Protein AF-A0AA47MEE5-F1 (afdb_monomer)

Sequence (571 aa):
MAGIMRGALARLGLDAPQTDPGQTSAFFRRNPAPATFTVPPSQEYVKELHACWRDSRALSHSTTDARTLAAMQDAAQVGLGRMPPVEPAIASLILAPDEALRPDARCPRPQCRVTDDLLTKAYDSAARMGRIGNSLSHLLLGLSTSLQQAQVEPALQSLSDASLQAFALMARELGRTMSTLVQTRRQVWLAQSPLTETCRKVLRAVPVEPGELFGAAALEALERAARARQTRQELSGLHRSMSAPSRPRGPVATPQRRAQPDYPGGLRKAADPVRCPVAIVLEFLQSLLDSGRSHSTLRVYVAAISSRHEGVDGATVGCHRLVSLFLRGALRLRPPRTLRAPAWDLPLVLEAMSLPPFEPLTQVGLKWLSMKVAFLLAITSAKRVGELQALSVAETCLRWNPDGSGVVLWPNVAFLPKVLSRTHLNQPIRLARFDSPSEEGRSELLCPVRALRAYIAATAGIRQSEQLFVCHGGPNRGCALSKQRLSHWVVDAITHAYGASGRPPPSGVRCHSTRSVATSWAALRGVPLEAICAAASWATPGTFTRFYRINVADHCPMAAVLRPSSADSKE

Secondary structure (DSSP, 8-state):
-HHHHHHHHHHTT-PPP--------TT---PPPPPPP--PPPHHHHHHHHHHHH-TTTT-S--HHHHHHT--TTTTTTT-SSPPPPPHHHHTTTS-HHHHTSTT---SSHHHHHHHHHHHHHHHHHHHHHHHHHHHHHHHHHHHHHHHHTT--HHHHHHHHHHHHHHHHHHHHHHHHHHHHHHHHHHHHHTTSS--HHHHHHHHHS---TT-SS-HHHHHHHHHHHHHHHHHHHHHHHTTT-PPPPPPPP-PPPPP-PPPPPP-S-------TTT--HHHHHHH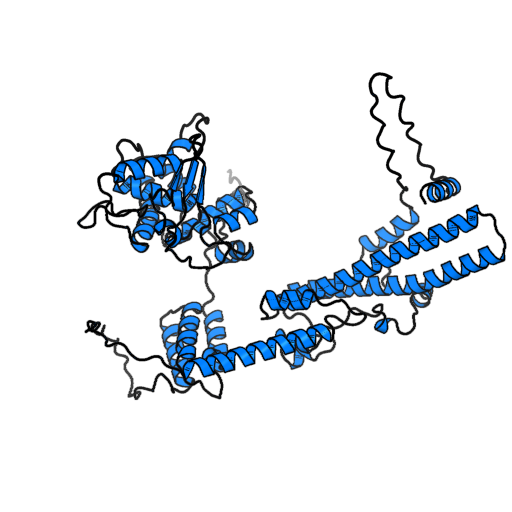HHHHHHTT--HHHHHHHHHHHHHHS--BTTB-TTT-HHHHHHHHHHHHHSPPPPP-S-SS-HHHHHHHHTSTTT--TTT--HHHHHHHHHHHHHHHH---HHHHHTBB-STTTEEE-TTSSEEEE-B-TT---SS--TTTTTPPEEEEPPPS-STT-HHHHT-HHHHHHHHHHHHHTT-SSSBSSB--SSTTTTSBPPHHHHHHHHHHHHHHHHHHTT-PPPTT--TTHHHHHHHHHHHHTT--HHHHHHHHT-SSHHHIIIII----S---THHHHTSPP------

InterPro domains:
  IPR010998 Integrase/recombinase, N-terminal [G3DSA:1.10.150.130] (267-334)
  IPR011010 DNA breaking-rejoining enzyme, catalytic core [SSF56349] (369-556)
  IPR013762 Integrase-like, catalytic domain superfamily [G3DSA:1.10.443.10] (362-550)

Organism: Merluccius polli (NCBI:txid89951)

Solvent-accessible surface area (backbone atoms only — not comparable to full-atom values): 33212 Å² total; per-residue (Å²): 105,73,69,58,50,49,57,52,30,47,76,68,72,59,67,74,83,80,78,71,82,69,86,65,57,95,87,51,91,66,79,75,76,78,80,80,90,79,79,82,84,54,64,70,61,50,51,60,55,49,51,41,68,79,34,80,64,54,79,67,73,70,50,71,65,56,48,58,39,38,57,60,84,67,30,40,71,71,44,36,34,65,58,45,55,76,51,42,80,64,33,44,58,65,39,55,69,76,52,16,68,40,86,77,58,68,60,88,50,70,71,57,29,56,52,49,54,51,46,38,52,54,34,33,51,51,14,45,51,48,26,31,44,52,46,51,49,54,52,53,52,51,50,44,52,51,44,64,73,65,70,55,61,70,69,59,53,51,50,46,53,50,50,53,52,52,50,55,52,51,54,50,54,48,52,50,50,49,50,50,42,42,54,50,49,47,49,62,54,51,74,64,34,83,65,53,71,69,57,45,52,52,54,66,66,44,73,82,53,58,52,39,48,55,48,70,71,34,53,52,51,50,50,53,53,51,49,54,51,50,54,51,53,52,55,56,55,56,62,68,74,66,77,80,88,84,76,88,81,76,94,74,83,80,79,79,80,72,81,75,83,88,74,94,75,78,92,73,77,87,66,54,84,44,71,52,57,68,65,62,54,50,52,52,52,46,52,42,45,74,70,68,51,51,46,71,55,52,52,49,51,38,51,56,48,34,74,64,33,80,41,52,96,93,29,41,51,59,70,28,68,67,53,49,50,48,52,52,48,45,32,71,78,48,60,85,83,74,74,53,54,65,63,66,62,61,72,59,35,57,54,35,44,58,31,68,68,46,31,57,79,92,76,38,52,62,64,40,45,51,18,50,37,49,36,40,51,34,42,74,42,26,50,55,59,65,55,62,46,34,22,27,65,43,75,93,19,36,45,72,42,94,86,63,56,26,38,40,38,24,45,39,89,88,60,78,60,96,69,81,42,86,81,55,56,77,52,66,48,76,44,64,44,53,72,81,87,56,103,74,59,58,56,47,57,65,19,48,46,59,47,44,52,51,46,53,60,75,38,59,92,50,53,74,42,57,37,54,52,46,33,77,54,73,96,53,46,13,32,65,44,50,51,65,57,56,34,44,36,32,35,50,41,50,40,50,20,28,51,72,69,77,39,79,60,60,68,85,69,49,48,77,49,37,33,26,53,35,50,26,49,40,47,76,71,66,49,55,60,67,60,50,21,61,54,47,71,43,97,45,62,66,56,42,66,74,76,32,52,34,52,75,70,72,86,69,62,61,71,64,72,67,50,78,79,79,73,83,83,71,132

Structure (mmCIF, N/CA/C/O backbone):
data_AF-A0AA47MEE5-F1
#
_entry.id   AF-A0AA47MEE5-F1
#
loop_
_atom_site.group_PDB
_atom_site.id
_atom_site.type_symbol
_atom_site.label_atom_id
_atom_site.label_alt_id
_atom_site.label_comp_id
_atom_site.label_asym_id
_atom_site.label_entity_id
_atom_site.label_seq_id
_atom_site.pdbx_PDB_ins_code
_atom_site.Cartn_x
_atom_site.Cartn_y
_atom_site.Cartn_z
_atom_site.occupancy
_atom_site.B_iso_or_equiv
_atom_site.auth_seq_id
_atom_site.auth_comp_id
_atom_site.auth_asym_id
_atom_site.auth_atom_id
_atom_site.pdbx_PDB_model_num
ATOM 1 N N . MET A 1 1 ? 48.942 -6.399 -8.310 1.00 75.62 1 MET A N 1
ATOM 2 C CA . MET A 1 1 ? 48.131 -5.244 -8.765 1.00 75.62 1 MET A CA 1
ATOM 3 C C . MET A 1 1 ? 48.535 -3.911 -8.145 1.00 75.62 1 MET A C 1
ATOM 5 O O . MET A 1 1 ? 49.035 -3.086 -8.892 1.00 75.62 1 MET A O 1
ATOM 9 N N . ALA A 1 2 ? 48.399 -3.672 -6.833 1.00 78.44 2 ALA A N 1
ATOM 10 C CA . ALA A 1 2 ? 48.725 -2.355 -6.249 1.00 78.44 2 ALA A CA 1
ATOM 11 C C . ALA A 1 2 ? 50.179 -1.891 -6.505 1.00 78.44 2 ALA A C 1
ATOM 13 O O . ALA A 1 2 ? 50.402 -0.734 -6.838 1.00 78.44 2 ALA A O 1
ATOM 14 N N . GLY A 1 3 ? 51.165 -2.795 -6.418 1.00 80.31 3 GLY A N 1
ATOM 15 C CA . GLY A 1 3 ? 52.563 -2.485 -6.765 1.00 80.31 3 GLY A CA 1
ATOM 16 C C . GLY A 1 3 ? 52.774 -2.144 -8.247 1.00 80.31 3 GLY A C 1
ATOM 17 O O . GLY A 1 3 ? 53.501 -1.209 -8.556 1.00 80.31 3 GLY A O 1
ATOM 18 N N . ILE A 1 4 ? 52.071 -2.837 -9.151 1.00 83.25 4 ILE A N 1
ATOM 19 C CA . ILE A 1 4 ? 52.118 -2.582 -10.602 1.00 83.25 4 ILE A CA 1
ATOM 20 C C . ILE A 1 4 ? 51.519 -1.205 -10.915 1.00 83.25 4 ILE A C 1
ATOM 22 O O . ILE A 1 4 ? 52.112 -0.427 -11.653 1.00 83.25 4 ILE A O 1
ATOM 26 N N . MET A 1 5 ? 50.385 -0.869 -10.292 1.00 84.31 5 MET A N 1
ATOM 27 C CA . MET A 1 5 ? 49.748 0.442 -10.445 1.00 84.31 5 MET A CA 1
ATOM 28 C C . MET A 1 5 ? 50.608 1.578 -9.885 1.00 84.31 5 MET A C 1
ATOM 30 O O . MET A 1 5 ? 50.695 2.620 -10.520 1.00 84.31 5 MET A O 1
ATOM 34 N N . ARG A 1 6 ? 51.280 1.381 -8.741 1.00 84.25 6 ARG A N 1
ATOM 35 C CA . ARG A 1 6 ? 52.253 2.359 -8.225 1.00 84.25 6 ARG A CA 1
ATOM 36 C C . ARG A 1 6 ? 53.401 2.582 -9.208 1.00 84.25 6 ARG A C 1
ATOM 38 O O . ARG A 1 6 ? 53.683 3.720 -9.543 1.00 84.25 6 ARG A O 1
ATOM 45 N N . GLY A 1 7 ? 53.991 1.509 -9.739 1.00 83.56 7 GLY A N 1
ATOM 46 C CA . GLY A 1 7 ? 55.037 1.618 -10.760 1.00 83.56 7 GLY A CA 1
ATOM 47 C C . GLY A 1 7 ? 54.563 2.309 -12.046 1.00 83.56 7 GLY A C 1
ATOM 48 O O . GLY A 1 7 ? 55.318 3.070 -12.644 1.00 83.56 7 GLY A O 1
ATOM 49 N N . ALA A 1 8 ? 53.311 2.090 -12.459 1.00 85.12 8 ALA A N 1
ATOM 50 C CA . ALA A 1 8 ? 52.716 2.776 -13.606 1.00 85.12 8 ALA A CA 1
ATOM 51 C C . ALA A 1 8 ? 52.509 4.279 -13.347 1.00 85.12 8 ALA A C 1
ATOM 53 O O . ALA A 1 8 ? 52.832 5.092 -14.207 1.00 85.12 8 ALA A O 1
ATOM 54 N N . LEU A 1 9 ? 52.004 4.651 -12.166 1.00 85.75 9 LEU A N 1
ATOM 55 C CA . LEU A 1 9 ? 51.800 6.050 -11.774 1.00 85.75 9 LEU A CA 1
ATOM 56 C C . LEU A 1 9 ? 53.126 6.806 -11.639 1.00 85.75 9 LEU A C 1
ATOM 58 O O . LEU A 1 9 ? 53.221 7.927 -12.133 1.00 85.75 9 LEU A O 1
ATOM 62 N N . ALA A 1 10 ? 54.158 6.168 -11.081 1.00 84.00 10 ALA A N 1
ATOM 63 C CA . ALA A 1 10 ? 55.506 6.727 -10.995 1.00 84.00 10 ALA A CA 1
ATOM 64 C C . ALA A 1 10 ? 56.073 7.077 -12.380 1.00 84.00 10 ALA A C 1
ATOM 66 O O . ALA A 1 10 ? 56.590 8.171 -12.591 1.00 84.00 10 ALA A O 1
ATOM 67 N N . ARG A 1 11 ? 55.895 6.188 -13.372 1.00 84.25 11 ARG A N 1
ATOM 68 C CA . ARG A 1 11 ? 56.308 6.435 -14.771 1.00 84.25 11 ARG A CA 1
ATOM 69 C C . ARG A 1 11 ? 55.578 7.613 -15.422 1.00 84.25 11 ARG A C 1
ATOM 71 O O . ARG A 1 11 ? 56.100 8.193 -16.366 1.00 84.25 11 ARG A O 1
ATOM 78 N N . LEU A 1 12 ? 54.385 7.952 -14.934 1.00 84.38 12 LEU A N 1
ATOM 79 C CA . LEU A 1 12 ? 53.593 9.098 -15.389 1.00 84.38 12 LEU A CA 1
ATOM 80 C C . LEU A 1 12 ? 53.842 10.366 -14.551 1.00 84.38 12 LEU A C 1
ATOM 82 O O . LEU A 1 12 ? 53.212 11.387 -14.813 1.00 84.38 12 LEU A O 1
ATOM 86 N N . GLY A 1 13 ? 54.721 10.314 -13.542 1.00 83.06 13 GLY A N 1
ATOM 87 C CA . GLY A 1 13 ? 54.960 11.425 -12.615 1.00 83.06 13 GLY A CA 1
ATOM 88 C C . GLY A 1 13 ? 53.781 11.717 -11.676 1.00 83.06 13 GLY A C 1
ATOM 89 O O . GLY A 1 13 ? 53.628 12.846 -11.222 1.00 83.06 13 GLY A O 1
ATOM 90 N N . LEU A 1 14 ? 52.925 10.723 -11.406 1.00 80.56 14 LEU A N 1
ATOM 91 C CA . LEU A 1 14 ? 51.682 10.849 -10.626 1.00 80.56 14 LEU A CA 1
ATOM 92 C C . LEU A 1 14 ? 51.762 10.179 -9.242 1.00 80.56 14 LEU A C 1
ATOM 94 O O . LEU A 1 14 ? 50.749 9.700 -8.724 1.00 80.56 14 LEU A O 1
ATOM 98 N N . ASP A 1 15 ? 52.953 10.101 -8.648 1.00 68.38 15 ASP A N 1
ATOM 99 C CA . ASP A 1 15 ? 53.142 9.458 -7.347 1.00 68.38 15 ASP A CA 1
ATOM 100 C C . ASP A 1 15 ? 52.356 10.168 -6.234 1.00 68.38 15 ASP A C 1
ATOM 102 O O . ASP A 1 15 ? 52.481 11.372 -6.007 1.00 68.38 15 ASP A O 1
ATOM 106 N N . ALA A 1 16 ? 51.529 9.401 -5.518 1.00 58.31 16 ALA A N 1
ATOM 107 C CA . ALA A 1 16 ? 50.848 9.880 -4.322 1.00 58.31 16 ALA A CA 1
ATOM 108 C C . ALA A 1 16 ? 51.855 9.973 -3.159 1.00 58.31 16 ALA A C 1
ATOM 110 O O . ALA A 1 16 ? 52.631 9.029 -2.972 1.00 58.31 16 ALA A O 1
ATOM 111 N N . PRO A 1 17 ? 51.841 11.043 -2.338 1.00 56.09 17 PRO A N 1
ATOM 112 C CA . PRO A 1 17 ? 52.693 11.114 -1.158 1.00 56.09 17 PRO A CA 1
ATOM 113 C C . PRO A 1 17 ? 52.369 9.936 -0.235 1.00 56.09 17 PRO A C 1
ATOM 115 O O . PRO A 1 17 ? 51.213 9.735 0.151 1.00 56.09 17 PRO A O 1
ATOM 118 N N . GLN A 1 18 ? 53.384 9.137 0.110 1.00 54.44 18 GLN A N 1
ATOM 119 C CA . GLN A 1 18 ? 53.229 8.149 1.169 1.00 54.44 18 GLN A CA 1
ATOM 120 C C . GLN A 1 18 ? 52.965 8.917 2.460 1.00 54.44 18 GLN A C 1
ATOM 122 O O . GLN A 1 18 ? 53.807 9.678 2.930 1.00 54.44 18 GLN A O 1
ATOM 127 N N . THR A 1 19 ? 51.768 8.762 3.016 1.00 49.22 19 THR A N 1
ATOM 128 C CA . THR A 1 19 ? 51.542 9.127 4.409 1.00 49.22 19 THR A CA 1
ATOM 129 C C . THR A 1 19 ? 52.274 8.078 5.227 1.00 49.22 19 THR A C 1
ATOM 131 O O . THR A 1 19 ? 51.781 6.961 5.387 1.00 49.22 19 THR A O 1
ATOM 134 N N . ASP A 1 20 ? 53.483 8.415 5.680 1.00 49.91 20 ASP A N 1
ATOM 135 C CA . ASP A 1 20 ? 54.174 7.621 6.688 1.00 49.91 20 ASP A CA 1
ATOM 136 C C . ASP A 1 20 ? 53.205 7.418 7.860 1.00 49.91 20 ASP A C 1
ATOM 138 O O . ASP A 1 20 ? 52.634 8.399 8.359 1.00 49.91 20 ASP A O 1
ATOM 142 N N . PRO A 1 21 ? 52.957 6.174 8.307 1.00 52.28 21 PRO A N 1
ATOM 143 C CA . PRO A 1 21 ? 52.237 5.969 9.546 1.00 52.28 21 PRO A CA 1
ATOM 144 C C . PRO A 1 21 ? 53.125 6.534 10.655 1.00 52.28 21 PRO A C 1
ATOM 146 O O . PRO A 1 21 ? 54.092 5.897 11.067 1.00 52.28 21 PRO A O 1
ATOM 149 N N . GLY A 1 22 ? 52.835 7.765 11.089 1.00 50.53 22 GLY A N 1
ATOM 150 C CA . GLY A 1 22 ? 53.574 8.432 12.155 1.00 50.53 22 GLY A CA 1
ATOM 151 C C . GLY A 1 22 ? 53.758 7.486 13.340 1.00 50.53 22 GLY A C 1
ATOM 152 O O . GLY A 1 22 ? 52.814 6.788 13.717 1.00 50.53 22 GLY A O 1
ATOM 153 N N . GLN A 1 23 ? 54.982 7.429 13.877 1.00 50.12 23 GLN A N 1
ATOM 154 C CA . GLN A 1 23 ? 55.361 6.539 14.977 1.00 50.12 23 GLN A CA 1
ATOM 155 C C . GLN A 1 23 ? 54.289 6.547 16.074 1.00 50.12 23 GLN A C 1
ATOM 157 O O . GLN A 1 23 ? 54.112 7.527 16.798 1.00 50.12 23 GLN A O 1
ATOM 162 N N . THR A 1 24 ? 53.563 5.441 16.209 1.00 56.34 24 THR A N 1
ATOM 163 C CA . THR A 1 24 ? 52.659 5.241 17.337 1.00 56.34 24 THR A CA 1
ATOM 164 C C . THR A 1 24 ? 53.502 5.034 18.590 1.00 56.34 24 THR A C 1
ATOM 166 O O . THR A 1 24 ? 54.343 4.137 18.628 1.00 56.34 24 THR A O 1
ATOM 169 N N . SER A 1 25 ? 53.268 5.867 19.608 1.00 54.22 25 SER A N 1
ATOM 170 C CA . SER A 1 25 ? 53.809 5.720 20.966 1.00 54.22 25 SER A CA 1
ATOM 171 C C . SER A 1 25 ? 53.823 4.254 21.423 1.00 54.22 25 SER A C 1
ATOM 173 O O . SER A 1 25 ? 52.849 3.530 21.210 1.00 54.22 25 SER A O 1
ATOM 175 N N . ALA A 1 26 ? 54.890 3.831 22.113 1.00 59.69 26 ALA A N 1
ATOM 176 C CA . ALA A 1 26 ? 55.059 2.469 22.635 1.00 59.69 26 ALA A CA 1
ATOM 177 C C . ALA A 1 26 ? 53.901 1.991 23.546 1.00 59.69 26 ALA A C 1
ATOM 179 O O . ALA A 1 26 ? 53.738 0.790 23.765 1.00 59.69 26 ALA A O 1
ATOM 180 N N . PHE A 1 27 ? 53.071 2.918 24.042 1.00 52.75 27 PHE A N 1
ATOM 181 C CA . PHE A 1 27 ? 51.885 2.642 24.855 1.00 52.75 27 PHE A CA 1
ATOM 182 C C . PHE A 1 27 ? 50.627 2.279 24.044 1.00 52.75 27 PHE A C 1
ATOM 184 O O . PHE A 1 27 ? 49.711 1.667 24.589 1.00 52.75 27 PHE A O 1
ATOM 191 N N . PHE A 1 28 ? 50.567 2.594 22.745 1.00 56.25 28 PHE A N 1
ATOM 192 C CA . PHE A 1 28 ? 49.398 2.349 21.894 1.00 56.25 28 PHE A CA 1
ATOM 193 C C . PHE A 1 28 ? 49.729 1.356 20.771 1.00 56.25 28 PHE A C 1
ATOM 195 O O . PHE A 1 28 ? 50.007 1.738 19.639 1.00 56.25 28 PHE A O 1
ATOM 202 N N . ARG A 1 29 ? 49.634 0.050 21.060 1.00 52.66 29 ARG A N 1
ATOM 203 C CA . ARG A 1 29 ? 49.775 -1.045 20.072 1.00 52.66 29 ARG A CA 1
ATOM 204 C C . ARG A 1 29 ? 48.545 -1.202 19.162 1.00 52.66 29 ARG A C 1
ATOM 206 O O . ARG A 1 29 ? 48.039 -2.309 18.981 1.00 52.66 29 ARG A O 1
ATOM 213 N N . ARG A 1 30 ? 48.001 -0.115 18.613 1.00 54.25 30 ARG A N 1
ATOM 214 C CA . ARG A 1 30 ? 47.010 -0.222 17.531 1.00 54.25 30 ARG A CA 1
ATOM 215 C C . ARG A 1 30 ? 47.759 -0.085 16.217 1.00 54.25 30 ARG A C 1
ATOM 217 O O . ARG A 1 30 ? 48.210 1.008 15.898 1.00 54.25 30 ARG A O 1
ATOM 224 N N . ASN A 1 31 ? 47.875 -1.186 15.470 1.00 54.34 31 ASN A N 1
ATOM 225 C CA . ASN A 1 31 ? 48.338 -1.125 14.086 1.00 54.34 31 ASN A CA 1
ATOM 226 C C . ASN A 1 31 ? 47.472 -0.093 13.346 1.00 54.34 31 ASN A C 1
ATOM 228 O O . ASN A 1 31 ? 46.246 -0.265 13.335 1.00 54.34 31 ASN A O 1
ATOM 232 N N . PRO A 1 32 ? 48.050 0.973 12.764 1.00 56.28 32 PRO A N 1
ATOM 233 C CA . PRO A 1 32 ? 47.288 1.843 11.885 1.00 56.28 32 PRO A CA 1
ATOM 234 C C . PRO A 1 32 ? 46.678 0.972 10.784 1.00 56.28 32 PRO A C 1
ATOM 236 O O . PRO A 1 32 ? 47.343 0.088 10.237 1.00 56.28 32 PRO A O 1
ATOM 239 N N . ALA A 1 33 ? 45.385 1.165 10.509 1.00 55.44 33 ALA A N 1
ATOM 240 C CA . ALA A 1 33 ? 44.743 0.494 9.386 1.00 55.44 33 ALA A CA 1
ATOM 241 C C . ALA A 1 33 ? 45.574 0.795 8.124 1.00 55.44 33 ALA A C 1
ATOM 243 O O . ALA A 1 33 ? 45.967 1.952 7.947 1.00 55.44 33 ALA A O 1
ATOM 244 N N . PRO A 1 34 ? 45.892 -0.206 7.282 1.00 56.72 34 PRO A N 1
ATOM 245 C CA . PRO A 1 34 ? 46.723 0.024 6.109 1.00 56.72 34 PRO A CA 1
ATOM 246 C C . PRO A 1 34 ? 46.096 1.140 5.272 1.00 56.72 34 PRO A C 1
ATOM 248 O O . PRO A 1 34 ? 44.905 1.073 4.959 1.00 56.72 34 PRO A O 1
ATOM 251 N N . ALA A 1 35 ? 46.886 2.171 4.957 1.00 61.28 35 ALA A N 1
ATOM 252 C CA . ALA A 1 35 ? 46.434 3.298 4.152 1.00 61.28 35 ALA A CA 1
ATOM 253 C C . ALA A 1 35 ? 45.756 2.771 2.879 1.00 61.28 35 ALA A C 1
ATOM 255 O O . ALA A 1 35 ? 46.311 1.937 2.155 1.00 61.28 35 ALA A O 1
ATOM 256 N N . THR A 1 36 ? 44.523 3.210 2.637 1.00 68.19 36 THR A N 1
ATOM 257 C CA . THR A 1 36 ? 43.735 2.790 1.481 1.00 68.19 36 THR A CA 1
ATOM 258 C C . THR A 1 36 ? 44.461 3.196 0.202 1.00 68.19 36 THR A C 1
ATOM 260 O O . THR A 1 36 ? 44.736 4.370 -0.024 1.00 68.19 36 THR A O 1
ATOM 263 N N . PHE A 1 37 ? 44.792 2.217 -0.644 1.00 78.56 37 PHE A N 1
ATOM 264 C CA . PHE A 1 37 ? 45.403 2.476 -1.946 1.00 78.56 37 PHE A CA 1
ATOM 265 C C . PHE A 1 37 ? 44.419 3.245 -2.837 1.00 78.56 37 PHE A C 1
ATOM 267 O O . PHE A 1 37 ? 43.331 2.746 -3.130 1.00 78.56 37 PHE A O 1
ATOM 274 N N . THR A 1 38 ? 44.804 4.443 -3.273 1.00 78.12 38 THR A N 1
ATOM 275 C CA . THR A 1 38 ? 44.013 5.306 -4.158 1.00 78.12 38 THR A CA 1
ATOM 276 C C . THR A 1 38 ? 44.778 5.591 -5.448 1.00 78.12 38 THR A C 1
ATOM 278 O O . THR A 1 38 ? 46.007 5.641 -5.467 1.00 78.12 38 THR A O 1
ATOM 281 N N . VAL A 1 39 ? 44.039 5.751 -6.546 1.00 82.69 39 VAL A N 1
ATOM 282 C CA . VAL A 1 39 ? 44.578 6.121 -7.861 1.00 82.69 39 VAL A CA 1
ATOM 283 C C . VAL A 1 39 ? 44.050 7.522 -8.188 1.00 82.69 39 VAL A C 1
ATOM 285 O O . VAL A 1 39 ? 42.833 7.715 -8.107 1.00 82.69 39 VAL A O 1
ATOM 288 N N . PRO A 1 40 ? 44.910 8.506 -8.513 1.00 85.44 40 PRO A N 1
ATOM 289 C CA . PRO A 1 40 ? 44.457 9.848 -8.865 1.00 85.44 40 PRO A CA 1
ATOM 290 C C . PRO A 1 40 ? 43.644 9.831 -10.173 1.00 85.44 40 PRO A C 1
ATOM 292 O O . PRO A 1 40 ? 43.850 8.956 -11.019 1.00 85.44 40 PRO A O 1
ATOM 295 N N . PRO A 1 41 ? 42.713 10.781 -10.369 1.00 86.44 41 PRO A N 1
ATOM 296 C CA . PRO A 1 41 ? 41.925 10.840 -11.592 1.00 86.44 41 PRO A CA 1
ATOM 297 C C . PRO A 1 41 ? 42.822 11.126 -12.802 1.00 86.44 41 PRO A C 1
ATOM 299 O O . PRO A 1 41 ? 43.590 12.088 -12.807 1.00 86.44 41 PRO A O 1
ATOM 302 N N . SER A 1 42 ? 42.681 10.325 -13.859 1.00 90.12 42 SER A N 1
ATOM 303 C CA . SER A 1 42 ? 43.264 10.654 -15.162 1.00 90.12 42 SER A CA 1
ATOM 304 C C . SER A 1 42 ? 42.496 11.827 -15.774 1.00 90.12 42 SER A C 1
ATOM 306 O O . SER A 1 42 ? 41.297 11.716 -16.032 1.00 90.12 42 SER A O 1
ATOM 308 N N . GLN A 1 43 ? 43.178 12.954 -15.986 1.00 89.94 43 GLN A N 1
ATOM 309 C CA . GLN A 1 43 ? 42.551 14.193 -16.457 1.00 89.94 43 GLN A CA 1
ATOM 310 C C . GLN A 1 43 ? 41.929 14.032 -17.847 1.00 89.94 43 GLN A C 1
ATOM 312 O O . GLN A 1 43 ? 40.782 14.427 -18.045 1.00 89.94 43 GLN A O 1
ATOM 317 N N . GLU A 1 44 ? 42.631 13.381 -18.779 1.00 87.81 44 GLU A N 1
ATOM 318 C CA . GLU A 1 44 ? 42.105 13.128 -20.127 1.00 87.81 44 GLU A CA 1
ATOM 319 C C . GLU A 1 44 ? 40.889 12.193 -20.097 1.00 87.81 44 GLU A C 1
ATOM 321 O O . GLU A 1 44 ? 39.884 12.461 -20.752 1.00 87.81 44 GLU A O 1
ATOM 326 N N . TYR A 1 45 ? 40.914 11.150 -19.257 1.00 88.94 45 TYR A N 1
ATOM 327 C CA . TYR A 1 45 ? 39.755 10.272 -19.073 1.00 88.94 45 TYR A CA 1
ATOM 328 C C . TYR A 1 45 ? 38.543 11.030 -18.510 1.00 88.94 45 TYR A C 1
ATOM 330 O O . TYR A 1 45 ? 37.431 10.912 -19.025 1.00 88.94 45 TYR A O 1
ATOM 338 N N . VAL A 1 46 ? 38.748 11.829 -17.457 1.00 90.88 46 VAL A N 1
ATOM 339 C CA . VAL A 1 46 ? 37.673 12.600 -16.813 1.00 90.88 46 VAL A CA 1
ATOM 340 C C . VAL A 1 46 ? 37.112 13.665 -17.754 1.00 90.88 46 VAL A C 1
ATOM 342 O O . VAL A 1 46 ? 35.904 13.895 -17.763 1.00 90.88 46 VAL A O 1
ATOM 345 N N . LYS A 1 47 ? 37.960 14.294 -18.571 1.00 88.56 47 LYS A N 1
ATOM 346 C CA . LYS A 1 47 ? 37.555 15.277 -19.580 1.00 88.56 47 LYS A CA 1
ATOM 347 C C . LYS A 1 47 ? 36.600 14.669 -20.610 1.00 88.56 47 LYS A C 1
ATOM 349 O O . LYS A 1 47 ? 35.523 15.229 -20.816 1.00 88.56 47 LYS A O 1
ATOM 354 N N . GLU A 1 48 ? 36.947 13.518 -21.187 1.00 85.75 48 GLU A N 1
ATOM 355 C CA . GLU A 1 48 ? 36.080 12.798 -22.134 1.00 85.75 48 GLU A CA 1
ATOM 356 C C . GLU A 1 48 ? 34.770 12.331 -21.474 1.00 85.75 48 GLU A C 1
ATOM 358 O O . GLU A 1 48 ? 33.678 12.517 -22.020 1.00 85.75 48 GLU A O 1
ATOM 363 N N . LEU A 1 49 ? 34.848 11.810 -20.243 1.00 87.06 49 LEU A N 1
ATOM 364 C CA . LEU A 1 49 ? 33.671 11.393 -19.476 1.00 87.06 49 LEU A CA 1
ATOM 365 C C . LEU A 1 49 ? 32.707 12.567 -19.219 1.00 87.06 49 LEU A C 1
ATOM 367 O O . LEU A 1 49 ? 31.499 12.457 -19.440 1.00 87.06 49 LEU A O 1
ATOM 371 N N . HIS A 1 50 ? 33.231 13.711 -18.771 1.00 88.69 50 HIS A N 1
ATOM 372 C CA . HIS A 1 50 ? 32.433 14.894 -18.450 1.00 88.69 50 HIS A CA 1
ATOM 373 C C . HIS A 1 50 ? 31.859 15.592 -19.685 1.00 88.69 50 HIS A C 1
ATOM 375 O O . HIS A 1 50 ? 30.787 16.196 -19.582 1.00 88.69 50 HIS A O 1
ATOM 381 N N . ALA A 1 51 ? 32.518 15.501 -20.845 1.00 84.62 51 ALA A N 1
ATOM 382 C CA . ALA A 1 51 ? 31.970 16.011 -22.101 1.00 84.62 51 ALA A CA 1
ATOM 383 C C . ALA A 1 51 ? 30.595 15.382 -22.398 1.00 84.62 51 ALA A C 1
ATOM 385 O O . ALA A 1 51 ? 29.645 16.095 -22.722 1.00 84.62 51 ALA A O 1
ATOM 386 N N . CYS A 1 52 ? 30.458 14.075 -22.156 1.00 79.69 52 CYS A N 1
ATOM 387 C CA . CYS A 1 52 ? 29.215 13.328 -22.361 1.00 79.69 52 CYS A CA 1
ATOM 388 C C . CYS A 1 52 ? 28.151 13.568 -21.269 1.00 79.69 52 CYS A C 1
ATOM 390 O O . CYS A 1 52 ? 26.962 13.352 -21.505 1.00 79.69 52 CYS A O 1
ATOM 392 N N . TRP A 1 53 ? 28.542 14.000 -20.063 1.00 83.19 53 TRP A N 1
ATOM 393 C CA . TRP A 1 53 ? 27.593 14.348 -18.991 1.00 83.19 53 TRP A CA 1
ATOM 394 C C . TRP A 1 53 ? 26.944 15.714 -19.183 1.00 83.19 53 TRP A C 1
ATOM 396 O O . TRP A 1 53 ? 25.772 15.881 -18.849 1.00 83.19 53 TRP A O 1
ATOM 406 N N . ARG A 1 54 ? 27.693 16.690 -19.710 1.00 80.69 54 ARG A N 1
ATOM 407 C CA . ARG A 1 54 ? 27.170 18.042 -19.970 1.00 80.69 54 ARG A CA 1
ATOM 408 C C . ARG A 1 54 ? 26.128 18.038 -21.084 1.00 80.69 54 ARG A C 1
ATOM 410 O O . ARG A 1 54 ? 25.129 18.742 -20.975 1.00 80.69 54 ARG A O 1
ATOM 417 N N . ASP A 1 55 ? 26.340 17.219 -22.111 1.00 78.31 55 ASP A N 1
ATOM 418 C CA . ASP A 1 55 ? 25.355 16.958 -23.153 1.00 78.31 55 ASP A CA 1
ATOM 419 C C . ASP A 1 55 ? 25.407 15.488 -23.592 1.00 78.31 55 ASP A C 1
ATOM 421 O O . ASP A 1 55 ? 26.323 15.048 -24.277 1.00 78.31 55 ASP A O 1
ATOM 425 N N . SER A 1 56 ? 24.360 14.735 -23.250 1.00 72.38 56 SER A N 1
ATOM 426 C CA . SER A 1 56 ? 24.198 13.322 -23.636 1.00 72.38 56 SER A CA 1
ATOM 427 C C . SER A 1 56 ? 24.114 13.070 -25.150 1.00 72.38 56 SER A C 1
ATOM 429 O O . SER A 1 56 ? 24.128 11.917 -25.583 1.00 72.38 56 SER A O 1
ATOM 431 N N . ARG A 1 57 ? 23.955 14.126 -25.958 1.00 71.50 57 ARG A N 1
ATOM 432 C CA . ARG A 1 57 ? 23.961 14.069 -27.424 1.00 71.50 57 ARG A CA 1
ATOM 433 C C . ARG A 1 57 ? 25.273 14.564 -28.022 1.00 71.50 57 ARG A C 1
ATOM 435 O O . ARG A 1 57 ? 25.483 14.344 -29.220 1.00 71.50 57 ARG A O 1
ATOM 442 N N . ALA A 1 58 ? 26.147 15.189 -27.234 1.00 67.12 58 ALA A N 1
ATOM 443 C CA . ALA A 1 58 ? 27.482 15.535 -27.691 1.00 67.12 58 ALA A CA 1
ATOM 444 C C . ALA A 1 58 ? 28.198 14.256 -28.136 1.00 67.12 58 ALA A C 1
ATOM 446 O O . ALA A 1 58 ? 28.039 13.199 -27.527 1.00 67.12 58 ALA A O 1
ATOM 447 N N . LEU A 1 59 ? 28.931 14.340 -29.251 1.00 65.62 59 LEU A N 1
ATOM 448 C CA . LEU A 1 59 ? 29.677 13.212 -29.827 1.00 65.62 59 LEU A CA 1
ATOM 449 C C . LEU A 1 59 ? 28.802 12.002 -30.231 1.00 65.62 59 LEU A C 1
ATOM 451 O O . LEU A 1 59 ? 29.312 10.912 -30.481 1.00 65.62 59 LEU A O 1
ATOM 455 N N . SER A 1 60 ? 27.480 12.178 -30.357 1.00 64.44 60 SER A N 1
ATOM 456 C CA . SER A 1 60 ? 26.565 11.115 -30.812 1.00 64.44 60 SER A CA 1
ATOM 457 C C . SER A 1 60 ? 26.784 10.706 -32.276 1.00 64.44 60 SER A C 1
ATOM 459 O O . SER A 1 60 ? 26.450 9.581 -32.665 1.00 64.44 60 SER A O 1
ATOM 461 N N . HIS A 1 61 ? 27.387 11.585 -33.082 1.00 67.69 61 HIS A N 1
ATOM 462 C CA . HIS A 1 61 ? 27.874 11.258 -34.417 1.00 67.69 61 HIS A CA 1
ATOM 463 C C . HIS A 1 61 ? 29.223 10.545 -34.320 1.00 67.69 61 HIS A C 1
ATOM 465 O O . HIS A 1 61 ? 30.246 11.143 -34.000 1.00 67.69 61 HIS A O 1
ATOM 471 N N . SER A 1 62 ? 29.213 9.247 -34.616 1.00 71.94 62 SER A N 1
ATOM 472 C CA . SER A 1 62 ? 30.414 8.417 -34.586 1.00 71.94 62 SER A CA 1
ATOM 473 C C . SER A 1 62 ? 31.386 8.827 -35.692 1.00 71.94 62 SER A C 1
ATOM 475 O O . SER A 1 62 ? 31.029 8.790 -36.874 1.00 71.94 62 SER A O 1
ATOM 477 N N . THR A 1 63 ? 32.632 9.121 -35.319 1.00 84.50 63 THR A N 1
ATOM 478 C CA . THR A 1 63 ? 33.742 9.249 -36.273 1.00 84.50 63 THR A CA 1
ATOM 479 C C . THR A 1 63 ? 33.916 7.951 -37.068 1.00 84.50 63 THR A C 1
ATOM 481 O O . THR A 1 63 ? 33.388 6.893 -36.695 1.00 84.50 63 THR A O 1
ATOM 484 N N . THR A 1 64 ? 34.628 8.019 -38.195 1.00 86.19 64 THR A N 1
ATOM 485 C CA . THR A 1 64 ? 34.954 6.828 -38.996 1.00 86.19 64 THR A CA 1
ATOM 486 C C . THR A 1 64 ? 35.689 5.790 -38.150 1.00 86.19 64 THR A C 1
ATOM 488 O O . THR A 1 64 ? 35.258 4.641 -38.117 1.00 86.19 64 THR A O 1
ATOM 491 N N . ASP A 1 65 ? 36.669 6.209 -37.350 1.00 85.75 65 ASP A N 1
ATOM 492 C CA . ASP A 1 65 ? 37.430 5.309 -36.475 1.00 85.75 65 ASP A CA 1
ATOM 493 C C . ASP A 1 65 ? 36.559 4.671 -35.393 1.00 85.75 65 ASP A C 1
ATOM 495 O O . ASP A 1 65 ? 36.629 3.466 -35.167 1.00 85.75 65 ASP A O 1
ATOM 499 N N . ALA A 1 66 ? 35.659 5.440 -34.774 1.00 84.19 66 ALA A N 1
ATOM 500 C CA . ALA A 1 66 ? 34.727 4.899 -33.789 1.00 84.19 66 ALA A CA 1
ATOM 501 C C . ALA A 1 66 ? 33.745 3.885 -34.408 1.00 84.19 66 ALA A C 1
ATOM 503 O O . ALA A 1 66 ? 33.348 2.927 -33.742 1.00 84.19 66 ALA A O 1
ATOM 504 N N . ARG A 1 67 ? 33.372 4.048 -35.688 1.00 88.94 67 ARG A N 1
ATOM 505 C CA . ARG A 1 67 ? 32.566 3.049 -36.412 1.00 88.94 67 ARG A CA 1
ATOM 506 C C . ARG A 1 67 ? 33.368 1.786 -36.692 1.00 88.94 67 ARG A C 1
ATOM 508 O O . ARG A 1 67 ? 32.833 0.704 -36.476 1.00 88.94 67 ARG A O 1
ATOM 515 N N . THR A 1 68 ? 34.621 1.927 -37.118 1.00 92.12 68 THR A N 1
ATOM 516 C CA . THR A 1 68 ? 35.536 0.804 -37.353 1.00 92.12 68 THR A CA 1
ATOM 517 C C . THR A 1 68 ? 35.775 0.014 -36.070 1.00 92.12 68 THR A C 1
ATOM 519 O O . THR A 1 68 ? 35.589 -1.196 -36.052 1.00 92.12 68 THR A O 1
ATOM 522 N N . LEU A 1 69 ? 36.085 0.692 -34.962 1.00 91.88 69 LEU A N 1
ATOM 523 C CA . LEU A 1 69 ? 36.300 0.048 -33.663 1.00 91.88 69 LEU A CA 1
ATOM 524 C C . LEU A 1 69 ? 35.031 -0.611 -33.111 1.00 91.88 69 LEU A C 1
ATOM 526 O O . LEU A 1 69 ? 35.120 -1.609 -32.407 1.00 91.88 69 LEU A O 1
ATOM 530 N N . ALA A 1 70 ? 33.847 -0.082 -33.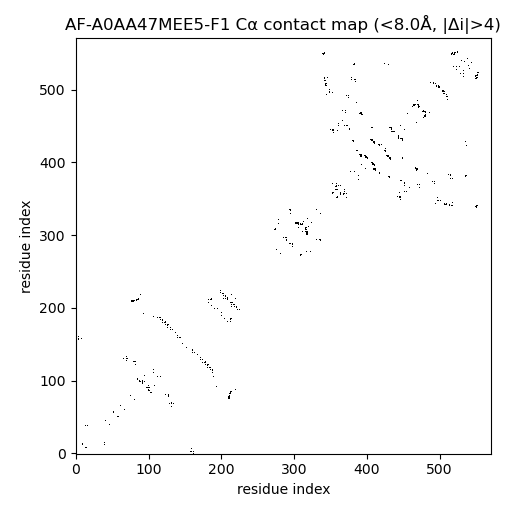419 1.00 93.06 70 ALA A N 1
ATOM 531 C CA . ALA A 1 70 ? 32.575 -0.676 -33.011 1.00 93.06 70 ALA A CA 1
ATOM 532 C C . ALA A 1 70 ? 32.031 -1.723 -34.002 1.00 93.06 70 ALA A C 1
ATOM 534 O O . ALA A 1 70 ? 30.914 -2.212 -33.791 1.00 93.06 70 ALA A O 1
ATOM 535 N N . ALA A 1 71 ? 32.751 -2.027 -35.086 1.00 93.31 71 ALA A N 1
ATOM 536 C CA . ALA A 1 71 ? 32.351 -3.039 -36.051 1.00 93.31 71 ALA A CA 1
ATOM 537 C C . ALA A 1 71 ? 32.536 -4.431 -35.437 1.00 93.31 71 ALA A C 1
ATOM 539 O O . ALA A 1 71 ? 33.609 -4.780 -34.956 1.00 93.31 71 ALA A O 1
ATOM 540 N N . MET A 1 72 ? 31.468 -5.225 -35.432 1.00 95.44 72 MET A N 1
ATOM 541 C CA . MET A 1 72 ? 31.474 -6.567 -34.861 1.00 95.44 72 MET A CA 1
ATOM 542 C C . MET A 1 72 ? 30.483 -7.440 -35.625 1.00 95.44 72 MET A C 1
ATOM 544 O O . MET A 1 72 ? 29.323 -7.054 -35.801 1.00 95.44 72 MET A O 1
ATOM 548 N N . GLN A 1 73 ? 30.947 -8.603 -36.076 1.00 94.44 73 GLN A N 1
ATOM 549 C CA . GLN A 1 73 ? 30.095 -9.618 -36.691 1.00 94.44 73 GLN A CA 1
ATOM 550 C C . GLN A 1 73 ? 29.148 -10.201 -35.638 1.00 94.44 73 GLN A C 1
ATOM 552 O O . GLN A 1 73 ? 29.518 -10.335 -34.473 1.00 94.44 73 GLN A O 1
ATOM 557 N N . ASP A 1 74 ? 27.903 -10.469 -36.036 1.00 93.25 74 ASP A N 1
ATOM 558 C CA . ASP A 1 74 ? 26.881 -11.112 -35.199 1.00 93.25 74 ASP A CA 1
ATOM 559 C C . ASP A 1 74 ? 26.623 -10.453 -33.833 1.00 93.25 74 ASP A C 1
ATOM 561 O O . ASP A 1 74 ? 26.120 -11.081 -32.902 1.00 93.25 74 ASP A O 1
ATOM 565 N N . ALA A 1 75 ? 26.881 -9.145 -33.715 1.00 94.62 75 ALA A N 1
ATOM 566 C CA . ALA A 1 75 ? 26.769 -8.420 -32.449 1.00 94.62 75 ALA A CA 1
ATOM 567 C C . ALA A 1 75 ? 25.400 -8.587 -31.762 1.00 94.62 75 ALA A C 1
ATOM 569 O O . ALA A 1 75 ? 25.322 -8.625 -30.537 1.00 94.62 75 ALA A O 1
ATOM 570 N N . ALA A 1 76 ? 24.313 -8.705 -32.530 1.00 90.62 76 ALA A N 1
ATOM 571 C CA . ALA A 1 76 ? 22.977 -8.935 -31.983 1.00 90.62 76 ALA A CA 1
ATOM 572 C C . ALA A 1 76 ? 22.836 -10.304 -31.290 1.00 90.62 76 ALA A C 1
ATOM 574 O O . ALA A 1 76 ? 22.202 -10.366 -30.239 1.00 90.62 76 ALA A O 1
ATOM 575 N N . GLN A 1 77 ? 23.458 -11.361 -31.827 1.00 90.19 77 GLN A N 1
ATOM 576 C CA . GLN A 1 77 ? 23.366 -12.727 -31.289 1.00 90.19 77 GLN A CA 1
ATOM 577 C C . GLN A 1 77 ? 24.035 -12.851 -29.917 1.00 90.19 77 GLN A C 1
ATOM 579 O O . GLN A 1 77 ? 23.606 -13.632 -29.078 1.00 90.19 77 GLN A O 1
ATOM 584 N N . VAL A 1 78 ? 25.055 -12.030 -29.661 1.00 92.44 78 VAL A N 1
ATOM 585 C CA . VAL A 1 78 ? 25.761 -11.971 -28.373 1.00 92.44 78 VAL A CA 1
ATOM 586 C C . VAL A 1 78 ? 25.267 -10.835 -27.470 1.00 92.44 78 VAL A C 1
ATOM 588 O O . VAL A 1 78 ? 25.919 -10.483 -26.490 1.00 92.44 78 VAL A O 1
ATOM 591 N N . GLY A 1 79 ? 24.107 -10.239 -27.774 1.00 93.38 79 GLY A N 1
ATOM 592 C CA . GLY A 1 79 ? 23.492 -9.206 -26.930 1.00 93.38 79 GLY A CA 1
ATOM 593 C C . GLY A 1 79 ? 24.212 -7.855 -26.965 1.00 93.38 79 GLY A C 1
ATOM 594 O O . GLY A 1 79 ? 23.958 -6.990 -26.135 1.00 93.38 79 GLY A O 1
ATOM 595 N N . LEU A 1 80 ? 25.091 -7.642 -27.942 1.00 96.38 80 LEU A N 1
ATOM 596 C CA . LEU A 1 80 ? 25.774 -6.377 -28.215 1.00 96.38 80 LEU A CA 1
ATOM 597 C C . LEU A 1 80 ? 25.155 -5.650 -29.413 1.00 96.38 80 LEU A C 1
ATOM 599 O O . LEU A 1 80 ? 25.820 -4.837 -30.047 1.00 96.38 80 LEU A O 1
ATOM 603 N N . GLY A 1 81 ? 23.900 -5.944 -29.758 1.00 93.50 81 GLY A N 1
ATOM 604 C CA . GLY A 1 81 ? 23.142 -5.281 -30.820 1.00 93.50 81 GLY A CA 1
ATOM 605 C C . GLY A 1 81 ? 22.505 -3.967 -30.359 1.00 93.50 81 GLY A C 1
ATOM 606 O O . GLY A 1 81 ? 23.193 -3.032 -29.947 1.00 93.50 81 GLY A O 1
ATOM 607 N N . ARG A 1 82 ? 21.177 -3.893 -30.473 1.00 94.19 82 ARG A N 1
ATOM 608 C CA . ARG A 1 82 ? 20.334 -2.877 -29.824 1.00 94.19 82 ARG A CA 1
ATOM 609 C C . ARG A 1 82 ? 19.549 -3.520 -28.688 1.00 94.19 82 ARG A C 1
ATOM 611 O O . ARG A 1 82 ? 19.489 -4.746 -28.615 1.00 94.19 82 ARG A O 1
ATOM 618 N N . MET A 1 83 ? 18.931 -2.706 -27.838 1.00 95.12 83 MET A N 1
ATOM 619 C CA . MET A 1 83 ? 18.016 -3.193 -26.809 1.00 95.12 83 MET A CA 1
ATOM 620 C C . MET A 1 83 ? 16.963 -4.120 -27.442 1.00 95.12 83 MET A C 1
ATOM 622 O O . MET A 1 83 ? 16.247 -3.674 -28.348 1.00 95.12 83 MET A O 1
ATOM 626 N N . PRO A 1 84 ? 16.826 -5.367 -26.955 1.00 92.88 84 PRO A N 1
ATOM 627 C CA . PRO A 1 84 ? 15.840 -6.307 -27.465 1.00 92.88 84 PRO A CA 1
ATOM 628 C C . PRO A 1 84 ? 14.419 -5.731 -27.437 1.00 92.88 84 PRO A C 1
ATOM 630 O O . PRO A 1 84 ? 14.047 -5.078 -26.448 1.00 92.88 84 PRO A O 1
ATOM 633 N N . PRO A 1 85 ? 13.615 -5.938 -28.497 1.00 92.19 85 PRO A N 1
ATOM 634 C CA . PRO A 1 85 ? 12.206 -5.574 -28.474 1.00 92.19 85 PRO A CA 1
ATOM 635 C C . PRO A 1 85 ? 11.467 -6.412 -27.426 1.00 92.19 85 PRO A C 1
ATOM 637 O O . PRO A 1 85 ? 11.902 -7.499 -27.051 1.00 92.19 85 PRO A O 1
ATOM 640 N N . VAL A 1 86 ? 10.332 -5.905 -26.951 1.00 92.25 86 VAL A N 1
ATOM 641 C CA . VAL A 1 86 ? 9.446 -6.713 -26.110 1.00 92.25 86 VAL A CA 1
ATOM 642 C C . VAL A 1 86 ? 8.801 -7.812 -26.950 1.00 92.25 86 VAL A C 1
ATOM 644 O O . VAL A 1 86 ? 8.344 -7.562 -28.064 1.00 92.25 86 VAL A O 1
ATOM 647 N N . GLU A 1 87 ? 8.742 -9.029 -26.420 1.00 90.56 87 GLU A N 1
ATOM 648 C CA . GLU A 1 87 ? 8.120 -10.150 -27.113 1.00 90.56 87 GLU A CA 1
ATOM 649 C C . GLU A 1 87 ? 6.614 -9.885 -27.302 1.00 90.56 87 GLU A C 1
ATOM 651 O O . GLU A 1 87 ? 5.941 -9.479 -26.342 1.00 90.56 87 GLU A O 1
ATOM 656 N N . PRO A 1 88 ? 6.036 -10.165 -28.489 1.00 89.31 88 PRO A N 1
ATOM 657 C CA . PRO A 1 88 ? 4.632 -9.874 -28.781 1.00 89.31 88 PRO A CA 1
ATOM 658 C C . PRO A 1 88 ? 3.645 -10.468 -27.772 1.00 89.31 88 PRO A C 1
ATOM 660 O O . PRO A 1 88 ? 2.665 -9.820 -27.418 1.00 89.31 88 PRO A O 1
ATOM 663 N N . ALA A 1 89 ? 3.929 -11.662 -27.243 1.00 85.69 89 ALA A N 1
ATOM 664 C CA . ALA A 1 89 ? 3.101 -12.315 -26.227 1.00 85.69 89 ALA A CA 1
ATOM 665 C C . ALA A 1 89 ? 3.083 -11.570 -24.878 1.00 85.69 89 ALA A C 1
ATOM 667 O O . ALA A 1 89 ? 2.100 -11.636 -24.142 1.00 85.69 89 ALA A O 1
ATOM 668 N N . ILE A 1 90 ? 4.159 -10.853 -24.537 1.00 87.06 90 ILE A N 1
ATOM 669 C CA . ILE A 1 90 ? 4.205 -9.970 -23.365 1.00 87.06 90 ILE A CA 1
ATOM 670 C C . ILE A 1 90 ? 3.517 -8.647 -23.692 1.00 87.06 90 ILE A C 1
ATOM 672 O O . ILE A 1 90 ? 2.722 -8.147 -22.892 1.00 87.06 90 ILE A O 1
ATOM 676 N N . ALA A 1 91 ? 3.795 -8.091 -24.873 1.00 89.88 91 ALA A N 1
ATOM 677 C CA . ALA A 1 91 ? 3.198 -6.846 -25.333 1.00 89.88 91 ALA A CA 1
ATOM 678 C C . ALA A 1 91 ? 1.664 -6.945 -25.409 1.00 89.88 91 ALA A C 1
ATOM 680 O O . ALA A 1 91 ? 0.979 -6.035 -24.946 1.00 89.88 91 ALA A O 1
ATOM 681 N N . SER A 1 92 ? 1.113 -8.073 -25.869 1.00 88.06 92 SER A N 1
ATOM 682 C CA . SER A 1 92 ? -0.332 -8.322 -25.998 1.00 88.06 92 SER A CA 1
ATOM 683 C C . SER A 1 92 ? -1.071 -8.413 -24.662 1.00 88.06 92 SER A C 1
ATOM 685 O O . SER A 1 92 ? -2.298 -8.350 -24.621 1.00 88.06 92 SER A O 1
ATOM 687 N N . LEU A 1 93 ? -0.353 -8.549 -23.541 1.00 85.44 93 LEU A N 1
ATOM 688 C CA . LEU A 1 93 ? -0.951 -8.439 -22.207 1.00 85.44 93 LEU A CA 1
ATOM 689 C C . LEU A 1 93 ? -1.307 -6.988 -21.853 1.00 85.44 93 LEU A C 1
ATOM 691 O O . LEU A 1 93 ? -2.053 -6.759 -20.899 1.00 85.44 93 LEU A O 1
ATOM 695 N N . ILE A 1 94 ? -0.724 -6.016 -22.557 1.00 90.06 94 ILE A N 1
ATOM 696 C CA . ILE A 1 94 ? -0.743 -4.589 -22.214 1.00 90.06 94 ILE A CA 1
ATOM 697 C C . ILE A 1 94 ? -1.350 -3.754 -23.347 1.00 90.06 94 ILE A C 1
ATOM 699 O O . ILE A 1 94 ? -2.122 -2.831 -23.076 1.00 90.06 94 ILE A O 1
ATOM 703 N N . LEU A 1 95 ? -0.984 -4.068 -24.588 1.00 87.81 95 LEU A N 1
ATOM 704 C CA . LEU A 1 95 ? -1.350 -3.370 -25.816 1.00 87.81 95 LEU A CA 1
ATOM 705 C C . LEU A 1 95 ? -2.445 -4.119 -26.580 1.00 87.81 95 LEU A C 1
ATOM 707 O O . LEU A 1 95 ? -2.689 -5.305 -26.343 1.00 87.81 95 LEU A O 1
ATOM 711 N N . ALA A 1 96 ? -3.104 -3.421 -27.506 1.00 83.50 96 ALA A N 1
ATOM 712 C CA . ALA A 1 96 ? -3.999 -4.069 -28.459 1.00 83.50 96 ALA A CA 1
ATOM 713 C C . ALA A 1 96 ? -3.203 -5.021 -29.384 1.00 83.50 96 ALA A C 1
ATOM 715 O O . ALA A 1 96 ? -2.006 -4.803 -29.576 1.00 83.50 96 ALA A O 1
ATOM 716 N N . PRO A 1 97 ? -3.813 -6.089 -29.935 1.00 78.69 97 PRO A N 1
ATOM 717 C CA . PRO A 1 97 ? -3.088 -7.098 -30.716 1.00 78.69 97 PRO A CA 1
ATOM 718 C C . PRO A 1 97 ? -2.303 -6.530 -31.907 1.00 78.69 97 PRO A C 1
ATOM 720 O O . PRO A 1 97 ? -1.178 -6.947 -32.158 1.00 78.69 97 PRO A O 1
ATOM 723 N N . ASP A 1 98 ? -2.870 -5.549 -32.602 1.00 83.06 98 ASP A N 1
ATOM 724 C CA . ASP A 1 98 ? -2.248 -4.822 -33.709 1.00 83.06 98 ASP A CA 1
ATOM 725 C C . ASP A 1 98 ? -1.043 -3.985 -33.254 1.00 83.06 98 ASP A C 1
ATOM 727 O O . ASP A 1 98 ? -0.002 -3.990 -33.907 1.00 83.06 98 ASP A O 1
ATOM 731 N N . GLU A 1 99 ? -1.141 -3.322 -32.100 1.00 85.88 99 GLU A N 1
ATOM 732 C CA . GLU A 1 99 ? -0.032 -2.565 -31.507 1.00 85.88 99 GLU A CA 1
ATOM 733 C C . GLU A 1 99 ? 1.072 -3.472 -30.940 1.00 85.88 99 GLU A C 1
ATOM 735 O O . GLU A 1 99 ? 2.250 -3.124 -31.003 1.00 85.88 99 GLU A O 1
ATOM 740 N N . ALA A 1 100 ? 0.707 -4.634 -30.394 1.00 86.00 100 ALA A N 1
ATOM 741 C CA . ALA A 1 100 ? 1.627 -5.600 -29.794 1.00 86.00 100 ALA A CA 1
ATOM 742 C C . ALA A 1 100 ? 2.514 -6.318 -30.822 1.00 86.00 100 ALA A C 1
ATOM 744 O O . ALA A 1 100 ? 3.613 -6.749 -30.482 1.00 86.00 100 ALA A O 1
ATOM 745 N N . LEU A 1 101 ? 2.043 -6.444 -32.066 1.00 85.38 101 LEU A N 1
ATOM 746 C CA . LEU A 1 101 ? 2.790 -7.048 -33.173 1.00 85.38 101 LEU A CA 1
ATOM 747 C C . LEU A 1 101 ? 3.762 -6.069 -33.847 1.00 85.38 101 LEU A C 1
ATOM 749 O O . LEU A 1 101 ? 4.542 -6.474 -34.709 1.00 85.38 101 LEU A O 1
ATOM 753 N N . ARG A 1 102 ? 3.734 -4.782 -33.479 1.00 85.75 102 ARG A N 1
ATOM 754 C CA . ARG A 1 102 ? 4.645 -3.793 -34.057 1.00 85.75 102 ARG A CA 1
ATOM 755 C C . ARG A 1 102 ? 6.085 -4.050 -33.595 1.00 85.75 102 ARG A C 1
ATOM 757 O O . ARG A 1 102 ? 6.309 -4.199 -32.394 1.00 85.75 102 ARG A O 1
ATOM 764 N N . PRO A 1 103 ? 7.081 -3.976 -34.499 1.00 77.25 103 PRO A N 1
ATOM 765 C CA . PRO A 1 103 ? 8.497 -4.084 -34.129 1.00 77.25 103 PRO A CA 1
ATOM 766 C C . PRO A 1 103 ? 8.939 -3.020 -33.113 1.00 77.25 103 PRO A C 1
ATOM 768 O O . PRO A 1 103 ? 9.880 -3.227 -32.353 1.00 77.25 103 PRO A O 1
ATOM 771 N N . ASP A 1 104 ? 8.255 -1.873 -33.103 1.00 82.56 104 ASP A N 1
ATOM 772 C CA . ASP A 1 104 ? 8.522 -0.727 -32.241 1.00 82.56 104 ASP A CA 1
ATOM 773 C C . ASP A 1 104 ? 7.473 -0.549 -31.134 1.00 82.56 104 ASP A C 1
ATOM 775 O O . ASP A 1 104 ? 7.206 0.580 -30.721 1.00 82.56 104 ASP A O 1
ATOM 779 N N . ALA A 1 105 ? 6.870 -1.646 -30.655 1.00 88.19 105 ALA A N 1
ATOM 780 C CA . ALA A 1 105 ? 5.868 -1.617 -29.593 1.00 88.19 105 ALA A CA 1
ATOM 781 C C . ALA A 1 105 ? 6.320 -0.736 -28.414 1.00 88.19 105 ALA A C 1
ATOM 783 O O . ALA A 1 105 ? 7.373 -0.946 -27.806 1.00 88.19 105 ALA A O 1
ATOM 784 N N . ARG A 1 106 ? 5.507 0.276 -28.083 1.00 89.75 106 ARG A N 1
ATOM 785 C CA . ARG A 1 106 ? 5.818 1.258 -27.035 1.00 89.75 106 ARG A CA 1
ATOM 786 C C . ARG A 1 106 ? 4.901 1.097 -25.846 1.00 89.75 106 ARG A C 1
ATOM 788 O O . ARG A 1 106 ? 3.719 0.801 -25.988 1.00 89.75 106 ARG A O 1
ATOM 795 N N . CYS A 1 107 ? 5.416 1.430 -24.667 1.00 89.62 107 CYS A N 1
ATOM 796 C CA . CYS A 1 107 ? 4.586 1.524 -23.474 1.00 89.62 107 CYS A CA 1
ATOM 797 C C . CYS A 1 107 ? 3.377 2.459 -23.718 1.00 89.62 107 CYS A C 1
ATOM 799 O O . CYS A 1 107 ? 3.555 3.582 -24.218 1.00 89.62 107 CYS A O 1
ATOM 801 N N . PRO A 1 108 ? 2.149 2.057 -23.336 1.00 86.50 108 PRO A N 1
ATOM 802 C CA . PRO A 1 108 ? 0.955 2.872 -23.559 1.00 86.50 108 PRO A CA 1
ATOM 803 C C . PRO A 1 108 ? 0.891 4.065 -22.600 1.00 86.50 108 PRO A C 1
ATOM 805 O O . P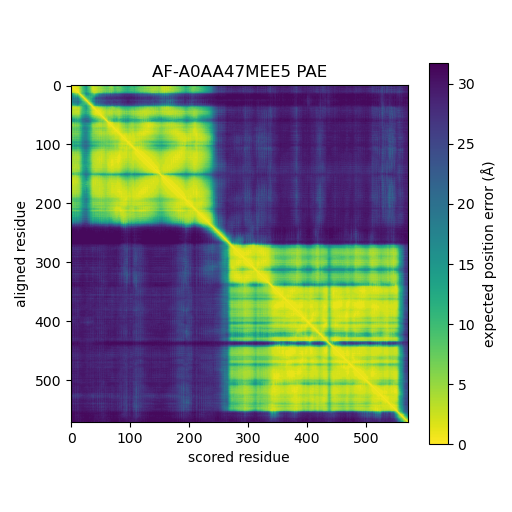RO A 1 108 ? 0.296 5.092 -22.921 1.00 86.50 108 PRO A O 1
ATOM 808 N N . ARG A 1 109 ? 1.514 3.963 -21.415 1.00 88.31 109 ARG A N 1
ATOM 809 C CA . ARG A 1 109 ? 1.576 5.066 -20.448 1.00 88.31 109 ARG A CA 1
ATOM 810 C C . ARG A 1 109 ? 2.706 6.036 -20.800 1.00 88.31 109 ARG A C 1
ATOM 812 O O . ARG A 1 109 ? 3.853 5.590 -20.851 1.00 88.31 109 ARG A O 1
ATOM 819 N N . PRO A 1 110 ? 2.433 7.349 -20.935 1.00 89.44 110 PRO A N 1
ATOM 820 C CA . PRO A 1 110 ? 3.446 8.331 -21.323 1.00 89.44 110 PRO A CA 1
ATOM 821 C C . PRO A 1 110 ? 4.686 8.337 -20.422 1.00 89.44 110 PRO A C 1
ATOM 823 O O . PRO A 1 110 ? 5.802 8.320 -20.925 1.00 89.44 110 PRO A O 1
ATOM 826 N N . GLN A 1 111 ? 4.518 8.282 -19.096 1.00 91.12 111 GLN A N 1
ATOM 827 C CA . GLN A 1 111 ? 5.659 8.300 -18.172 1.00 91.12 111 GLN A CA 1
ATOM 828 C C . GLN A 1 111 ? 6.513 7.029 -18.286 1.00 91.12 111 GLN A C 1
ATOM 830 O O . GLN A 1 111 ? 7.736 7.109 -18.284 1.00 91.12 111 GLN A O 1
ATOM 835 N N . CYS A 1 112 ? 5.878 5.862 -18.438 1.00 91.62 112 CYS A N 1
ATOM 836 C CA . CYS A 1 112 ? 6.594 4.602 -18.639 1.00 91.62 112 CYS A CA 1
ATOM 837 C C . CYS A 1 112 ? 7.317 4.574 -19.988 1.00 91.62 112 CYS A C 1
ATOM 839 O O . CYS A 1 112 ? 8.406 4.025 -20.068 1.00 91.62 112 CYS A O 1
ATOM 841 N N . ARG A 1 113 ? 6.739 5.195 -21.024 1.00 94.00 113 ARG A N 1
ATOM 842 C CA . ARG A 1 113 ? 7.363 5.336 -22.343 1.00 94.00 113 ARG A CA 1
ATOM 843 C C . ARG A 1 113 ? 8.646 6.158 -22.280 1.00 94.00 113 ARG A C 1
ATOM 845 O O . ARG A 1 113 ? 9.652 5.715 -22.808 1.00 94.00 113 ARG A O 1
ATOM 852 N N . VAL A 1 114 ? 8.636 7.286 -21.569 1.00 95.50 114 VAL A N 1
ATOM 853 C CA . VAL A 1 114 ? 9.851 8.094 -21.361 1.00 95.50 114 VAL A CA 1
ATOM 854 C C . VAL A 1 114 ? 10.947 7.267 -20.685 1.00 95.50 114 VAL A C 1
ATOM 856 O O . VAL A 1 114 ? 12.091 7.284 -21.128 1.00 95.50 114 VAL A O 1
ATOM 859 N N . THR A 1 115 ? 10.606 6.507 -19.640 1.00 95.81 115 THR A N 1
ATOM 860 C CA . THR A 1 115 ? 11.569 5.614 -18.978 1.00 95.81 115 THR A CA 1
ATOM 861 C C . THR A 1 115 ? 12.077 4.518 -19.920 1.00 95.81 115 THR A C 1
ATOM 863 O O . THR A 1 115 ? 13.280 4.289 -19.977 1.00 95.81 115 THR A O 1
ATOM 866 N N . ASP A 1 116 ? 11.193 3.868 -20.678 1.00 95.12 116 ASP A N 1
ATOM 867 C CA . ASP A 1 116 ? 11.540 2.814 -21.643 1.00 95.12 116 ASP A CA 1
ATOM 868 C C . ASP A 1 116 ? 12.487 3.321 -22.744 1.00 95.12 116 ASP A C 1
ATOM 870 O O . ASP A 1 116 ? 13.480 2.666 -23.071 1.00 95.12 116 ASP A O 1
ATOM 874 N N . ASP A 1 117 ? 12.234 4.527 -23.258 1.00 94.38 117 ASP A N 1
ATOM 875 C CA . ASP A 1 117 ? 13.073 5.178 -24.265 1.00 94.38 117 ASP A CA 1
ATOM 876 C C . ASP A 1 117 ? 14.474 5.501 -23.709 1.00 94.38 117 ASP A C 1
ATOM 878 O O . ASP A 1 117 ? 15.476 5.329 -24.406 1.00 94.38 117 ASP A O 1
ATOM 882 N N . LEU A 1 118 ? 14.573 5.947 -22.450 1.00 95.00 118 LEU A N 1
ATOM 883 C CA . LEU A 1 118 ? 15.861 6.204 -21.790 1.00 95.00 118 LEU A CA 1
ATOM 884 C C . LEU A 1 118 ? 16.645 4.911 -21.531 1.00 95.00 118 LEU A C 1
ATOM 886 O O . LEU A 1 118 ? 17.850 4.876 -21.774 1.00 95.00 118 LEU A O 1
ATOM 890 N N . LEU A 1 119 ? 15.972 3.842 -21.093 1.00 96.12 119 LEU A N 1
ATOM 891 C CA . LEU A 1 119 ? 16.595 2.528 -20.892 1.00 96.12 119 LEU A CA 1
ATOM 892 C C . LEU A 1 119 ? 17.125 1.949 -22.205 1.00 96.12 119 LEU A C 1
ATOM 894 O O . LEU A 1 119 ? 18.230 1.413 -22.240 1.00 96.12 119 LEU A O 1
ATOM 898 N N . THR A 1 120 ? 16.358 2.103 -23.286 1.00 94.81 120 THR A N 1
ATOM 899 C CA . THR A 1 120 ? 16.760 1.694 -24.636 1.00 94.81 120 THR A CA 1
ATOM 900 C C . THR A 1 120 ? 18.029 2.424 -25.070 1.00 94.81 120 THR A C 1
ATOM 902 O O . THR A 1 120 ? 19.006 1.785 -25.448 1.00 94.81 120 THR A O 1
ATOM 905 N N . LYS A 1 121 ? 18.073 3.755 -24.919 1.00 93.25 121 LYS A N 1
ATOM 906 C CA . LYS A 1 121 ? 19.265 4.559 -25.242 1.00 93.25 121 LYS A CA 1
ATOM 907 C C . LYS A 1 121 ? 20.484 4.172 -24.404 1.00 93.25 121 LYS A C 1
ATOM 909 O O . LYS A 1 121 ? 21.583 4.068 -24.943 1.00 93.25 121 LYS A O 1
ATOM 914 N N . ALA A 1 122 ? 20.295 3.950 -23.103 1.00 94.88 122 ALA A N 1
ATOM 915 C CA . ALA A 1 122 ? 21.373 3.543 -22.207 1.00 94.88 122 ALA A CA 1
ATOM 916 C C . ALA A 1 122 ? 21.961 2.183 -22.615 1.00 94.88 122 ALA A C 1
ATOM 918 O O . ALA A 1 122 ? 23.180 2.032 -22.676 1.00 94.88 122 ALA A O 1
ATOM 919 N N . TYR A 1 123 ? 21.105 1.215 -22.955 1.00 96.69 123 TYR A N 1
ATOM 920 C CA . TYR A 1 123 ? 21.554 -0.098 -23.410 1.00 96.69 123 TYR A CA 1
ATOM 921 C C . TYR A 1 123 ? 22.240 -0.024 -24.768 1.00 96.69 123 TYR A C 1
ATOM 923 O O . TYR A 1 123 ? 23.300 -0.610 -24.928 1.00 96.69 123 TYR A O 1
ATOM 931 N N . ASP A 1 124 ? 21.701 0.733 -25.725 1.00 94.19 124 ASP A N 1
ATOM 932 C CA . ASP A 1 124 ? 22.317 0.898 -27.047 1.00 94.19 124 ASP A CA 1
ATOM 933 C C . ASP A 1 124 ? 23.715 1.536 -26.952 1.00 94.19 124 ASP A C 1
ATOM 935 O O . ASP A 1 124 ? 24.631 1.165 -27.694 1.00 94.19 124 ASP A O 1
ATOM 939 N N . SER A 1 125 ? 23.903 2.469 -26.012 1.00 92.44 125 SER A N 1
ATOM 940 C CA . SER A 1 125 ? 25.213 3.048 -25.699 1.00 92.44 125 SER A CA 1
ATOM 941 C C . SER A 1 125 ? 26.156 2.015 -25.078 1.00 92.44 125 SER A C 1
ATOM 943 O O . SER A 1 125 ? 27.303 1.891 -25.507 1.00 92.44 125 SER A O 1
ATOM 945 N N . ALA A 1 126 ? 25.675 1.233 -24.108 1.00 95.31 126 ALA A N 1
ATOM 946 C CA . ALA A 1 126 ? 26.447 0.167 -23.472 1.00 95.31 126 ALA A CA 1
ATOM 947 C C . ALA A 1 126 ? 26.833 -0.946 -24.466 1.00 95.31 126 ALA A C 1
ATOM 949 O O . ALA A 1 126 ? 27.977 -1.388 -24.484 1.00 95.31 126 ALA A O 1
ATOM 950 N N . ALA A 1 127 ? 25.923 -1.335 -25.360 1.00 95.69 127 ALA A N 1
ATOM 951 C CA . ALA A 1 127 ? 26.169 -2.306 -26.420 1.00 95.69 127 ALA A CA 1
ATOM 952 C C . ALA A 1 127 ? 27.242 -1.810 -27.398 1.00 95.69 127 ALA A C 1
ATOM 954 O O . ALA A 1 127 ? 28.141 -2.561 -27.773 1.00 95.69 127 ALA A O 1
ATOM 955 N N . ARG A 1 128 ? 27.210 -0.521 -27.767 1.00 93.12 128 ARG A N 1
ATOM 956 C CA . ARG A 1 128 ? 28.277 0.101 -28.567 1.00 93.12 128 ARG A CA 1
ATOM 957 C C . ARG A 1 128 ? 29.618 0.083 -27.834 1.00 93.12 128 ARG A C 1
ATOM 959 O O . ARG A 1 128 ? 30.616 -0.272 -28.453 1.00 93.12 128 ARG A O 1
ATOM 966 N N . MET A 1 129 ? 29.634 0.413 -26.542 1.00 94.38 129 MET A N 1
ATOM 967 C CA . MET A 1 129 ? 30.835 0.310 -25.708 1.00 94.38 129 MET A CA 1
ATOM 968 C C . MET A 1 129 ? 31.360 -1.129 -25.661 1.00 94.38 129 MET A C 1
ATOM 970 O O . MET A 1 129 ? 32.564 -1.333 -25.748 1.00 94.38 129 MET A O 1
ATOM 974 N N . GLY A 1 130 ? 30.474 -2.126 -25.615 1.00 96.19 130 GLY A N 1
ATOM 975 C CA . GLY A 1 130 ? 30.843 -3.540 -25.681 1.00 96.19 130 GLY A CA 1
ATOM 976 C C . GLY A 1 130 ? 31.497 -3.928 -27.004 1.00 96.19 130 GLY A C 1
ATOM 977 O O . GLY A 1 130 ? 32.516 -4.608 -26.991 1.00 96.19 130 GLY A O 1
ATOM 978 N N . ARG A 1 131 ? 30.989 -3.435 -28.142 1.00 96.31 131 ARG A N 1
ATOM 979 C CA . ARG A 1 131 ? 31.620 -3.669 -29.456 1.00 96.31 131 ARG A CA 1
ATOM 980 C C . ARG A 1 131 ? 32.992 -3.001 -29.579 1.00 96.31 131 ARG A C 1
ATOM 982 O O . ARG A 1 131 ? 33.924 -3.624 -30.071 1.00 96.31 131 ARG A O 1
ATOM 989 N N . ILE A 1 132 ? 33.140 -1.771 -29.081 1.00 94.81 132 ILE A N 1
ATOM 990 C CA . ILE A 1 132 ? 34.455 -1.107 -28.998 1.00 94.81 132 ILE A CA 1
ATOM 991 C C . ILE A 1 132 ? 35.390 -1.906 -28.081 1.00 94.81 132 ILE A C 1
ATOM 993 O O . ILE A 1 132 ? 36.550 -2.129 -28.416 1.00 94.81 132 ILE A O 1
ATOM 997 N N . GLY A 1 133 ? 34.866 -2.391 -26.954 1.00 95.94 133 GLY A N 1
ATOM 998 C CA . GLY A 1 133 ? 35.566 -3.286 -26.043 1.00 95.94 133 GLY A CA 1
ATOM 999 C C . GLY A 1 133 ? 36.037 -4.571 -26.726 1.00 95.94 133 GLY A C 1
ATOM 1000 O O . GLY A 1 133 ? 37.173 -4.972 -26.516 1.00 95.94 133 GLY A O 1
ATOM 1001 N N . ASN A 1 134 ? 35.224 -5.185 -27.590 1.00 95.88 134 ASN A N 1
ATOM 1002 C CA . ASN A 1 134 ? 35.625 -6.354 -28.375 1.00 95.88 134 ASN A CA 1
ATOM 1003 C C . ASN A 1 134 ? 36.877 -6.061 -29.214 1.00 95.88 134 ASN A C 1
ATOM 1005 O O . ASN A 1 134 ? 37.869 -6.777 -29.105 1.00 95.88 134 ASN A O 1
ATOM 1009 N N . SER A 1 135 ? 36.880 -4.969 -29.978 1.00 96.25 135 SER A N 1
ATOM 1010 C CA . SER A 1 135 ? 38.060 -4.563 -30.750 1.00 96.25 135 SER A CA 1
ATOM 1011 C C . SER A 1 135 ? 39.262 -4.260 -29.852 1.00 96.25 135 SER A C 1
ATOM 1013 O O . SER A 1 135 ? 40.365 -4.730 -30.124 1.00 96.25 135 SER A O 1
ATOM 1015 N N . LEU A 1 136 ? 39.055 -3.553 -28.734 1.00 95.69 136 LEU A N 1
ATOM 1016 C CA . LEU A 1 136 ? 40.113 -3.276 -27.757 1.00 95.69 136 LEU A CA 1
ATOM 1017 C C . LEU A 1 136 ? 40.695 -4.565 -27.154 1.00 95.69 136 LEU A C 1
ATOM 1019 O O . LEU A 1 136 ? 41.900 -4.648 -26.945 1.00 95.69 136 LEU A O 1
ATOM 1023 N N . SER A 1 137 ? 39.868 -5.585 -26.923 1.00 95.81 137 SER A N 1
ATOM 1024 C CA . SER A 1 137 ? 40.311 -6.889 -26.425 1.00 95.81 137 SER A CA 1
ATOM 1025 C C . SER A 1 137 ? 41.268 -7.572 -27.400 1.00 95.81 137 SER A C 1
ATOM 1027 O O . SER A 1 137 ? 42.320 -8.051 -26.984 1.00 95.81 137 SER A O 1
ATOM 1029 N N . HIS A 1 138 ? 40.966 -7.533 -28.702 1.00 95.00 138 HIS A N 1
ATOM 1030 C CA . HIS A 1 138 ? 41.841 -8.086 -29.733 1.00 95.00 138 HIS A CA 1
ATOM 1031 C C . HIS A 1 138 ? 43.157 -7.311 -29.820 1.00 95.00 138 HIS A C 1
ATOM 1033 O O . HIS A 1 138 ? 44.216 -7.926 -29.924 1.00 95.00 138 HIS A O 1
ATOM 1039 N N . LEU A 1 139 ? 43.105 -5.979 -29.710 1.00 94.38 139 LEU A N 1
ATOM 1040 C CA . LEU A 1 139 ? 44.301 -5.135 -29.687 1.00 94.38 139 LEU A CA 1
ATOM 1041 C C . LEU A 1 139 ? 45.184 -5.426 -28.465 1.00 94.38 139 LEU A C 1
ATOM 1043 O O . LEU A 1 139 ? 46.392 -5.590 -28.614 1.00 94.38 139 LEU A O 1
ATOM 1047 N N . LEU A 1 140 ? 44.599 -5.542 -27.267 1.00 94.00 140 LEU A N 1
ATOM 1048 C CA . LEU A 1 140 ? 45.337 -5.850 -26.038 1.00 94.00 140 LEU A CA 1
ATOM 1049 C C . LEU A 1 140 ? 45.940 -7.263 -26.064 1.00 94.00 140 LEU A C 1
ATOM 1051 O O . LEU A 1 140 ? 47.086 -7.439 -25.654 1.00 94.00 140 LEU A O 1
ATOM 1055 N N . LEU A 1 141 ? 45.205 -8.260 -26.567 1.00 93.44 141 LEU A N 1
ATOM 1056 C CA . LEU A 1 141 ? 45.698 -9.635 -26.710 1.00 93.44 141 LEU A CA 1
ATOM 1057 C C . LEU A 1 141 ? 46.802 -9.737 -27.769 1.00 93.44 141 LEU A C 1
ATOM 1059 O O . LEU A 1 141 ? 47.815 -10.398 -27.537 1.00 93.44 141 LEU A O 1
ATOM 1063 N N . GLY A 1 142 ? 46.645 -9.048 -28.903 1.00 93.94 142 GLY A N 1
ATOM 1064 C CA . GLY A 1 142 ? 47.671 -8.963 -29.943 1.00 93.94 142 GLY A CA 1
ATOM 1065 C C . GLY A 1 142 ? 48.946 -8.283 -29.438 1.00 93.94 142 GLY A C 1
ATOM 1066 O O . GLY A 1 142 ? 50.046 -8.791 -29.662 1.00 93.94 142 GLY A O 1
ATOM 1067 N N . LEU A 1 143 ? 48.804 -7.187 -28.683 1.00 92.69 143 LEU A N 1
ATOM 1068 C CA . LEU A 1 143 ? 49.924 -6.505 -28.032 1.00 92.69 143 LEU A CA 1
ATOM 1069 C C . LEU A 1 143 ? 50.624 -7.417 -27.019 1.00 92.69 143 LEU A C 1
ATOM 1071 O O . LEU A 1 143 ? 51.843 -7.541 -27.061 1.00 92.69 143 LEU A O 1
ATOM 1075 N N . SER A 1 144 ? 49.869 -8.082 -26.141 1.00 91.56 144 SER A N 1
ATOM 1076 C CA . SER A 1 144 ? 50.424 -9.009 -25.145 1.00 91.56 144 SER A CA 1
ATOM 1077 C C . SER A 1 144 ? 51.200 -10.152 -25.806 1.00 91.56 144 SER A C 1
ATOM 1079 O O . SER A 1 144 ? 52.334 -10.427 -25.422 1.00 91.56 144 SER A O 1
ATOM 1081 N N . THR A 1 145 ? 50.647 -10.740 -26.871 1.00 92.00 145 THR A N 1
ATOM 1082 C CA . THR A 1 145 ? 51.313 -11.800 -27.647 1.00 92.00 145 THR A CA 1
ATOM 1083 C C . THR A 1 145 ? 52.610 -11.295 -28.286 1.00 92.00 145 THR A C 1
ATOM 1085 O O . THR A 1 145 ? 53.634 -11.972 -28.231 1.00 92.00 145 THR A O 1
ATOM 1088 N N . SER A 1 146 ? 52.595 -10.081 -28.847 1.00 91.56 146 SER A N 1
ATOM 1089 C CA . SER A 1 146 ? 53.77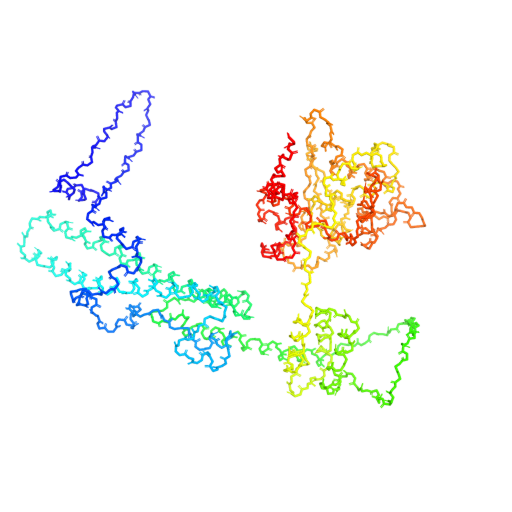9 -9.469 -29.466 1.00 91.56 146 SER A CA 1
ATOM 1090 C C . SER A 1 146 ? 54.883 -9.187 -28.440 1.00 91.56 146 SER A C 1
ATOM 1092 O O . SER A 1 146 ? 56.055 -9.435 -28.710 1.00 91.56 146 SER A O 1
ATOM 1094 N N . LEU A 1 147 ? 54.521 -8.718 -27.238 1.00 89.19 147 LEU A N 1
ATOM 1095 C CA . LEU A 1 147 ? 55.466 -8.505 -26.135 1.00 89.19 147 LEU A CA 1
ATOM 1096 C C . LEU A 1 147 ? 56.070 -9.831 -25.640 1.00 89.19 147 LEU A C 1
ATOM 1098 O O . LEU A 1 147 ? 57.275 -9.908 -25.411 1.00 89.19 147 LEU A O 1
ATOM 1102 N N . GLN A 1 148 ? 55.270 -10.896 -25.548 1.00 86.00 148 GLN A N 1
ATOM 1103 C CA . GLN A 1 148 ? 55.769 -12.224 -25.175 1.00 86.00 148 GLN A CA 1
ATOM 1104 C C . GLN A 1 148 ? 56.777 -12.767 -26.197 1.00 86.00 148 GLN A C 1
ATOM 1106 O O . GLN A 1 148 ? 57.814 -13.307 -25.815 1.00 86.00 148 GLN A O 1
ATOM 1111 N N . GLN A 1 149 ? 56.502 -12.588 -27.492 1.00 89.12 149 GLN A N 1
ATOM 1112 C CA . GLN A 1 149 ? 57.405 -13.006 -28.570 1.00 89.12 149 GLN A CA 1
ATOM 1113 C C . GLN A 1 149 ? 58.710 -12.199 -28.594 1.00 89.12 149 GLN A C 1
ATOM 1115 O O . GLN A 1 149 ? 59.762 -12.749 -28.909 1.00 89.12 149 GLN A O 1
ATOM 1120 N N . ALA A 1 150 ? 58.658 -10.916 -28.229 1.00 88.06 150 ALA A N 1
ATOM 1121 C CA . ALA A 1 150 ? 59.809 -10.016 -28.225 1.00 88.06 150 ALA A CA 1
ATOM 1122 C C . ALA A 1 150 ? 60.712 -10.126 -26.974 1.00 88.06 150 ALA A C 1
ATOM 1124 O O . ALA A 1 150 ? 61.689 -9.388 -26.886 1.00 88.06 150 ALA A O 1
ATOM 1125 N N . GLN A 1 151 ? 60.404 -11.013 -26.014 1.00 82.25 151 GLN A N 1
ATOM 1126 C CA . GLN A 1 151 ? 61.170 -11.213 -24.766 1.00 82.25 151 GLN A CA 1
ATOM 1127 C C . GLN A 1 151 ? 61.464 -9.907 -23.992 1.00 82.25 151 GLN A C 1
ATOM 1129 O O . GLN A 1 151 ? 62.553 -9.713 -23.451 1.00 82.25 151 GLN A O 1
ATOM 1134 N N . VAL A 1 152 ? 60.494 -8.988 -23.952 1.00 81.75 152 VAL A N 1
ATOM 1135 C CA . VAL A 1 152 ? 60.662 -7.666 -23.321 1.00 81.75 152 VAL A CA 1
ATOM 1136 C C . VAL A 1 152 ? 60.752 -7.777 -21.792 1.00 81.75 152 VAL A C 1
ATOM 1138 O O . VAL A 1 152 ? 60.363 -8.782 -21.199 1.00 81.75 152 VAL A O 1
ATOM 1141 N N . GLU A 1 153 ? 61.243 -6.723 -21.131 1.00 85.00 153 GLU A N 1
ATOM 1142 C CA . GLU A 1 153 ? 61.424 -6.677 -19.677 1.00 85.00 153 GLU A CA 1
ATOM 1143 C C . GLU A 1 153 ? 60.188 -7.168 -18.883 1.00 85.00 153 GLU A C 1
ATOM 1145 O O . GLU A 1 153 ? 59.060 -6.737 -19.163 1.00 85.00 153 GLU A O 1
ATOM 1150 N N . PRO A 1 154 ? 60.375 -7.958 -17.804 1.00 83.50 154 PRO A N 1
ATOM 1151 C CA . PRO A 1 154 ? 59.276 -8.494 -16.988 1.00 83.50 154 PRO A CA 1
ATOM 1152 C C . PRO A 1 154 ? 58.295 -7.438 -16.448 1.00 83.50 154 PRO A C 1
ATOM 1154 O O . PRO A 1 154 ? 57.113 -7.722 -16.227 1.00 83.50 154 PRO A O 1
ATOM 1157 N N . ALA A 1 155 ? 58.761 -6.201 -16.247 1.00 83.00 155 ALA A N 1
ATOM 1158 C CA . ALA A 1 155 ? 57.930 -5.085 -15.802 1.00 83.00 155 ALA A CA 1
ATOM 1159 C C . ALA A 1 155 ? 56.914 -4.636 -16.869 1.00 83.00 155 ALA A C 1
ATOM 1161 O O . ALA A 1 155 ? 55.785 -4.282 -16.526 1.00 83.00 155 ALA A O 1
ATOM 1162 N N . LEU A 1 156 ? 57.287 -4.665 -18.153 1.00 83.88 156 LEU A N 1
ATOM 1163 C CA . LEU A 1 156 ? 56.389 -4.339 -19.266 1.00 83.88 156 LEU A CA 1
ATOM 1164 C C . LEU A 1 156 ? 55.360 -5.451 -19.489 1.00 83.88 156 LEU A C 1
ATOM 1166 O O . LEU A 1 156 ? 54.179 -5.153 -19.673 1.00 83.88 156 LEU A O 1
ATOM 1170 N N . GLN A 1 157 ? 55.774 -6.715 -19.356 1.00 85.06 157 GLN A N 1
ATOM 1171 C CA . GLN A 1 157 ? 54.849 -7.851 -19.380 1.00 85.06 157 GLN A CA 1
ATOM 1172 C C . GLN A 1 157 ? 53.813 -7.747 -18.249 1.00 85.06 157 GLN A C 1
ATOM 1174 O O . GLN A 1 157 ? 52.612 -7.838 -18.491 1.00 85.06 157 GLN A O 1
ATOM 1179 N N . SER A 1 158 ? 54.259 -7.421 -17.030 1.00 86.25 158 SER A N 1
ATOM 1180 C CA . SER A 1 158 ? 53.374 -7.232 -15.870 1.00 86.25 158 SER A CA 1
ATOM 1181 C C . SER A 1 158 ? 52.358 -6.095 -16.058 1.00 86.25 158 SER A C 1
ATOM 1183 O O . SER A 1 158 ? 51.241 -6.174 -15.543 1.00 86.25 158 SER A O 1
ATOM 1185 N N . LEU A 1 159 ? 52.717 -5.027 -16.784 1.00 87.56 159 LEU A N 1
ATOM 1186 C CA . LEU A 1 159 ? 51.794 -3.938 -17.132 1.00 87.56 159 LEU A CA 1
ATOM 1187 C C . LEU A 1 159 ? 50.763 -4.372 -18.179 1.00 87.56 159 LEU A C 1
ATOM 1189 O O . LEU A 1 159 ? 49.589 -4.011 -18.061 1.00 87.56 159 LEU A O 1
ATOM 1193 N N . SER A 1 160 ? 51.182 -5.156 -19.176 1.00 89.44 160 SER A N 1
ATOM 1194 C CA . SER A 1 160 ? 50.283 -5.736 -20.180 1.00 89.44 160 SER A CA 1
ATOM 1195 C C . SER A 1 160 ? 49.246 -6.652 -19.522 1.00 89.44 160 SER A C 1
ATOM 1197 O O . SER A 1 160 ? 48.042 -6.459 -19.704 1.00 89.44 160 SER A O 1
ATOM 1199 N N . ASP A 1 161 ? 49.696 -7.558 -18.651 1.00 88.00 161 ASP A N 1
ATOM 1200 C CA . ASP A 1 161 ? 48.829 -8.493 -17.931 1.00 88.00 161 ASP A CA 1
ATOM 1201 C C . ASP A 1 161 ? 47.863 -7.758 -16.986 1.00 88.00 161 ASP A C 1
ATOM 1203 O O . ASP A 1 161 ? 46.666 -8.057 -16.940 1.00 88.00 161 ASP A O 1
ATOM 1207 N N . ALA A 1 162 ? 48.345 -6.730 -16.278 1.00 89.50 162 ALA A N 1
ATOM 1208 C CA . ALA A 1 162 ? 47.502 -5.874 -15.444 1.00 89.50 162 ALA A CA 1
ATOM 1209 C C . ALA A 1 162 ? 46.443 -5.111 -16.261 1.00 89.50 162 ALA A C 1
ATOM 1211 O O . ALA A 1 162 ? 45.311 -4.952 -15.796 1.00 89.50 162 ALA A O 1
ATOM 1212 N N . SER A 1 163 ? 46.782 -4.674 -17.477 1.00 90.75 163 SER A N 1
ATOM 1213 C CA . SER A 1 163 ? 45.854 -3.996 -18.391 1.00 90.75 163 SER A CA 1
ATOM 1214 C C . SER A 1 163 ? 44.774 -4.950 -18.907 1.00 90.75 163 SER A C 1
ATOM 1216 O O . SER A 1 163 ? 43.594 -4.599 -18.895 1.00 90.75 163 SER A O 1
ATOM 1218 N N . LEU A 1 164 ? 45.148 -6.182 -19.272 1.00 90.50 164 LEU A N 1
ATOM 1219 C CA . LEU A 1 164 ? 44.204 -7.247 -19.626 1.00 90.50 164 LEU A CA 1
ATOM 1220 C C . LEU A 1 164 ? 43.271 -7.583 -18.456 1.00 90.50 164 LEU A C 1
ATOM 1222 O O . LEU A 1 164 ? 42.058 -7.697 -18.642 1.00 90.50 164 LEU A O 1
ATOM 1226 N N . GLN A 1 165 ? 43.807 -7.680 -17.237 1.00 92.31 165 GLN A N 1
ATOM 1227 C CA . GLN A 1 165 ? 43.009 -7.950 -16.043 1.00 92.31 165 GLN A CA 1
ATOM 1228 C C . GLN A 1 165 ? 42.031 -6.807 -15.734 1.00 92.31 165 GLN A C 1
ATOM 1230 O O . GLN A 1 165 ? 40.861 -7.062 -15.438 1.00 92.31 165 GLN A O 1
ATOM 1235 N N . ALA A 1 166 ? 42.474 -5.549 -15.828 1.00 90.56 166 ALA A N 1
ATOM 1236 C CA . ALA A 1 166 ? 41.608 -4.384 -15.657 1.00 90.56 166 ALA A CA 1
ATOM 1237 C C . ALA A 1 166 ? 40.499 -4.350 -16.719 1.00 90.56 166 ALA A C 1
ATOM 1239 O O . ALA A 1 166 ? 39.329 -4.149 -16.386 1.00 90.56 166 ALA A O 1
ATOM 1240 N N . PHE A 1 167 ? 40.841 -4.624 -17.981 1.00 94.81 167 PHE A N 1
ATOM 1241 C CA . PHE A 1 167 ? 39.877 -4.697 -19.074 1.00 94.81 167 PHE A CA 1
ATOM 1242 C C . PHE A 1 167 ? 38.845 -5.817 -18.873 1.00 94.81 167 PHE A C 1
ATOM 1244 O O . PHE A 1 167 ? 37.645 -5.581 -19.021 1.00 94.81 167 PHE A O 1
ATOM 1251 N N . ALA A 1 168 ? 39.272 -7.005 -18.434 1.00 91.94 168 ALA A N 1
ATOM 1252 C CA . ALA A 1 168 ? 38.365 -8.106 -18.109 1.00 91.94 168 ALA A CA 1
ATOM 1253 C C . ALA A 1 168 ? 37.380 -7.740 -16.981 1.00 91.94 168 ALA A C 1
ATOM 1255 O O . ALA A 1 168 ? 36.203 -8.101 -17.036 1.00 91.94 168 ALA A O 1
ATOM 1256 N N . LEU A 1 169 ? 37.828 -6.994 -15.965 1.00 92.56 169 LEU A N 1
ATOM 1257 C CA . LEU A 1 169 ? 36.951 -6.490 -14.904 1.00 92.56 169 LEU A CA 1
ATOM 1258 C C . LEU A 1 169 ? 35.954 -5.448 -15.432 1.00 92.56 169 LEU A C 1
ATOM 1260 O O . LEU A 1 169 ? 34.767 -5.547 -15.123 1.00 92.56 169 LEU A O 1
ATOM 1264 N N . MET A 1 170 ? 36.391 -4.510 -16.280 1.00 95.38 170 MET A N 1
ATOM 1265 C CA . MET A 1 170 ? 35.490 -3.547 -16.928 1.00 95.38 170 MET A CA 1
ATOM 1266 C C . MET A 1 170 ? 34.423 -4.242 -17.784 1.00 95.38 170 MET A C 1
ATOM 1268 O O . MET A 1 170 ? 33.246 -3.894 -17.696 1.00 95.38 170 MET A O 1
ATOM 1272 N N . ALA A 1 171 ? 34.800 -5.268 -18.553 1.00 94.38 171 ALA A N 1
ATOM 1273 C CA . ALA A 1 171 ? 33.863 -6.056 -19.353 1.00 94.38 171 ALA A CA 1
ATOM 1274 C C . ALA A 1 171 ? 32.796 -6.749 -18.483 1.00 94.38 171 ALA A C 1
ATOM 1276 O O . ALA A 1 171 ? 31.618 -6.786 -18.849 1.00 94.38 171 ALA A O 1
ATOM 1277 N N . ARG A 1 172 ? 33.170 -7.236 -17.290 1.00 94.62 172 ARG A N 1
ATOM 1278 C CA . ARG A 1 172 ? 32.219 -7.819 -16.324 1.00 94.62 172 ARG A CA 1
ATOM 1279 C C . ARG A 1 172 ? 31.228 -6.787 -15.789 1.00 94.62 172 ARG A C 1
ATOM 1281 O O . ARG A 1 172 ? 30.036 -7.089 -15.712 1.00 94.62 172 ARG A O 1
ATOM 1288 N N . GLU A 1 173 ? 31.686 -5.589 -15.432 1.00 95.88 173 GLU A N 1
ATOM 1289 C CA . GLU A 1 173 ? 30.791 -4.519 -14.965 1.00 95.88 173 GLU A CA 1
ATOM 1290 C C . GLU A 1 173 ? 29.869 -4.011 -16.082 1.00 95.88 173 GLU A C 1
ATOM 1292 O O . GLU A 1 173 ? 28.685 -3.747 -15.844 1.00 95.88 173 GLU A O 1
ATOM 1297 N N . LEU A 1 174 ? 30.363 -3.956 -17.323 1.00 95.75 174 LEU A N 1
ATOM 1298 C CA . LEU A 1 174 ? 29.536 -3.669 -18.491 1.00 95.75 174 LEU A CA 1
ATOM 1299 C C . LEU A 1 174 ? 28.423 -4.713 -18.658 1.00 95.75 174 LEU A C 1
ATOM 1301 O O . LEU A 1 174 ? 27.252 -4.346 -18.756 1.00 95.75 174 LEU A O 1
ATOM 1305 N N . GLY A 1 175 ? 28.760 -6.005 -18.606 1.00 94.62 175 GLY A N 1
ATOM 1306 C CA . GLY A 1 175 ? 27.778 -7.090 -18.683 1.00 94.62 175 GLY A CA 1
ATOM 1307 C C . GLY A 1 175 ? 26.707 -7.003 -17.589 1.00 94.62 175 GLY A C 1
ATOM 1308 O O . GLY A 1 175 ? 25.512 -7.120 -17.872 1.00 94.62 175 GLY A O 1
ATOM 1309 N N . ARG A 1 176 ? 27.103 -6.707 -16.341 1.00 95.19 176 ARG A N 1
ATOM 1310 C CA . ARG A 1 176 ? 26.153 -6.468 -15.236 1.00 95.19 176 ARG A CA 1
ATOM 1311 C C . ARG A 1 176 ? 25.246 -5.273 -15.503 1.00 95.19 176 ARG A C 1
ATOM 1313 O O . ARG A 1 176 ? 24.043 -5.358 -15.251 1.00 95.19 176 ARG A O 1
ATOM 1320 N N . THR A 1 177 ? 25.798 -4.184 -16.030 1.00 96.38 177 THR A N 1
ATOM 1321 C CA . THR A 1 177 ? 25.036 -2.977 -16.371 1.00 96.38 177 THR A CA 1
ATOM 1322 C C . THR A 1 177 ? 23.998 -3.284 -17.446 1.00 96.38 177 THR A C 1
ATOM 1324 O O . THR A 1 177 ? 22.817 -2.992 -17.262 1.00 96.38 177 THR A O 1
ATOM 1327 N N . MET A 1 178 ? 24.396 -3.955 -18.530 1.00 96.06 178 MET A N 1
ATOM 1328 C CA . MET A 1 178 ? 23.490 -4.343 -19.616 1.00 96.06 178 MET A CA 1
ATOM 1329 C C . MET A 1 178 ? 22.390 -5.297 -19.138 1.00 96.06 178 MET A C 1
ATOM 1331 O O . MET A 1 178 ? 21.215 -5.068 -19.429 1.00 96.06 178 MET A O 1
ATOM 1335 N N . SER A 1 179 ? 22.736 -6.307 -18.333 1.00 95.19 179 SER A N 1
ATOM 1336 C CA . SER A 1 179 ? 21.752 -7.208 -17.716 1.00 95.19 179 SER A CA 1
ATOM 1337 C C . SER A 1 179 ? 20.770 -6.450 -16.817 1.00 95.19 179 SER A C 1
ATOM 1339 O O . SER A 1 179 ? 19.559 -6.668 -16.879 1.00 95.19 179 SER A O 1
ATOM 1341 N N . THR A 1 180 ? 21.264 -5.497 -16.024 1.00 96.50 180 THR A N 1
ATOM 1342 C CA . THR A 1 180 ? 20.425 -4.662 -15.152 1.00 96.50 180 THR A CA 1
ATOM 1343 C C . THR A 1 180 ? 19.468 -3.792 -15.966 1.00 96.50 180 THR A C 1
ATOM 1345 O O . THR A 1 180 ? 18.298 -3.664 -15.601 1.00 96.50 180 THR A O 1
ATOM 1348 N N . LEU A 1 181 ? 19.915 -3.231 -17.094 1.00 97.19 181 LEU A N 1
ATOM 1349 C CA . LEU A 1 181 ? 19.063 -2.449 -17.995 1.00 97.19 181 LEU A CA 1
ATOM 1350 C C . LEU A 1 181 ? 17.936 -3.303 -18.594 1.00 97.19 181 LEU A C 1
ATOM 1352 O O . LEU A 1 181 ? 16.784 -2.864 -18.588 1.00 97.19 181 LEU A O 1
ATOM 1356 N N . VAL A 1 182 ? 18.231 -4.538 -19.015 1.00 96.12 182 VAL A N 1
ATOM 1357 C CA . VAL A 1 182 ? 17.216 -5.504 -19.473 1.00 96.12 182 VAL A CA 1
ATOM 1358 C C . VAL A 1 182 ? 16.215 -5.809 -18.358 1.00 96.12 182 VAL A C 1
ATOM 1360 O O . VAL A 1 182 ? 15.008 -5.667 -18.552 1.00 96.12 182 VAL A O 1
ATOM 1363 N N . GLN A 1 183 ? 16.688 -6.138 -17.153 1.00 95.81 183 GLN A N 1
ATOM 1364 C CA . GLN A 1 183 ? 15.820 -6.401 -15.998 1.00 95.81 183 GLN A CA 1
ATOM 1365 C C . GLN A 1 183 ? 14.951 -5.189 -15.622 1.00 95.81 183 GLN A C 1
ATOM 1367 O O . GLN A 1 183 ? 13.770 -5.335 -15.293 1.00 95.81 183 GLN A O 1
ATOM 1372 N N . THR A 1 184 ? 15.501 -3.978 -15.717 1.00 96.94 184 THR A N 1
ATOM 1373 C CA . THR A 1 184 ? 14.759 -2.739 -15.453 1.00 96.94 184 THR A CA 1
ATOM 1374 C C . THR A 1 184 ? 13.675 -2.530 -16.507 1.00 96.94 184 THR A C 1
ATOM 1376 O O . THR A 1 184 ? 12.530 -2.229 -16.160 1.00 96.94 184 THR A O 1
ATOM 1379 N N . ARG A 1 185 ? 13.986 -2.776 -17.786 1.00 95.44 185 ARG A N 1
ATO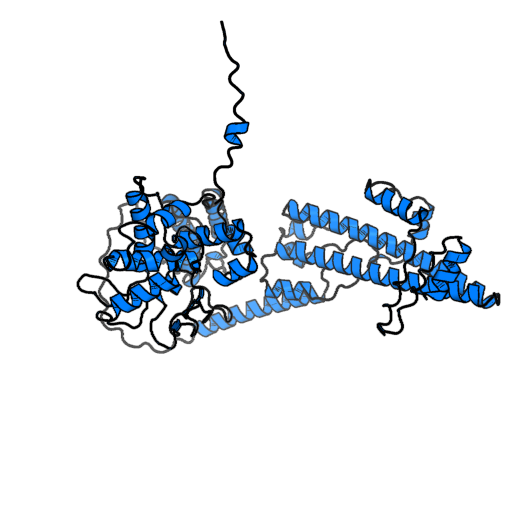M 1380 C CA . ARG A 1 185 ? 13.009 -2.714 -18.876 1.00 95.44 185 ARG A CA 1
ATOM 1381 C C . ARG A 1 185 ? 11.897 -3.754 -18.702 1.00 95.44 185 ARG A C 1
ATOM 1383 O O . ARG A 1 185 ? 10.721 -3.394 -18.794 1.00 95.44 185 ARG A O 1
ATOM 1390 N N . ARG A 1 186 ? 12.225 -4.998 -18.320 1.00 95.38 186 ARG A N 1
ATOM 1391 C CA . ARG A 1 186 ? 11.229 -6.030 -17.955 1.00 95.38 186 ARG A CA 1
ATOM 1392 C C . ARG A 1 186 ? 10.257 -5.520 -16.896 1.00 95.38 186 ARG A C 1
ATOM 1394 O O . ARG A 1 186 ? 9.047 -5.686 -17.031 1.00 95.38 186 ARG A O 1
ATOM 1401 N N . GLN A 1 187 ? 10.766 -4.884 -15.840 1.00 95.25 187 GLN A N 1
ATOM 1402 C CA . GLN A 1 187 ? 9.934 -4.349 -14.763 1.00 95.25 187 GLN A CA 1
ATOM 1403 C C . GLN A 1 187 ? 9.000 -3.232 -15.249 1.00 95.25 187 GLN A C 1
ATOM 1405 O O . GLN A 1 187 ? 7.836 -3.216 -14.845 1.00 95.25 187 GLN A O 1
ATOM 1410 N N . VAL A 1 188 ? 9.465 -2.330 -16.121 1.00 95.69 188 VAL A N 1
ATOM 1411 C CA . VAL A 1 188 ? 8.628 -1.266 -16.709 1.00 95.69 188 VAL A CA 1
ATOM 1412 C C . VAL A 1 188 ? 7.441 -1.858 -17.473 1.00 95.69 188 VAL A C 1
ATOM 1414 O O . VAL A 1 188 ? 6.302 -1.414 -17.285 1.00 95.69 188 VAL A O 1
ATOM 1417 N N . TRP A 1 189 ? 7.676 -2.889 -18.284 1.00 94.25 189 TRP A N 1
ATOM 1418 C CA . TRP A 1 189 ? 6.621 -3.575 -19.032 1.00 94.25 189 TRP A CA 1
ATOM 1419 C C . TRP A 1 189 ? 5.698 -4.381 -18.111 1.00 94.25 189 TRP A C 1
ATOM 1421 O O . TRP A 1 189 ? 4.485 -4.164 -18.089 1.00 94.25 189 TRP A O 1
ATOM 1431 N N . LEU A 1 190 ? 6.247 -5.240 -17.249 1.00 92.94 190 LEU A N 1
ATOM 1432 C CA . LEU A 1 190 ? 5.450 -6.069 -16.342 1.00 92.94 190 LEU A CA 1
ATOM 1433 C C . LEU A 1 190 ? 4.591 -5.251 -15.376 1.00 92.94 190 LEU A C 1
ATOM 1435 O O . LEU A 1 190 ? 3.462 -5.655 -15.096 1.00 92.94 190 LEU A O 1
ATOM 1439 N N . ALA A 1 191 ? 5.066 -4.104 -14.884 1.00 92.00 191 ALA A N 1
ATOM 1440 C CA . ALA A 1 191 ? 4.297 -3.228 -13.996 1.00 92.00 191 ALA A CA 1
ATOM 1441 C C . ALA A 1 191 ? 3.002 -2.695 -14.640 1.00 92.00 191 ALA A C 1
ATOM 1443 O O . ALA A 1 191 ? 2.086 -2.269 -13.931 1.00 92.00 191 ALA A O 1
ATOM 1444 N N . GLN A 1 192 ? 2.916 -2.728 -15.971 1.00 91.88 192 GLN A N 1
ATOM 1445 C CA . GLN A 1 192 ? 1.739 -2.329 -16.739 1.00 91.88 192 GLN A CA 1
ATOM 1446 C C . GLN A 1 192 ? 0.825 -3.514 -17.089 1.00 91.88 192 GLN A C 1
ATOM 1448 O O . GLN A 1 192 ? -0.327 -3.294 -17.458 1.00 91.88 192 GLN A O 1
ATOM 1453 N N . SER A 1 193 ? 1.298 -4.754 -16.924 1.00 87.69 193 SER A N 1
ATOM 1454 C CA . SER A 1 193 ? 0.537 -5.971 -17.226 1.00 87.69 193 SER A CA 1
ATOM 1455 C C . SER A 1 193 ? -0.546 -6.287 -16.172 1.00 87.69 193 SER A C 1
ATOM 1457 O O . SER A 1 193 ? -0.377 -5.986 -14.983 1.00 87.69 193 SER A O 1
ATOM 1459 N N . PRO A 1 194 ? -1.638 -6.977 -16.557 1.00 82.50 194 PRO A N 1
ATOM 1460 C CA . PRO A 1 194 ? -2.686 -7.446 -15.646 1.00 82.50 194 PRO A CA 1
ATOM 1461 C C . PRO A 1 194 ? -2.281 -8.687 -14.831 1.00 82.50 194 PRO A C 1
ATOM 1463 O O . PRO A 1 194 ? -3.112 -9.261 -14.122 1.00 82.50 194 PRO A O 1
ATOM 1466 N N . LEU A 1 195 ? -1.027 -9.136 -14.935 1.00 81.56 195 LEU A N 1
ATOM 1467 C CA . LEU A 1 195 ? -0.532 -10.330 -14.258 1.00 81.56 195 LEU A CA 1
ATOM 1468 C C . LEU A 1 195 ? -0.590 -10.186 -12.729 1.00 81.56 195 LEU A C 1
ATOM 1470 O O . LEU A 1 195 ? -0.637 -9.089 -12.168 1.00 81.56 195 LEU A O 1
ATOM 1474 N N . THR A 1 196 ? -0.583 -11.311 -12.017 1.00 82.12 196 THR A N 1
ATOM 1475 C CA . THR A 1 196 ? -0.431 -11.299 -10.556 1.00 82.12 196 THR A CA 1
ATOM 1476 C C . THR A 1 196 ? 1.008 -10.954 -10.179 1.00 82.12 196 THR A C 1
ATOM 1478 O O . THR A 1 196 ? 1.928 -11.160 -10.969 1.00 82.12 196 THR A O 1
ATOM 1481 N N . GLU A 1 197 ? 1.235 -10.470 -8.955 1.00 86.69 197 GLU A N 1
ATOM 1482 C CA . GLU A 1 197 ? 2.604 -10.173 -8.509 1.00 86.69 197 GLU A CA 1
ATOM 1483 C C . GLU A 1 197 ? 3.488 -11.423 -8.485 1.00 86.69 197 GLU A C 1
ATOM 1485 O O . GLU A 1 197 ? 4.656 -11.356 -8.850 1.00 86.69 197 GLU A O 1
ATOM 1490 N N . THR A 1 198 ? 2.919 -12.581 -8.142 1.00 81.06 198 THR A N 1
ATOM 1491 C CA . THR A 1 198 ? 3.619 -13.868 -8.210 1.00 81.06 198 THR A CA 1
ATOM 1492 C C . THR A 1 198 ? 4.096 -14.170 -9.630 1.00 81.06 198 THR A C 1
ATOM 1494 O O . THR A 1 198 ? 5.257 -14.510 -9.818 1.00 81.06 198 THR A O 1
ATOM 1497 N N . CYS A 1 199 ? 3.233 -13.990 -10.635 1.00 81.00 199 CYS A N 1
ATOM 1498 C CA . CYS A 1 199 ? 3.590 -14.219 -12.034 1.00 81.00 199 CYS A CA 1
ATOM 1499 C C . CYS A 1 199 ? 4.637 -13.206 -12.522 1.00 81.00 199 CYS A C 1
ATOM 1501 O O . CYS A 1 199 ? 5.635 -13.600 -13.118 1.00 81.00 199 CYS A O 1
ATOM 1503 N N . ARG A 1 200 ? 4.494 -11.919 -12.169 1.00 88.56 200 ARG A N 1
ATOM 1504 C CA . ARG A 1 200 ? 5.524 -10.908 -12.461 1.00 88.56 200 ARG A CA 1
ATOM 1505 C C . ARG A 1 200 ? 6.870 -11.255 -11.831 1.00 88.56 200 ARG A C 1
ATOM 1507 O O . ARG A 1 200 ? 7.896 -11.079 -12.475 1.00 88.56 200 ARG A O 1
ATOM 1514 N N . LYS A 1 201 ? 6.886 -11.762 -10.594 1.00 88.00 201 LYS A N 1
ATOM 1515 C CA . LYS A 1 201 ? 8.122 -12.181 -9.920 1.00 88.00 201 LYS A CA 1
ATOM 1516 C C . LYS A 1 201 ? 8.805 -13.332 -10.656 1.00 88.00 201 LYS A C 1
ATOM 1518 O O . LYS A 1 201 ? 10.018 -13.279 -10.804 1.00 88.00 201 LYS A O 1
ATOM 1523 N N . VAL A 1 202 ? 8.040 -14.313 -11.139 1.00 87.81 202 VAL A N 1
ATOM 1524 C CA . VAL A 1 202 ? 8.573 -15.416 -11.957 1.00 87.81 202 VAL A CA 1
ATOM 1525 C C . VAL A 1 202 ? 9.194 -14.877 -13.244 1.00 87.81 202 VAL A C 1
ATOM 1527 O O . VAL A 1 202 ? 10.349 -15.169 -13.513 1.00 87.81 202 VAL A O 1
ATOM 1530 N N . LEU A 1 203 ? 8.483 -14.020 -13.983 1.00 89.00 203 LEU A N 1
ATOM 1531 C CA . LEU A 1 203 ? 8.976 -13.467 -15.252 1.00 89.00 203 LEU A CA 1
ATOM 1532 C C . LEU A 1 203 ? 10.201 -12.559 -15.090 1.00 89.00 203 LEU A C 1
ATOM 1534 O O . LEU A 1 203 ? 11.063 -12.529 -15.960 1.00 89.00 203 LEU A O 1
ATOM 1538 N N . ARG A 1 204 ? 10.321 -11.841 -13.967 1.00 92.50 204 ARG A N 1
ATOM 1539 C CA . ARG A 1 204 ? 11.541 -11.076 -13.654 1.00 92.50 204 ARG A CA 1
ATOM 1540 C C . ARG A 1 204 ? 12.733 -11.958 -13.305 1.00 92.50 204 ARG A C 1
ATOM 1542 O O . ARG A 1 204 ? 13.856 -11.522 -13.512 1.00 92.50 204 ARG A O 1
ATOM 1549 N N . ALA A 1 205 ? 12.487 -13.138 -12.741 1.00 89.44 205 ALA A N 1
ATOM 1550 C CA . ALA A 1 205 ? 13.526 -14.047 -12.268 1.00 89.44 205 ALA A CA 1
ATOM 1551 C C . ALA A 1 205 ? 14.080 -14.971 -13.363 1.00 89.44 205 ALA A C 1
ATOM 1553 O O . ALA A 1 205 ? 15.040 -15.691 -13.102 1.00 89.44 205 ALA A O 1
ATOM 1554 N N . VAL A 1 206 ? 13.490 -14.968 -14.564 1.00 90.31 206 VAL A N 1
ATOM 1555 C CA . VAL A 1 206 ? 14.042 -15.690 -15.719 1.00 90.31 206 VAL A CA 1
ATOM 1556 C C . VAL A 1 206 ? 15.445 -15.143 -16.019 1.00 90.31 206 VAL A C 1
ATOM 1558 O O . VAL A 1 206 ? 15.642 -13.929 -15.905 1.00 90.31 206 VAL A O 1
ATOM 1561 N N . PRO A 1 207 ? 16.426 -15.979 -16.391 1.00 90.81 207 PRO A N 1
ATOM 1562 C CA . PRO A 1 207 ? 17.725 -15.501 -16.852 1.00 90.81 207 PRO A CA 1
ATOM 1563 C C . PRO A 1 207 ? 17.609 -14.460 -17.978 1.00 90.81 207 PRO A C 1
ATOM 1565 O O . PRO A 1 207 ? 16.599 -14.367 -18.682 1.00 90.81 207 PRO A O 1
ATOM 1568 N N . VAL A 1 208 ? 18.611 -13.591 -18.088 1.00 92.00 208 VAL A N 1
ATOM 1569 C CA . VAL A 1 208 ? 18.717 -12.663 -19.218 1.00 92.00 208 VAL A CA 1
ATOM 1570 C C . VAL A 1 208 ? 19.540 -13.355 -20.286 1.00 92.00 208 VAL A C 1
ATOM 1572 O O . VAL A 1 208 ? 20.736 -13.549 -20.082 1.00 92.00 208 VAL A O 1
ATOM 1575 N N . GLU A 1 209 ? 18.895 -13.693 -21.396 1.00 91.44 209 GLU A N 1
ATOM 1576 C CA . GLU A 1 209 ? 19.560 -14.258 -22.564 1.00 91.44 209 GLU A CA 1
ATOM 1577 C C . GLU A 1 209 ? 19.983 -13.141 -23.531 1.00 91.44 209 GLU A C 1
ATOM 1579 O O . GLU A 1 209 ? 19.285 -12.123 -23.656 1.00 91.44 209 GLU A O 1
ATOM 1584 N N . PRO A 1 210 ? 21.134 -13.279 -24.207 1.00 88.88 210 PRO A N 1
ATOM 1585 C CA . PRO A 1 210 ? 21.567 -12.317 -25.209 1.00 88.88 210 PRO A CA 1
ATOM 1586 C C . PRO A 1 210 ? 20.528 -12.133 -26.323 1.00 88.88 210 PRO A C 1
ATOM 1588 O O . PRO A 1 210 ? 20.037 -13.095 -26.901 1.00 88.88 210 PRO A O 1
ATOM 1591 N N . GLY A 1 211 ? 20.196 -10.880 -26.640 1.00 86.94 211 GLY A N 1
ATOM 1592 C CA . GLY A 1 211 ? 19.272 -10.558 -27.733 1.00 86.94 211 GLY A CA 1
ATOM 1593 C C . GLY A 1 211 ? 17.781 -10.697 -27.399 1.00 86.94 211 GLY A C 1
ATOM 1594 O O . GLY A 1 211 ? 16.955 -10.284 -28.210 1.00 86.94 211 GLY A O 1
ATOM 1595 N N . GLU A 1 212 ? 17.424 -11.172 -26.203 1.00 90.81 212 GLU A N 1
ATOM 1596 C CA . GLU A 1 212 ? 16.032 -11.355 -25.778 1.00 90.81 212 GLU A CA 1
ATOM 1597 C C . GLU A 1 212 ? 15.662 -10.415 -24.626 1.00 90.81 212 GLU A C 1
ATOM 1599 O O . GLU A 1 212 ? 16.473 -10.138 -23.734 1.00 90.81 212 GLU A O 1
ATOM 1604 N N . LEU A 1 213 ? 14.418 -9.915 -24.611 1.00 92.75 213 LEU A N 1
ATOM 1605 C CA . LEU A 1 213 ? 13.962 -9.115 -23.478 1.00 92.75 213 LEU A CA 1
ATOM 1606 C C . LEU A 1 213 ? 13.534 -10.034 -22.344 1.00 92.75 213 LEU A C 1
ATOM 1608 O O . LEU A 1 213 ? 14.015 -9.840 -21.241 1.00 92.75 213 LEU A O 1
ATOM 1612 N N . PHE A 1 214 ? 12.677 -11.022 -22.582 1.00 92.50 214 PHE A N 1
ATOM 1613 C CA . PHE A 1 214 ? 12.199 -12.015 -21.613 1.00 92.50 214 PHE A CA 1
ATOM 1614 C C . PHE A 1 214 ? 12.603 -13.447 -21.977 1.00 92.50 214 PHE A C 1
ATOM 1616 O O . PHE A 1 214 ? 12.889 -14.226 -21.066 1.00 92.50 214 PHE A O 1
ATOM 1623 N N . GLY A 1 215 ? 12.628 -13.766 -23.270 1.00 90.25 215 GLY A N 1
ATOM 1624 C CA . GLY A 1 215 ? 13.079 -15.050 -23.797 1.00 90.25 215 GLY A CA 1
ATOM 1625 C C . GLY A 1 215 ? 12.095 -16.214 -23.697 1.00 90.25 215 GLY A C 1
ATOM 1626 O O . GLY A 1 215 ? 11.027 -16.123 -23.080 1.00 90.25 215 GLY A O 1
ATOM 1627 N N . ALA A 1 216 ? 12.463 -17.342 -24.310 1.00 86.81 216 ALA A N 1
ATOM 1628 C CA . ALA A 1 216 ? 11.596 -18.520 -24.447 1.00 86.81 216 ALA A CA 1
ATOM 1629 C C . ALA A 1 216 ? 11.106 -19.078 -23.095 1.00 86.81 216 ALA A C 1
ATOM 1631 O O . ALA A 1 216 ? 9.917 -19.352 -22.920 1.00 86.81 216 ALA A O 1
ATOM 1632 N N . ALA A 1 217 ? 11.981 -19.146 -22.088 1.00 85.38 217 ALA A N 1
ATOM 1633 C CA . ALA A 1 217 ? 11.631 -19.641 -20.753 1.00 85.38 217 ALA A CA 1
ATOM 1634 C C . ALA A 1 217 ? 10.527 -18.807 -20.067 1.00 85.38 217 ALA A C 1
ATOM 1636 O O . ALA A 1 217 ? 9.723 -19.330 -19.286 1.00 85.38 217 ALA A O 1
ATOM 1637 N N . ALA A 1 218 ? 10.457 -17.505 -20.361 1.00 85.75 218 ALA A N 1
ATOM 1638 C CA . ALA A 1 218 ? 9.397 -16.637 -19.862 1.00 85.75 218 ALA A CA 1
ATOM 1639 C C . ALA A 1 218 ? 8.055 -16.912 -20.557 1.00 85.75 218 ALA A C 1
ATOM 1641 O O . ALA A 1 218 ? 7.012 -16.914 -19.895 1.00 85.75 218 ALA A O 1
ATOM 1642 N N . LEU A 1 219 ? 8.080 -17.188 -21.864 1.00 84.44 219 LEU A N 1
ATOM 1643 C CA . LEU A 1 219 ? 6.898 -17.571 -22.639 1.00 84.44 219 LEU A CA 1
ATOM 1644 C C . LEU A 1 219 ? 6.330 -18.905 -22.144 1.00 84.44 219 LEU A C 1
ATOM 1646 O O . LEU A 1 219 ? 5.146 -18.989 -21.820 1.00 84.44 219 LEU A O 1
ATOM 1650 N N . GLU A 1 220 ? 7.182 -19.908 -21.937 1.00 85.19 220 GLU A N 1
ATOM 1651 C CA . GLU A 1 220 ? 6.776 -21.190 -21.354 1.00 85.19 220 GLU A CA 1
ATOM 1652 C C . GLU A 1 220 ? 6.191 -21.033 -19.944 1.00 85.19 220 GLU A C 1
ATOM 1654 O O . GLU A 1 220 ? 5.222 -21.702 -19.573 1.00 85.19 220 GLU A O 1
ATOM 1659 N N . ALA A 1 221 ? 6.766 -20.149 -19.119 1.00 80.69 221 ALA A N 1
ATOM 1660 C CA . ALA A 1 221 ? 6.242 -19.861 -17.787 1.00 80.69 221 ALA A CA 1
ATOM 1661 C C . ALA A 1 221 ? 4.844 -19.222 -17.840 1.00 80.69 221 ALA A C 1
ATOM 1663 O O . ALA A 1 221 ? 3.989 -19.539 -17.006 1.00 80.69 221 ALA A O 1
ATOM 1664 N N . LEU A 1 222 ? 4.594 -18.352 -18.823 1.00 80.62 22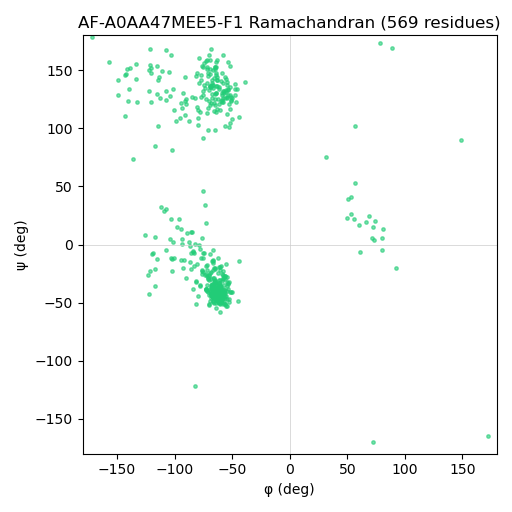2 LEU A N 1
ATOM 1665 C CA . LEU A 1 222 ? 3.279 -17.767 -19.082 1.00 80.62 222 LEU A CA 1
ATOM 1666 C C . LEU A 1 222 ? 2.271 -18.805 -19.557 1.00 80.62 222 LEU A C 1
ATOM 1668 O O . LEU A 1 222 ? 1.160 -18.846 -19.027 1.00 80.62 222 LEU A O 1
ATOM 1672 N N . GLU A 1 223 ? 2.658 -19.677 -20.485 1.00 81.50 223 GLU A N 1
ATOM 1673 C CA . GLU A 1 223 ? 1.804 -20.768 -20.949 1.00 81.50 223 GLU A CA 1
ATOM 1674 C C . GLU A 1 223 ? 1.436 -21.721 -19.815 1.00 81.50 223 GLU A C 1
ATOM 1676 O O . GLU A 1 223 ? 0.260 -22.030 -19.620 1.00 81.50 223 GLU A O 1
ATOM 1681 N N . ARG A 1 224 ? 2.412 -22.143 -19.002 1.00 79.75 224 ARG A N 1
ATOM 1682 C CA . ARG A 1 224 ? 2.157 -22.988 -17.826 1.00 79.75 224 ARG A CA 1
ATOM 1683 C C . ARG A 1 224 ? 1.212 -22.310 -16.839 1.00 79.75 224 ARG A C 1
ATOM 1685 O O . ARG A 1 224 ? 0.311 -22.959 -16.308 1.00 79.75 224 ARG A O 1
ATOM 1692 N N . ALA A 1 225 ? 1.371 -21.005 -16.612 1.00 74.00 225 ALA A N 1
ATOM 1693 C CA . ALA A 1 225 ? 0.473 -20.239 -15.750 1.00 74.00 225 ALA A CA 1
ATOM 1694 C C . ALA A 1 225 ? -0.950 -20.125 -16.329 1.00 74.00 225 ALA A C 1
ATOM 1696 O O . ALA A 1 225 ? -1.924 -20.178 -15.571 1.00 74.00 225 ALA A O 1
ATOM 1697 N N . ALA A 1 226 ? -1.082 -19.988 -17.651 1.00 72.50 226 ALA A N 1
ATOM 1698 C CA . ALA A 1 226 ? -2.367 -19.974 -18.343 1.00 72.50 226 ALA A CA 1
ATOM 1699 C C . ALA A 1 226 ? -3.068 -21.339 -18.250 1.00 72.50 226 ALA A C 1
ATOM 1701 O O . ALA A 1 226 ? -4.215 -21.396 -17.805 1.00 72.50 226 ALA A O 1
ATOM 1702 N N . ARG A 1 227 ? -2.352 -22.434 -18.544 1.00 77.19 227 ARG A N 1
ATOM 1703 C CA . ARG A 1 227 ? -2.853 -23.815 -18.428 1.00 77.19 227 ARG A CA 1
ATOM 1704 C C . ARG A 1 227 ? -3.290 -24.134 -16.998 1.00 77.19 227 ARG A C 1
ATOM 1706 O O . ARG A 1 227 ? -4.418 -24.554 -16.785 1.00 77.19 227 ARG A O 1
ATOM 1713 N N . ALA A 1 228 ? -2.471 -23.817 -15.991 1.00 70.88 228 ALA A N 1
ATOM 1714 C CA . ALA A 1 228 ? -2.831 -24.032 -14.586 1.00 70.88 228 ALA A CA 1
ATOM 1715 C C . ALA A 1 228 ? -4.083 -23.242 -14.157 1.00 70.88 228 ALA A C 1
ATOM 1717 O O . ALA A 1 228 ? -4.879 -23.715 -13.340 1.00 70.88 228 ALA A O 1
ATOM 1718 N N . ARG A 1 229 ? -4.282 -22.031 -14.700 1.00 68.19 229 ARG A N 1
ATOM 1719 C CA . ARG A 1 229 ? -5.505 -21.249 -14.468 1.00 68.19 229 ARG A CA 1
ATOM 1720 C C . ARG A 1 229 ? -6.720 -21.920 -15.111 1.00 68.19 229 ARG A C 1
ATOM 1722 O O . ARG A 1 229 ? -7.760 -21.967 -14.457 1.00 68.19 229 ARG A O 1
ATOM 1729 N N . GLN A 1 230 ? -6.578 -22.439 -16.327 1.00 71.25 230 GLN A N 1
ATOM 1730 C CA . GLN A 1 230 ? -7.630 -23.167 -17.033 1.00 71.25 230 GLN A CA 1
ATOM 1731 C C . GLN A 1 230 ? -8.010 -24.463 -16.296 1.00 71.25 230 GLN A C 1
ATOM 1733 O O . GLN A 1 230 ? -9.169 -24.629 -15.929 1.00 71.25 230 GLN A O 1
ATOM 1738 N N . THR A 1 231 ? -7.037 -25.299 -15.922 1.00 70.56 231 THR A N 1
ATOM 1739 C CA . THR A 1 231 ? -7.275 -26.532 -15.146 1.00 70.56 231 THR A CA 1
ATOM 1740 C C . THR A 1 231 ? -7.963 -26.243 -13.809 1.00 70.56 231 THR A C 1
ATOM 1742 O O . THR A 1 231 ? -8.864 -26.963 -13.383 1.00 70.56 231 THR A O 1
ATOM 1745 N N . ARG A 1 232 ? -7.595 -25.146 -13.130 1.00 67.62 232 ARG A N 1
ATOM 1746 C CA . ARG A 1 232 ? -8.270 -24.722 -11.894 1.00 67.62 232 ARG A CA 1
ATOM 1747 C C . ARG A 1 232 ? -9.725 -24.309 -12.135 1.00 67.62 232 ARG A C 1
ATOM 1749 O O . ARG A 1 232 ? -10.562 -24.553 -11.267 1.00 67.62 232 ARG A O 1
ATOM 1756 N N . GLN A 1 233 ? -10.022 -23.667 -13.264 1.00 66.19 233 GLN A N 1
ATOM 1757 C CA . GLN A 1 233 ? -11.392 -23.315 -13.644 1.00 66.19 233 GLN A CA 1
ATOM 1758 C C . GLN A 1 233 ? -12.217 -24.578 -13.927 1.00 66.19 233 GLN A C 1
ATOM 1760 O O . GLN A 1 233 ? -13.309 -24.706 -13.375 1.00 66.19 233 GLN A O 1
ATOM 1765 N N . GLU A 1 234 ? -11.659 -25.546 -14.652 1.00 66.88 234 GLU A N 1
ATOM 1766 C CA . GLU A 1 234 ? -12.289 -26.842 -14.949 1.00 66.88 234 GLU A CA 1
ATOM 1767 C C . GLU A 1 234 ? -12.570 -27.661 -13.670 1.00 66.88 234 GLU A C 1
ATOM 1769 O O . GLU A 1 234 ? -13.706 -28.071 -13.427 1.00 66.88 234 GLU A O 1
ATOM 1774 N N . LEU A 1 235 ? -11.589 -27.795 -12.768 1.00 59.53 235 LEU A N 1
ATOM 1775 C CA . LEU A 1 235 ? -11.745 -28.495 -11.479 1.00 59.53 235 LEU A CA 1
ATOM 1776 C C . LEU A 1 235 ? -12.752 -27.819 -10.534 1.00 59.53 235 LEU A C 1
ATOM 1778 O O . LEU A 1 235 ? -13.445 -28.492 -9.765 1.00 59.53 235 LEU A O 1
ATOM 1782 N N . SER A 1 236 ? -12.851 -26.486 -10.585 1.00 53.78 236 SER A N 1
ATOM 1783 C CA . SER A 1 236 ? -13.866 -25.739 -9.833 1.00 53.78 236 SER A CA 1
ATOM 1784 C C . SER A 1 236 ? -15.278 -25.910 -10.404 1.00 53.78 236 SER A C 1
ATOM 1786 O O . SER A 1 236 ? -16.250 -25.828 -9.652 1.00 53.78 236 SER A O 1
ATOM 1788 N N . GLY A 1 237 ? -15.391 -26.193 -11.707 1.00 50.66 237 GLY A N 1
ATOM 1789 C CA . GLY A 1 237 ? -16.636 -26.597 -12.358 1.00 50.66 237 GLY A CA 1
ATOM 1790 C C . GLY A 1 237 ? -17.086 -27.994 -11.927 1.00 50.66 237 GLY A C 1
ATOM 1791 O O . GLY A 1 237 ? -18.261 -28.186 -11.628 1.00 50.66 237 GLY A O 1
ATOM 1792 N N . LEU A 1 238 ? -16.147 -28.935 -11.780 1.00 45.78 238 LEU A N 1
ATOM 1793 C CA . LEU A 1 238 ? -16.422 -30.303 -11.316 1.00 45.78 238 LEU A CA 1
ATOM 1794 C C . LEU A 1 238 ? -16.874 -30.360 -9.844 1.00 45.78 238 LEU A C 1
ATOM 1796 O O . LEU A 1 238 ? -17.817 -31.071 -9.515 1.00 45.78 238 LEU A O 1
ATOM 1800 N N . HIS A 1 239 ? -16.297 -29.541 -8.955 1.00 43.12 239 HIS A N 1
ATOM 1801 C CA . HIS A 1 239 ? -16.737 -29.461 -7.549 1.00 43.12 239 HIS A CA 1
ATOM 1802 C C . HIS A 1 239 ? -18.154 -28.884 -7.363 1.00 43.12 239 HIS A C 1
ATOM 1804 O O . HIS A 1 239 ? -18.727 -29.017 -6.284 1.00 43.12 239 HIS A O 1
ATOM 1810 N N . ARG A 1 240 ? -18.744 -28.250 -8.389 1.00 45.81 240 ARG A N 1
ATOM 1811 C CA . ARG A 1 240 ? -20.148 -27.807 -8.357 1.00 45.81 240 ARG A CA 1
ATOM 1812 C C . ARG A 1 240 ? -21.148 -28.932 -8.650 1.00 45.81 240 ARG A C 1
ATOM 1814 O O . ARG A 1 240 ? -22.314 -28.736 -8.323 1.00 45.81 240 ARG A O 1
ATOM 1821 N N . SER A 1 241 ? -20.736 -30.069 -9.227 1.00 37.69 241 SER A N 1
ATOM 1822 C CA . SER A 1 241 ? -21.658 -31.184 -9.520 1.00 37.69 241 SER A CA 1
ATOM 1823 C C . SER A 1 241 ? -21.852 -32.150 -8.344 1.00 37.69 241 SER A C 1
ATOM 1825 O O . SER A 1 241 ? -22.825 -32.898 -8.323 1.00 37.69 241 SER A O 1
ATOM 1827 N N . MET A 1 242 ? -20.987 -32.099 -7.327 1.00 38.47 242 MET A N 1
ATOM 1828 C CA . MET A 1 242 ? -21.109 -32.912 -6.114 1.00 38.47 242 MET A CA 1
ATOM 1829 C C . MET A 1 242 ? -21.671 -32.087 -4.951 1.00 38.47 242 MET A C 1
ATOM 1831 O O . MET A 1 242 ? -20.946 -31.577 -4.099 1.00 38.47 242 MET A O 1
ATOM 1835 N N . SER A 1 243 ? -22.994 -31.933 -4.924 1.00 31.84 243 SER A N 1
ATOM 1836 C CA . SER A 1 243 ? -23.729 -31.372 -3.786 1.00 31.84 243 SER A CA 1
ATOM 1837 C C . SER A 1 243 ? -23.842 -32.377 -2.630 1.00 31.84 243 SER A C 1
ATOM 1839 O O . SER A 1 243 ? -24.299 -33.500 -2.824 1.00 31.84 243 SER A O 1
ATOM 1841 N N . ALA A 1 244 ? -23.474 -31.944 -1.419 1.00 32.34 244 ALA A N 1
ATOM 1842 C CA . ALA A 1 244 ? -23.719 -32.652 -0.156 1.00 32.34 244 ALA A CA 1
ATOM 1843 C C . ALA A 1 244 ? -25.201 -32.552 0.291 1.00 32.34 244 ALA A C 1
ATOM 1845 O O . ALA A 1 244 ? -25.883 -31.592 -0.085 1.00 32.34 244 ALA A O 1
ATOM 1846 N N . PRO A 1 245 ? -25.704 -33.500 1.113 1.00 35.34 245 PRO A N 1
ATOM 1847 C CA . PRO A 1 245 ? -27.124 -33.621 1.417 1.00 35.34 245 PRO A CA 1
ATOM 1848 C C . PRO A 1 245 ? -27.642 -32.504 2.333 1.00 35.34 245 PRO A C 1
ATOM 1850 O O . PRO A 1 245 ? -27.011 -32.090 3.307 1.00 35.34 245 PRO A O 1
ATOM 1853 N N . SER A 1 246 ? -28.835 -32.027 1.993 1.00 31.83 246 SER A N 1
ATOM 1854 C CA . SER A 1 246 ? -29.590 -30.966 2.655 1.00 31.83 246 SER A CA 1
ATOM 1855 C C . SER A 1 246 ? -30.029 -31.340 4.076 1.00 31.83 246 SER A C 1
ATOM 1857 O O . SER A 1 246 ? -30.748 -32.317 4.268 1.00 31.83 246 SER A O 1
ATOM 1859 N N . ARG A 1 247 ? -29.684 -30.503 5.065 1.00 29.89 247 ARG A N 1
ATOM 1860 C CA . ARG A 1 247 ? -30.351 -30.470 6.382 1.00 29.89 247 ARG A CA 1
ATOM 1861 C C . ARG A 1 247 ? -31.662 -29.662 6.310 1.00 29.89 247 ARG A C 1
ATOM 1863 O O . ARG A 1 247 ? -31.699 -28.674 5.571 1.00 29.89 247 ARG A O 1
ATOM 1870 N N . PRO A 1 248 ? -32.703 -30.004 7.096 1.00 34.31 248 PRO A N 1
ATOM 1871 C CA . PRO A 1 248 ? -33.969 -29.275 7.090 1.00 34.31 248 PRO A CA 1
ATOM 1872 C C . PRO A 1 248 ? -33.808 -27.883 7.719 1.00 34.31 248 PRO A C 1
ATOM 1874 O O . PRO A 1 248 ? -33.217 -27.733 8.790 1.00 34.31 248 PRO A O 1
ATOM 1877 N N . ARG A 1 249 ? -34.337 -26.854 7.049 1.00 33.59 249 ARG A N 1
ATOM 1878 C CA . ARG A 1 249 ? -34.438 -25.480 7.564 1.00 33.59 249 ARG A CA 1
ATOM 1879 C C . ARG A 1 249 ? -35.705 -25.336 8.411 1.00 33.59 249 ARG A C 1
ATOM 1881 O O . ARG A 1 249 ? -36.794 -25.596 7.913 1.00 33.59 249 ARG A O 1
ATOM 1888 N N . GLY A 1 250 ? -35.555 -24.855 9.646 1.00 32.38 250 GLY A N 1
ATOM 1889 C CA . GLY A 1 250 ? -36.654 -24.281 10.429 1.00 32.38 250 GLY A CA 1
ATOM 1890 C C . GLY A 1 250 ? -37.155 -22.948 9.840 1.00 32.38 250 GLY A C 1
ATOM 1891 O O . GLY A 1 250 ? -36.508 -22.389 8.945 1.00 32.38 250 GLY A O 1
ATOM 1892 N N . PRO A 1 251 ? -38.302 -22.431 10.316 1.00 33.59 251 PRO A N 1
ATOM 1893 C CA . PRO A 1 251 ? -39.005 -21.323 9.680 1.00 33.59 251 PRO A CA 1
ATOM 1894 C C . PRO A 1 251 ? -38.245 -20.009 9.887 1.00 33.59 251 PRO A C 1
ATOM 1896 O O . PRO A 1 251 ? -38.120 -19.501 10.999 1.00 33.59 251 PRO A O 1
ATOM 1899 N N . VAL A 1 252 ? -37.725 -19.453 8.794 1.00 34.75 252 VAL A N 1
ATOM 1900 C CA . VAL A 1 252 ? -37.148 -18.106 8.765 1.00 34.75 252 VAL A CA 1
ATOM 1901 C C . VAL A 1 252 ? -38.258 -17.130 8.403 1.00 34.75 252 VAL A C 1
ATOM 1903 O O . VAL A 1 252 ? -38.895 -17.268 7.360 1.00 34.75 252 VAL A O 1
ATOM 1906 N N . ALA A 1 253 ? -38.467 -16.149 9.277 1.00 31.75 253 ALA A N 1
ATOM 1907 C CA . ALA A 1 253 ? -39.411 -15.059 9.097 1.00 31.75 253 ALA A CA 1
ATOM 1908 C C . ALA A 1 253 ? -39.208 -14.343 7.751 1.00 31.75 253 ALA A C 1
ATOM 1910 O O . ALA A 1 253 ? -38.104 -13.920 7.394 1.00 31.75 253 ALA A O 1
ATOM 1911 N N . THR A 1 254 ? -40.307 -14.202 7.019 1.00 30.12 254 THR A N 1
ATOM 1912 C CA . THR A 1 254 ? -40.424 -13.472 5.760 1.00 30.12 254 THR A CA 1
ATOM 1913 C C . THR A 1 254 ? -40.024 -12.007 5.969 1.00 30.12 254 THR A C 1
ATOM 1915 O O . THR A 1 254 ? -40.643 -11.328 6.792 1.00 30.12 254 THR A O 1
ATOM 1918 N N . PRO A 1 255 ? -39.038 -11.454 5.239 1.00 32.66 255 PRO A N 1
ATOM 1919 C CA . PRO A 1 255 ? -38.825 -10.016 5.242 1.00 32.66 255 PRO A CA 1
ATOM 1920 C C . PRO A 1 255 ? -40.012 -9.363 4.532 1.00 32.66 255 PRO A C 1
ATOM 1922 O O . PRO A 1 255 ? -40.290 -9.666 3.369 1.00 32.66 255 PRO A O 1
ATOM 1925 N N . GLN A 1 256 ? -40.711 -8.471 5.233 1.00 33.03 256 GLN A N 1
ATOM 1926 C CA . GLN A 1 256 ? -41.747 -7.623 4.653 1.00 33.03 256 GLN A CA 1
ATOM 1927 C C . GLN A 1 256 ? -41.203 -6.921 3.401 1.00 33.03 256 GLN A C 1
ATOM 1929 O O . GLN A 1 256 ? -40.180 -6.231 3.439 1.00 33.03 256 GLN A O 1
ATOM 1934 N N . ARG A 1 257 ? -41.908 -7.123 2.282 1.00 31.69 257 ARG A N 1
ATOM 1935 C CA . ARG A 1 257 ? -41.743 -6.397 1.020 1.00 31.69 257 ARG A CA 1
ATOM 1936 C C . ARG A 1 257 ? -41.762 -4.897 1.316 1.00 31.69 257 ARG A C 1
ATOM 1938 O O . ARG A 1 257 ? -42.809 -4.326 1.599 1.00 31.69 257 ARG A O 1
ATOM 1945 N N . ARG A 1 258 ? -40.605 -4.246 1.219 1.00 32.03 258 ARG A N 1
ATOM 1946 C CA . ARG A 1 258 ? -40.552 -2.792 1.070 1.00 32.03 258 ARG A CA 1
ATOM 1947 C C . ARG A 1 258 ? -41.083 -2.481 -0.330 1.00 32.03 258 ARG A C 1
ATOM 1949 O O . ARG A 1 258 ? -40.549 -3.018 -1.299 1.00 32.03 258 ARG A O 1
ATOM 1956 N N . ALA A 1 259 ? -42.157 -1.697 -0.399 1.00 34.09 259 ALA A N 1
ATOM 1957 C CA . ALA A 1 259 ? -42.825 -1.308 -1.636 1.00 34.09 259 ALA A CA 1
ATOM 1958 C C . ALA A 1 259 ? -41.811 -0.826 -2.689 1.00 34.09 259 ALA A C 1
ATOM 1960 O O . ALA A 1 259 ? -40.940 -0.000 -2.399 1.00 34.09 259 ALA A O 1
ATOM 1961 N N . GLN A 1 260 ? -41.904 -1.398 -3.891 1.00 34.81 260 GLN A N 1
ATOM 1962 C CA . GLN A 1 260 ? -41.205 -0.909 -5.076 1.00 34.81 260 GLN A CA 1
ATOM 1963 C C . GLN A 1 260 ? -41.799 0.455 -5.461 1.00 34.81 260 GLN A C 1
ATOM 1965 O O . GLN A 1 260 ? -43.016 0.603 -5.385 1.00 34.81 260 GLN A O 1
ATOM 1970 N N . PRO A 1 261 ? -40.987 1.444 -5.866 1.00 36.59 261 PRO A N 1
ATOM 1971 C CA . PRO A 1 261 ? -41.527 2.632 -6.507 1.00 36.59 261 PRO A CA 1
ATOM 1972 C C . PRO A 1 261 ? -42.113 2.249 -7.873 1.00 36.59 261 PRO A C 1
ATOM 1974 O O . PRO A 1 261 ? -41.449 1.570 -8.662 1.00 36.59 261 PRO A O 1
ATOM 1977 N N . ASP A 1 262 ? -43.353 2.676 -8.112 1.00 32.81 262 ASP A N 1
ATOM 1978 C CA . ASP A 1 262 ? -44.039 2.573 -9.399 1.00 32.81 262 ASP A CA 1
ATOM 1979 C C . ASP A 1 262 ? -43.255 3.334 -10.473 1.00 32.81 262 ASP A C 1
ATOM 1981 O O . ASP A 1 262 ? -42.989 4.531 -10.347 1.00 32.81 262 ASP A O 1
ATOM 1985 N N . TYR A 1 263 ? -42.899 2.627 -11.543 1.00 38.16 263 TYR A N 1
ATOM 1986 C CA . TYR A 1 263 ? -42.431 3.226 -12.788 1.00 38.16 263 TYR A CA 1
ATOM 1987 C C . TYR A 1 263 ? -43.572 3.159 -13.810 1.00 38.16 263 TYR A C 1
ATOM 1989 O O . TYR A 1 263 ? -44.102 2.070 -14.047 1.00 38.16 263 TYR A O 1
ATOM 1997 N N . PRO A 1 264 ? -43.947 4.277 -14.453 1.00 35.41 264 PRO A N 1
ATOM 1998 C CA . PRO A 1 264 ? -44.948 4.257 -15.504 1.00 35.41 264 PRO A CA 1
ATOM 1999 C C . PRO A 1 264 ? -44.300 3.740 -16.794 1.00 35.41 264 PRO A C 1
ATOM 2001 O O . PRO A 1 264 ? -43.415 4.383 -17.353 1.00 35.41 264 PRO A O 1
ATOM 2004 N N . GLY A 1 265 ? -44.730 2.568 -17.263 1.00 34.06 265 GLY A N 1
ATOM 2005 C CA . GLY A 1 265 ? -44.366 2.067 -18.591 1.00 34.06 265 GLY A CA 1
ATOM 2006 C C . GLY A 1 265 ? -44.276 0.547 -18.705 1.00 34.06 265 GLY A C 1
ATOM 2007 O O . GLY A 1 265 ? -43.206 -0.023 -18.533 1.00 34.06 265 GLY A O 1
ATOM 2008 N N . GLY A 1 266 ? -45.401 -0.083 -19.057 1.00 35.72 266 GLY A N 1
ATOM 2009 C CA . GLY A 1 266 ? -45.480 -1.248 -19.950 1.00 35.72 266 GLY A CA 1
ATOM 2010 C C . GLY A 1 266 ? -44.685 -2.519 -19.609 1.00 35.72 266 GLY A C 1
ATOM 2011 O O . GLY A 1 266 ? -43.513 -2.644 -19.944 1.00 35.72 266 GLY A O 1
ATOM 2012 N N . LEU A 1 267 ? -45.392 -3.519 -19.064 1.00 41.78 267 LEU A N 1
ATOM 2013 C CA . LEU A 1 267 ? -45.235 -4.962 -19.339 1.00 41.78 267 LEU A CA 1
ATOM 2014 C C . LEU A 1 267 ? -43.813 -5.454 -19.697 1.00 41.78 267 LEU A C 1
ATOM 2016 O O . LEU A 1 267 ? -43.541 -5.847 -20.830 1.00 41.78 267 LEU A O 1
ATOM 2020 N N . ARG A 1 268 ? -42.918 -5.562 -18.710 1.00 49.19 268 ARG A N 1
ATOM 2021 C CA . ARG A 1 268 ? -41.742 -6.440 -18.828 1.00 49.19 268 ARG A CA 1
ATOM 2022 C C . ARG A 1 268 ? -42.035 -7.750 -18.106 1.00 49.19 268 ARG A C 1
ATOM 2024 O O . ARG A 1 268 ? -42.071 -7.785 -16.879 1.00 49.19 268 ARG A O 1
ATOM 2031 N N . LYS A 1 269 ? -42.271 -8.827 -18.871 1.00 53.59 269 LYS A N 1
ATOM 2032 C CA . LYS A 1 269 ? -42.280 -10.207 -18.346 1.00 53.59 269 LYS A CA 1
ATOM 2033 C C . LYS A 1 269 ? -41.055 -10.385 -17.445 1.00 53.59 269 LYS A C 1
ATOM 2035 O O . LYS A 1 269 ? -39.963 -9.970 -17.829 1.00 53.59 269 LYS A O 1
ATOM 2040 N N . ALA A 1 270 ? -41.240 -10.971 -16.262 1.00 66.50 270 ALA A N 1
ATOM 2041 C CA . ALA A 1 270 ? -40.152 -11.250 -15.330 1.00 66.50 270 ALA A CA 1
ATOM 2042 C C . ALA A 1 270 ? -39.091 -12.109 -16.035 1.00 66.50 270 ALA A C 1
ATOM 2044 O O . ALA A 1 270 ? -39.297 -13.301 -16.256 1.00 66.50 270 ALA A O 1
ATOM 2045 N N . ALA A 1 271 ? -37.996 -11.480 -16.463 1.00 73.50 271 ALA A N 1
ATOM 2046 C CA . ALA A 1 271 ? -36.895 -12.177 -17.103 1.00 73.50 271 ALA A CA 1
ATOM 2047 C C . ALA A 1 271 ? -36.233 -13.099 -16.075 1.00 73.50 271 ALA A C 1
ATOM 2049 O O . ALA A 1 271 ? -36.023 -12.696 -14.929 1.00 73.50 271 ALA A O 1
ATOM 2050 N N . ASP A 1 272 ? -35.903 -14.321 -16.488 1.00 85.12 272 ASP A N 1
ATOM 2051 C CA . ASP A 1 272 ? -35.171 -15.259 -15.644 1.00 85.12 272 ASP A CA 1
ATOM 2052 C C . ASP A 1 272 ? -33.799 -14.656 -15.278 1.00 85.12 272 ASP A C 1
ATOM 2054 O O . ASP A 1 272 ? -32.971 -14.452 -16.169 1.00 85.12 272 ASP A O 1
ATOM 2058 N N . PRO A 1 273 ? -33.520 -14.365 -13.992 1.00 84.81 273 PRO A N 1
ATOM 2059 C CA . PRO A 1 273 ? -32.277 -13.718 -13.573 1.00 84.81 273 PRO A CA 1
ATOM 2060 C C . PRO A 1 273 ? -31.026 -14.583 -13.790 1.00 84.81 273 PRO A C 1
ATOM 2062 O O . PRO A 1 273 ? -29.909 -14.072 -13.684 1.00 84.81 273 PRO A O 1
ATOM 2065 N N . VAL A 1 274 ? -31.189 -15.883 -14.054 1.00 90.25 274 VAL A N 1
ATOM 2066 C CA . VAL A 1 274 ? -30.089 -16.824 -14.302 1.00 90.25 274 VAL A CA 1
ATOM 2067 C C . VAL A 1 274 ? -29.726 -16.893 -15.789 1.00 90.25 274 VAL A C 1
ATOM 2069 O O . VAL A 1 274 ? -28.564 -17.140 -16.116 1.00 90.25 274 VAL A O 1
ATOM 2072 N N . ARG A 1 275 ? -30.697 -16.642 -16.676 1.00 90.06 275 ARG A N 1
ATOM 2073 C CA . ARG A 1 275 ? -30.594 -16.886 -18.127 1.00 90.06 275 ARG A CA 1
ATOM 2074 C C . ARG A 1 275 ? -30.896 -15.654 -18.984 1.00 90.06 275 ARG A C 1
ATOM 2076 O O . ARG A 1 275 ? -31.034 -15.764 -20.200 1.00 90.06 275 ARG A O 1
ATOM 2083 N N . CYS A 1 276 ? -31.047 -14.481 -18.372 1.00 90.75 276 CYS A N 1
ATOM 2084 C CA . CYS A 1 276 ? -31.409 -13.267 -19.092 1.00 90.75 276 CYS A CA 1
ATOM 2085 C C . CYS A 1 276 ? -30.321 -12.841 -20.099 1.00 90.75 276 CYS A C 1
ATOM 2087 O O . CYS A 1 276 ? -29.127 -13.016 -19.859 1.00 90.75 276 CYS A O 1
ATOM 2089 N N . PRO A 1 277 ? -30.695 -12.234 -21.234 1.00 92.75 277 PRO A N 1
ATOM 2090 C CA . PRO A 1 277 ? -29.708 -11.741 -22.183 1.00 92.75 277 PRO A CA 1
ATOM 2091 C C . PRO A 1 277 ? -28.951 -10.538 -21.607 1.00 92.75 277 PRO A C 1
ATOM 2093 O O . PRO A 1 277 ? -29.448 -9.809 -20.742 1.00 92.75 277 PRO A O 1
ATOM 2096 N N . VAL A 1 278 ? -27.759 -10.268 -22.149 1.00 94.00 278 VAL A N 1
ATOM 2097 C CA . VAL A 1 278 ? -26.897 -9.170 -21.677 1.00 94.00 278 VAL A CA 1
ATOM 2098 C C . VAL A 1 278 ? -27.577 -7.797 -21.720 1.00 94.00 278 VAL A C 1
ATOM 2100 O O . VAL A 1 278 ? -27.272 -6.947 -20.887 1.00 94.00 278 VAL A O 1
ATOM 2103 N N . ALA A 1 279 ? -28.532 -7.585 -22.630 1.00 94.12 279 ALA A N 1
ATOM 2104 C CA . ALA A 1 279 ? -29.317 -6.354 -22.701 1.00 94.12 279 ALA A CA 1
ATOM 2105 C C . ALA A 1 279 ? -30.045 -6.053 -21.378 1.00 94.12 279 ALA A C 1
ATOM 2107 O O . ALA A 1 279 ? -29.920 -4.949 -20.857 1.00 94.12 279 ALA A O 1
ATOM 2108 N N . ILE A 1 280 ? -30.696 -7.053 -20.774 1.00 94.12 280 ILE A N 1
ATOM 2109 C CA . ILE A 1 280 ? -31.411 -6.897 -19.495 1.00 94.12 280 ILE A CA 1
ATOM 2110 C C . ILE A 1 280 ? -30.434 -6.577 -18.360 1.00 94.12 280 ILE A C 1
ATOM 2112 O O . ILE A 1 280 ? -30.710 -5.732 -17.507 1.00 94.12 280 ILE A O 1
ATOM 2116 N N . VAL A 1 281 ? -29.252 -7.203 -18.368 1.00 94.25 281 VAL A N 1
ATOM 2117 C CA . VAL A 1 281 ? -28.195 -6.889 -17.399 1.00 94.25 281 VAL A CA 1
ATOM 2118 C C . VAL A 1 281 ? -27.741 -5.437 -17.547 1.00 94.25 281 VAL A C 1
ATOM 2120 O O . VAL A 1 281 ? -27.598 -4.739 -16.546 1.00 94.25 281 VAL A O 1
ATOM 2123 N N . LEU A 1 282 ? -27.509 -4.965 -18.773 1.00 96.44 282 LEU A N 1
ATOM 2124 C CA . LEU A 1 282 ? -27.074 -3.591 -19.027 1.00 96.44 282 LEU A CA 1
ATOM 2125 C C . LEU A 1 282 ? -28.142 -2.570 -18.640 1.00 96.44 282 LEU A C 1
ATOM 2127 O O . LEU A 1 282 ? -27.797 -1.568 -18.028 1.00 96.44 282 LEU A O 1
ATOM 2131 N N . GLU A 1 283 ? -29.417 -2.838 -18.912 1.00 96.19 283 GLU A N 1
ATOM 2132 C CA . GLU A 1 283 ? -30.530 -1.992 -18.467 1.00 96.19 283 GLU A CA 1
ATOM 2133 C C . GLU A 1 283 ? -30.622 -1.923 -16.939 1.00 96.19 283 GLU A C 1
ATOM 2135 O O . GLU A 1 283 ? -30.814 -0.849 -16.369 1.00 96.19 283 GLU A O 1
ATOM 2140 N N . PHE A 1 284 ? -30.418 -3.048 -16.247 1.00 95.25 284 PHE A N 1
ATOM 2141 C CA . PHE A 1 284 ? -30.330 -3.064 -14.789 1.00 95.25 284 PHE A CA 1
ATOM 2142 C C . PHE A 1 284 ? -29.131 -2.250 -14.274 1.00 95.25 284 PHE A C 1
ATOM 2144 O O . PHE A 1 284 ? -29.252 -1.482 -13.322 1.00 95.25 284 PHE A O 1
ATOM 2151 N N . LEU A 1 285 ? -27.959 -2.379 -14.899 1.00 96.50 285 LEU A N 1
ATOM 2152 C CA . LEU A 1 285 ? -26.790 -1.587 -14.514 1.00 96.50 285 LEU A CA 1
ATOM 2153 C C . LEU A 1 285 ? -26.975 -0.097 -14.828 1.00 96.50 285 LEU A C 1
ATOM 2155 O O . LEU A 1 285 ? -26.499 0.739 -14.057 1.00 96.50 285 LEU A O 1
ATOM 2159 N N . GLN A 1 286 ? -27.666 0.228 -15.922 1.00 97.25 286 GLN A N 1
ATOM 2160 C CA . GLN A 1 286 ? -28.034 1.588 -16.302 1.00 97.25 286 GLN A CA 1
ATOM 2161 C C . GLN A 1 286 ? -28.982 2.189 -15.269 1.00 97.25 286 GLN A C 1
ATOM 2163 O O . GLN A 1 286 ? -28.680 3.257 -14.753 1.00 97.25 286 GLN A O 1
ATOM 2168 N N . SER A 1 287 ? -30.024 1.471 -14.840 1.00 96.50 287 SER A N 1
ATOM 2169 C CA . SER A 1 287 ? -30.936 1.977 -13.806 1.00 96.50 287 SER A CA 1
ATOM 2170 C C . SER A 1 287 ? -30.229 2.230 -12.468 1.00 96.50 287 SER A C 1
ATOM 2172 O O . SER A 1 287 ? -30.475 3.245 -11.816 1.00 96.50 287 SER A O 1
ATOM 2174 N N . LEU A 1 288 ? -29.277 1.373 -12.074 1.00 95.94 288 LEU A N 1
ATOM 2175 C CA . LEU A 1 288 ? -28.427 1.620 -10.905 1.00 95.94 288 LEU A CA 1
ATOM 2176 C C . LEU A 1 288 ? -27.520 2.844 -11.097 1.00 95.94 288 LEU A C 1
ATOM 2178 O O . LEU A 1 288 ? -27.281 3.603 -10.153 1.00 95.94 288 LEU A O 1
ATOM 2182 N N . LEU A 1 289 ? -26.969 3.034 -12.296 1.00 94.62 289 LEU A N 1
ATOM 2183 C CA . LEU A 1 289 ? -26.168 4.212 -12.603 1.00 94.62 289 LEU A CA 1
ATOM 2184 C C . LEU A 1 289 ? -27.039 5.474 -12.541 1.00 94.62 289 LEU A C 1
ATOM 2186 O O . LEU A 1 289 ? -26.663 6.424 -11.856 1.00 94.62 289 LEU A O 1
ATOM 2190 N N . ASP A 1 290 ? -28.220 5.478 -13.143 1.00 94.81 290 ASP A N 1
ATOM 2191 C CA . ASP A 1 290 ? -29.159 6.604 -13.108 1.00 94.81 290 ASP A CA 1
ATOM 2192 C C . ASP A 1 290 ? -29.594 6.922 -11.675 1.00 94.81 290 ASP A C 1
ATOM 2194 O O . ASP A 1 290 ? -29.580 8.082 -11.269 1.00 94.81 290 ASP A O 1
ATOM 2198 N N . SER A 1 291 ? -29.778 5.899 -10.833 1.00 94.88 291 SER A N 1
ATOM 2199 C CA . SER A 1 291 ? -30.067 6.046 -9.400 1.00 94.88 291 SER A CA 1
ATOM 2200 C C . SER A 1 291 ? -28.864 6.501 -8.547 1.00 94.88 291 SER A C 1
ATOM 2202 O O . SER A 1 291 ? -28.825 6.264 -7.335 1.00 94.88 291 SER A O 1
ATOM 2204 N N . GLY A 1 292 ? -27.815 7.066 -9.143 1.00 91.50 292 GLY A N 1
ATOM 2205 C CA . GLY A 1 292 ? -26.685 7.620 -8.395 1.00 91.50 292 GLY A CA 1
ATOM 2206 C C . GLY A 1 292 ? -25.644 6.602 -7.902 1.00 91.50 292 GLY A C 1
ATOM 2207 O O . GLY A 1 292 ? -24.738 6.988 -7.159 1.00 91.50 292 GLY A O 1
ATOM 2208 N N . ARG A 1 293 ? -25.725 5.304 -8.247 1.00 93.00 293 ARG A N 1
ATOM 2209 C CA . ARG A 1 293 ? -24.779 4.309 -7.699 1.00 93.00 293 ARG A CA 1
ATOM 2210 C C . ARG A 1 293 ? -23.369 4.507 -8.247 1.00 93.00 293 ARG A C 1
ATOM 2212 O O . ARG A 1 293 ? -23.150 4.914 -9.386 1.00 93.00 293 ARG A O 1
ATOM 2219 N N . SER A 1 294 ? -22.388 4.213 -7.396 1.00 90.44 294 SER A N 1
ATOM 2220 C CA . SER A 1 294 ? -20.974 4.364 -7.737 1.00 90.44 294 SER A CA 1
ATOM 2221 C C . SER A 1 294 ? -20.488 3.239 -8.652 1.00 90.44 294 SER A C 1
ATOM 2223 O O . SER A 1 294 ? -20.971 2.108 -8.570 1.00 90.44 294 SER A O 1
ATOM 2225 N N . HIS A 1 295 ? -19.451 3.506 -9.447 1.00 92.94 295 HIS A N 1
ATOM 2226 C CA . HIS A 1 295 ? -18.808 2.488 -10.281 1.00 92.94 295 HIS A CA 1
ATOM 2227 C C . HIS A 1 295 ? -18.393 1.227 -9.495 1.00 92.94 295 HIS A C 1
ATOM 2229 O O . HIS A 1 295 ? -18.577 0.107 -9.971 1.00 92.94 295 HIS A O 1
ATOM 2235 N N . SER A 1 296 ? -17.860 1.369 -8.275 1.00 90.56 296 SER A N 1
ATOM 2236 C CA . SER A 1 296 ? -17.489 0.208 -7.454 1.00 90.56 296 SER A CA 1
ATOM 2237 C C . SER A 1 296 ? -18.706 -0.619 -7.037 1.00 90.56 296 SER A C 1
ATOM 2239 O O . SER A 1 296 ? -18.606 -1.840 -6.990 1.00 90.56 296 SER A O 1
ATOM 2241 N N . THR A 1 297 ? -19.855 0.016 -6.793 1.00 94.12 297 THR A N 1
ATOM 2242 C CA . THR A 1 297 ? -21.126 -0.674 -6.529 1.00 94.12 297 THR A CA 1
ATOM 2243 C C . THR A 1 297 ? -21.584 -1.476 -7.742 1.00 94.12 297 THR A C 1
ATOM 2245 O O . THR A 1 297 ? -21.904 -2.652 -7.600 1.00 94.12 297 THR A O 1
ATOM 2248 N N . LEU A 1 298 ? -21.543 -0.884 -8.939 1.00 95.88 298 LEU A N 1
ATOM 2249 C CA . LEU A 1 298 ? -21.900 -1.576 -10.182 1.00 95.88 298 LEU A CA 1
ATOM 2250 C C . LEU A 1 298 ? -21.032 -2.820 -10.400 1.00 95.88 298 LEU A C 1
ATOM 2252 O O . LEU A 1 298 ? -21.547 -3.891 -10.703 1.00 95.88 298 LEU A O 1
ATOM 2256 N N . ARG A 1 299 ? -19.721 -2.722 -10.144 1.00 96.06 299 ARG A N 1
ATOM 2257 C CA . ARG A 1 299 ? -18.811 -3.878 -10.208 1.00 96.06 299 ARG A CA 1
ATOM 2258 C C . ARG A 1 299 ? -19.191 -5.006 -9.250 1.00 96.06 299 ARG A C 1
ATOM 2260 O O . ARG A 1 299 ? -19.008 -6.167 -9.602 1.00 96.06 299 ARG A O 1
ATOM 2267 N N . VAL A 1 300 ? -19.693 -4.685 -8.056 1.00 95.75 300 VAL A N 1
ATOM 2268 C CA . VAL A 1 300 ? -20.162 -5.697 -7.094 1.00 95.75 300 VAL A CA 1
ATOM 2269 C C . VAL A 1 300 ? -21.403 -6.406 -7.628 1.00 95.75 300 VAL A C 1
ATOM 2271 O O . VAL A 1 300 ? -21.442 -7.632 -7.592 1.00 95.75 300 VAL A O 1
ATOM 2274 N N . TYR A 1 301 ? -22.371 -5.665 -8.177 1.00 96.19 301 TYR A N 1
ATOM 2275 C CA . TYR A 1 301 ? -23.544 -6.266 -8.818 1.00 96.19 301 TYR A CA 1
ATOM 2276 C C . TYR A 1 301 ? -23.150 -7.165 -9.988 1.00 96.19 301 TYR A C 1
ATOM 2278 O O . TYR A 1 301 ? -23.573 -8.314 -10.035 1.00 96.19 301 TYR A O 1
ATOM 2286 N N . VAL A 1 302 ? -22.269 -6.696 -10.875 1.00 96.56 302 VAL A N 1
ATOM 2287 C CA . VAL A 1 302 ? -21.756 -7.506 -11.989 1.00 96.56 302 VAL A CA 1
ATOM 2288 C C . VAL A 1 302 ? -21.087 -8.783 -11.489 1.00 96.56 302 VAL A C 1
ATOM 2290 O O . VAL A 1 302 ? -21.352 -9.851 -12.032 1.00 96.56 302 VAL A O 1
ATOM 2293 N N . ALA A 1 303 ? -20.255 -8.712 -10.447 1.00 95.62 303 ALA A N 1
ATOM 2294 C CA . ALA A 1 303 ? -19.616 -9.895 -9.875 1.00 95.62 303 ALA A CA 1
ATOM 2295 C C . ALA A 1 303 ? -20.638 -10.877 -9.274 1.00 95.62 303 ALA A C 1
ATOM 2297 O O . ALA A 1 303 ? -20.521 -12.084 -9.482 1.00 95.62 303 ALA A O 1
ATOM 2298 N N . ALA A 1 304 ? -21.655 -10.370 -8.570 1.00 94.56 304 ALA A N 1
ATOM 2299 C CA . ALA A 1 304 ? -22.723 -11.189 -8.006 1.00 94.56 304 ALA A CA 1
ATOM 2300 C C . ALA A 1 304 ? -23.531 -11.892 -9.106 1.00 94.56 304 ALA A C 1
ATOM 2302 O O . ALA A 1 304 ? -23.700 -13.110 -9.046 1.00 94.56 304 ALA A O 1
ATOM 2303 N N . ILE A 1 305 ? -23.937 -11.154 -10.143 1.00 94.25 305 ILE A N 1
ATOM 2304 C CA . ILE A 1 305 ? -24.637 -11.703 -11.311 1.00 94.25 305 ILE A CA 1
ATOM 2305 C C . ILE A 1 305 ? -23.755 -12.755 -11.988 1.00 94.25 305 ILE A C 1
ATOM 2307 O O . ILE A 1 305 ? -24.181 -13.889 -12.161 1.00 94.25 305 ILE A O 1
ATOM 2311 N N . SER A 1 306 ? -22.484 -12.442 -12.255 1.00 94.88 306 SER A N 1
ATOM 2312 C CA . SER A 1 306 ? -21.530 -13.376 -12.879 1.00 94.88 306 SER A CA 1
ATOM 2313 C C . SER A 1 306 ? -21.362 -14.688 -12.113 1.00 94.88 306 SER A C 1
ATOM 2315 O O . SER A 1 306 ? -21.013 -15.696 -12.711 1.00 94.88 306 SER A O 1
ATOM 2317 N N . SER A 1 307 ? -21.579 -14.690 -10.792 1.00 93.88 307 SER A N 1
ATOM 2318 C CA . SER A 1 307 ? -21.434 -15.894 -9.966 1.00 93.88 307 SER A CA 1
ATOM 2319 C C . SER A 1 307 ? -22.596 -16.886 -10.099 1.00 93.88 307 SER A C 1
ATOM 2321 O O . SER A 1 307 ? -22.416 -18.067 -9.773 1.00 93.88 307 SER A O 1
ATOM 2323 N N . ARG A 1 308 ? -23.770 -16.404 -10.539 1.00 91.56 308 ARG A N 1
ATOM 2324 C CA . ARG A 1 308 ? -25.032 -17.159 -10.599 1.00 91.56 308 ARG A CA 1
ATOM 2325 C C . ARG A 1 308 ? -25.641 -17.262 -11.995 1.00 91.56 308 ARG A C 1
ATOM 2327 O O . ARG A 1 308 ? -26.411 -18.185 -12.208 1.00 91.56 308 ARG A O 1
ATOM 2334 N N . HIS A 1 309 ? -25.309 -16.356 -12.907 1.00 93.81 309 HIS A N 1
ATOM 2335 C CA . HIS A 1 309 ? -25.770 -16.388 -14.291 1.00 93.81 309 HIS A CA 1
ATOM 2336 C C . HIS A 1 309 ? -25.103 -17.531 -15.064 1.00 93.81 309 HIS A C 1
ATOM 2338 O O . HIS A 1 309 ? -23.909 -17.769 -14.878 1.00 93.81 309 HIS A O 1
ATOM 2344 N N . GLU A 1 310 ? -25.823 -18.163 -15.992 1.00 91.81 310 GLU A N 1
ATOM 2345 C CA . GLU A 1 310 ? -25.308 -19.237 -16.867 1.00 91.81 310 GLU A CA 1
ATOM 2346 C C . GLU A 1 310 ? -24.241 -18.762 -17.878 1.00 91.81 310 GLU A C 1
ATOM 2348 O O . GLU A 1 310 ? -23.625 -19.567 -18.569 1.00 91.81 310 GLU A O 1
ATOM 2353 N N . GLY A 1 311 ? -23.962 -17.457 -17.926 1.00 88.00 311 GLY A N 1
ATOM 2354 C CA . GLY A 1 311 ? -23.181 -16.811 -18.984 1.00 88.00 311 GLY A CA 1
ATOM 2355 C C . GLY A 1 311 ? -24.030 -16.333 -20.168 1.00 88.00 311 GLY A C 1
ATOM 2356 O O . GLY A 1 311 ? -25.221 -16.613 -20.251 1.00 88.00 311 GLY A O 1
ATOM 2357 N N . VAL A 1 312 ? -23.413 -15.539 -21.041 1.00 87.88 312 VAL A N 1
ATOM 2358 C CA . VAL A 1 312 ? -23.970 -15.022 -22.302 1.00 87.88 312 VAL A CA 1
ATOM 2359 C C . VAL A 1 312 ? -22.847 -15.089 -23.336 1.00 87.88 312 VAL A C 1
ATOM 2361 O O . VAL A 1 312 ? -21.715 -14.721 -23.016 1.00 87.88 312 VAL A O 1
ATOM 2364 N N . ASP A 1 313 ? -23.132 -15.592 -24.538 1.00 85.62 313 ASP A N 1
ATOM 2365 C CA . ASP A 1 313 ? -22.154 -15.746 -25.630 1.00 85.62 313 ASP A CA 1
ATOM 2366 C C . ASP A 1 313 ? -20.883 -16.514 -25.212 1.00 85.62 313 ASP A C 1
ATOM 2368 O O . ASP A 1 313 ? -19.756 -16.134 -25.528 1.00 85.62 313 ASP A O 1
ATOM 2372 N N . GLY A 1 314 ? -21.054 -17.577 -24.416 1.00 83.69 314 GLY A N 1
ATOM 2373 C CA . GLY A 1 314 ? -19.949 -18.406 -23.917 1.00 83.69 314 GLY A CA 1
ATOM 2374 C C . GLY A 1 314 ? -19.062 -17.740 -22.853 1.00 83.69 314 GLY A C 1
ATOM 2375 O O . GLY A 1 314 ? -18.068 -18.330 -22.432 1.00 83.69 314 GLY A O 1
ATOM 2376 N N . ALA A 1 315 ? -19.404 -16.536 -22.379 1.00 86.81 315 ALA A N 1
ATOM 2377 C CA . ALA A 1 315 ? -18.651 -15.805 -21.362 1.00 86.81 315 ALA A CA 1
ATOM 2378 C C . ALA A 1 315 ? -19.493 -15.508 -20.113 1.00 86.81 315 ALA A C 1
ATOM 2380 O O . ALA A 1 315 ? -20.707 -15.319 -20.168 1.00 86.81 315 ALA A O 1
ATOM 2381 N N . THR A 1 316 ? -18.842 -15.387 -18.951 1.00 93.62 316 THR A N 1
ATOM 2382 C CA . THR A 1 316 ? -19.528 -14.854 -17.762 1.00 93.62 316 THR A CA 1
ATOM 2383 C C . THR A 1 316 ? -19.918 -13.394 -17.987 1.00 93.62 316 THR A C 1
ATOM 2385 O O . THR A 1 316 ? -19.215 -12.650 -18.675 1.00 93.62 316 THR A O 1
ATOM 2388 N N . VAL A 1 317 ? -20.999 -12.949 -17.347 1.00 93.88 317 VAL A N 1
ATOM 2389 C CA . VAL A 1 317 ? -21.507 -11.570 -17.464 1.00 93.88 317 VAL A CA 1
ATOM 2390 C C . VAL A 1 317 ? -20.410 -10.519 -17.238 1.00 93.88 317 VAL A C 1
ATOM 2392 O O . VAL A 1 317 ? -20.323 -9.538 -17.970 1.00 93.88 317 VAL A O 1
ATOM 2395 N N . GLY A 1 318 ? -19.524 -10.726 -16.264 1.00 92.12 318 GLY A N 1
ATOM 2396 C CA . GLY A 1 318 ? -18.432 -9.804 -15.952 1.00 92.12 318 GLY A CA 1
ATOM 2397 C C . GLY A 1 318 ? -17.302 -9.782 -16.980 1.00 92.12 318 GLY A C 1
ATOM 2398 O O . GLY A 1 318 ? -16.585 -8.786 -17.053 1.00 92.12 318 GLY A O 1
ATOM 2399 N N . CYS A 1 319 ? -17.155 -10.839 -17.778 1.00 93.19 319 CYS A N 1
ATOM 2400 C CA . CYS A 1 319 ? -16.202 -10.916 -18.885 1.00 93.19 319 CYS A CA 1
ATOM 2401 C C . CYS A 1 319 ? -16.805 -10.457 -20.220 1.00 93.19 319 CYS A C 1
ATOM 2403 O O . CYS A 1 319 ? -16.060 -10.205 -21.164 1.00 93.19 319 CYS A O 1
ATOM 2405 N N . HIS A 1 320 ? -18.129 -10.305 -20.306 1.00 95.50 320 HIS A N 1
ATOM 2406 C CA . HIS A 1 320 ? -18.799 -9.882 -21.528 1.00 95.50 320 HIS A CA 1
ATOM 2407 C C . HIS A 1 320 ? -18.341 -8.477 -21.972 1.00 95.50 320 HIS A C 1
ATOM 2409 O O . HIS A 1 320 ? -18.287 -7.530 -21.172 1.00 95.50 320 HIS A O 1
ATOM 2415 N N . ARG A 1 321 ? -18.041 -8.312 -23.270 1.00 95.38 321 ARG A N 1
ATOM 2416 C CA . ARG A 1 321 ? -17.467 -7.077 -23.846 1.00 95.38 321 ARG A CA 1
ATOM 2417 C C . ARG A 1 321 ? -18.301 -5.837 -23.526 1.00 95.38 321 ARG A C 1
ATOM 2419 O O . ARG A 1 321 ? -17.747 -4.825 -23.092 1.00 95.38 321 ARG A O 1
ATOM 2426 N N . LEU A 1 322 ? -19.621 -5.918 -23.707 1.00 95.94 322 LEU A N 1
ATOM 2427 C CA . LEU A 1 322 ? -20.528 -4.790 -23.461 1.00 95.94 322 LEU A CA 1
ATOM 2428 C C . LEU A 1 322 ? -20.585 -4.388 -21.983 1.00 95.94 322 LEU A C 1
ATOM 2430 O O . LEU A 1 322 ? -20.536 -3.202 -21.679 1.00 95.94 322 LEU A O 1
ATOM 2434 N N . VAL A 1 323 ? -20.586 -5.350 -21.056 1.00 96.62 323 VAL A N 1
ATOM 2435 C CA . VAL A 1 323 ? -20.581 -5.073 -19.608 1.00 96.62 323 VAL A CA 1
ATOM 2436 C C . VAL A 1 323 ? -19.268 -4.407 -19.197 1.00 96.62 323 VAL A C 1
ATOM 2438 O O . VAL A 1 323 ? -19.253 -3.430 -18.448 1.00 96.62 323 VAL A O 1
ATOM 2441 N N . SER A 1 324 ? -18.149 -4.873 -19.754 1.00 95.94 324 SER A N 1
ATOM 2442 C CA . SER A 1 324 ? -16.832 -4.266 -19.537 1.00 95.94 324 SER A CA 1
ATOM 2443 C C . SER A 1 324 ? -16.735 -2.840 -20.097 1.00 95.94 324 SER A C 1
ATOM 2445 O O . SER A 1 324 ? -16.109 -1.970 -19.486 1.00 95.94 324 SER A O 1
ATOM 2447 N N . LEU A 1 325 ? -17.325 -2.573 -21.267 1.00 96.88 325 LEU A N 1
ATOM 2448 C CA . LEU A 1 325 ? -17.412 -1.224 -21.839 1.00 96.88 325 LEU A CA 1
ATOM 2449 C C . LEU A 1 325 ? -18.319 -0.320 -21.000 1.00 96.88 325 LEU A C 1
ATOM 2451 O O . LEU A 1 325 ? -17.912 0.794 -20.674 1.00 96.88 325 LEU A O 1
ATOM 2455 N N . PHE A 1 326 ? -19.475 -0.826 -20.573 1.00 97.56 326 PHE A N 1
ATOM 2456 C CA . PHE A 1 326 ? -20.409 -0.116 -19.706 1.00 97.56 326 PHE A CA 1
ATOM 2457 C C . PHE A 1 326 ? -19.742 0.330 -18.400 1.00 97.56 326 PHE A C 1
ATOM 2459 O O . PHE A 1 326 ? -19.770 1.510 -18.061 1.00 97.56 326 PHE A O 1
ATOM 2466 N N . LEU A 1 327 ? -19.056 -0.577 -17.693 1.00 97.25 327 LEU A N 1
ATOM 2467 C CA . LEU A 1 327 ? -18.353 -0.241 -16.449 1.00 97.25 327 LEU A CA 1
ATOM 2468 C C . LEU A 1 327 ? -17.248 0.807 -16.668 1.00 97.25 327 LEU A C 1
ATOM 2470 O O . LEU A 1 327 ? -17.072 1.696 -15.833 1.00 97.25 327 LEU A O 1
ATOM 2474 N N . ARG A 1 328 ? -16.528 0.747 -17.799 1.00 96.19 328 ARG A N 1
ATOM 2475 C CA . ARG A 1 328 ? -15.551 1.783 -18.179 1.00 96.19 328 ARG A CA 1
ATOM 2476 C C . ARG A 1 328 ? -16.224 3.134 -18.427 1.00 96.19 328 ARG A C 1
ATOM 2478 O O . ARG A 1 328 ? -15.701 4.147 -17.966 1.00 96.19 328 ARG A O 1
ATOM 2485 N N . GLY A 1 329 ? -17.369 3.150 -19.106 1.00 96.06 329 GLY A N 1
ATOM 2486 C CA . GLY A 1 329 ? -18.191 4.347 -19.303 1.00 96.06 329 GLY A CA 1
ATOM 2487 C C . GLY A 1 329 ? -18.664 4.935 -17.974 1.00 96.06 329 GLY A C 1
ATOM 2488 O O . GLY A 1 329 ? -18.387 6.095 -17.682 1.00 96.06 329 GLY A O 1
ATOM 2489 N N . ALA A 1 330 ? -19.256 4.110 -17.109 1.00 95.06 330 ALA A N 1
ATOM 2490 C CA . ALA A 1 330 ? -19.710 4.505 -15.777 1.00 95.06 330 ALA A CA 1
ATOM 2491 C C . ALA A 1 330 ? -18.578 5.096 -14.917 1.00 95.06 330 ALA A C 1
ATOM 2493 O O . ALA A 1 330 ? -18.782 6.084 -14.211 1.00 95.06 330 ALA A O 1
ATOM 2494 N N . LEU A 1 331 ? -17.366 4.530 -14.995 1.00 94.56 331 LEU A N 1
ATOM 2495 C CA . LEU A 1 331 ? -16.189 5.069 -14.309 1.00 94.56 331 LEU A CA 1
ATOM 2496 C C . LEU A 1 331 ? -15.788 6.457 -14.827 1.00 94.56 331 LEU A C 1
ATOM 2498 O O . LEU A 1 331 ? -15.411 7.307 -14.025 1.00 94.56 331 LEU A O 1
ATOM 2502 N N . ARG A 1 332 ? -15.837 6.678 -16.146 1.00 94.06 332 ARG A N 1
ATOM 2503 C CA . ARG A 1 332 ? -15.491 7.968 -16.768 1.00 94.06 332 ARG A CA 1
ATOM 2504 C C . ARG A 1 332 ? -16.530 9.044 -16.469 1.00 94.06 332 ARG A C 1
ATOM 2506 O O . ARG A 1 332 ? -16.150 10.174 -16.198 1.00 94.06 332 ARG A O 1
ATOM 2513 N N . LEU A 1 333 ? -17.811 8.680 -16.471 1.00 91.31 333 LEU A N 1
ATOM 2514 C CA . LEU A 1 333 ? -18.907 9.589 -16.132 1.00 91.31 333 LEU A CA 1
ATOM 2515 C C . LEU A 1 333 ? -18.874 9.995 -14.655 1.00 91.31 333 LEU A C 1
ATOM 2517 O O . LEU A 1 333 ? -19.189 11.132 -14.316 1.00 91.31 333 LEU A O 1
ATOM 2521 N N . ARG A 1 334 ? -18.504 9.070 -13.758 1.00 86.06 334 ARG A N 1
ATOM 2522 C CA . ARG A 1 334 ? -18.477 9.310 -12.307 1.00 86.06 334 ARG A CA 1
ATOM 2523 C C . ARG A 1 334 ? -17.203 8.759 -11.664 1.00 86.06 334 ARG A C 1
ATOM 2525 O O . ARG A 1 334 ? -17.254 7.745 -10.952 1.00 86.06 334 ARG A O 1
ATOM 2532 N N . PRO A 1 335 ? -16.049 9.415 -11.878 1.00 84.50 335 PRO A N 1
ATOM 2533 C CA . PRO A 1 335 ? -14.801 8.996 -11.261 1.00 84.50 335 PRO A CA 1
ATOM 2534 C C . PRO A 1 335 ? -14.891 9.114 -9.727 1.00 84.50 335 PRO A C 1
ATOM 2536 O O . PRO A 1 335 ? -15.472 10.074 -9.212 1.00 84.50 335 PRO A O 1
ATOM 2539 N N . PRO A 1 336 ? -14.316 8.166 -8.957 1.00 79.12 336 PRO A N 1
ATOM 2540 C CA . PRO A 1 336 ? -14.294 8.256 -7.504 1.00 79.12 336 PRO A CA 1
ATOM 2541 C C . PRO A 1 336 ? -13.605 9.541 -7.037 1.00 79.12 336 PRO A C 1
ATOM 2543 O O . PRO A 1 336 ? -12.433 9.772 -7.331 1.00 79.12 336 PRO A O 1
ATOM 2546 N N . ARG A 1 337 ? -14.317 10.352 -6.253 1.00 72.62 337 ARG A N 1
ATOM 2547 C CA . ARG A 1 337 ? -13.747 11.513 -5.565 1.00 72.62 337 ARG A CA 1
ATOM 2548 C C . ARG A 1 337 ? -13.018 11.047 -4.306 1.00 72.62 337 ARG A C 1
ATOM 2550 O O . ARG A 1 337 ? -13.637 10.509 -3.390 1.00 72.62 337 ARG A O 1
ATOM 2557 N N . THR A 1 338 ? -11.705 11.247 -4.257 1.00 68.19 338 THR A N 1
ATOM 2558 C CA . THR A 1 338 ? -10.909 11.052 -3.037 1.00 68.19 338 THR A CA 1
ATOM 2559 C C . THR A 1 338 ? -10.763 12.388 -2.323 1.00 68.19 338 THR A C 1
ATOM 2561 O O . THR A 1 338 ? -10.220 13.323 -2.911 1.00 68.19 338 THR A O 1
ATOM 2564 N N . LEU A 1 339 ? -11.213 12.478 -1.069 1.00 67.62 339 LEU A N 1
ATOM 2565 C CA . LEU A 1 339 ? -10.929 13.638 -0.223 1.00 67.62 339 LEU A CA 1
ATOM 2566 C C . LEU A 1 339 ? -9.411 13.793 -0.086 1.00 67.62 339 LEU A C 1
ATOM 2568 O O . LEU A 1 339 ? -8.713 12.823 0.208 1.00 67.62 339 LEU A O 1
ATOM 2572 N N . ARG A 1 340 ? -8.905 14.998 -0.358 1.00 78.25 340 ARG A N 1
ATOM 2573 C CA . ARG A 1 340 ? -7.478 15.336 -0.248 1.00 78.25 340 ARG A CA 1
ATOM 2574 C C . ARG A 1 340 ? -7.148 16.126 1.012 1.00 78.25 340 ARG A C 1
ATOM 2576 O O . ARG A 1 340 ? -5.976 16.209 1.338 1.00 78.25 340 ARG A O 1
ATOM 2583 N N . ALA A 1 341 ? -8.152 16.632 1.718 1.00 83.50 341 ALA A N 1
ATOM 2584 C CA . ALA A 1 341 ? -8.030 17.284 3.015 1.00 83.50 341 ALA A CA 1
ATOM 2585 C C . ALA A 1 341 ? -8.771 16.459 4.084 1.00 83.50 341 ALA A C 1
ATOM 2587 O O . ALA A 1 341 ? -9.695 15.707 3.736 1.00 83.50 341 ALA A O 1
ATOM 2588 N N . PRO A 1 342 ? -8.370 16.546 5.363 1.00 87.69 342 PRO A N 1
ATOM 2589 C CA . PRO A 1 342 ? -9.089 15.915 6.456 1.00 87.69 342 PRO A CA 1
ATOM 2590 C C . PRO A 1 342 ? -10.495 16.504 6.590 1.00 87.69 342 PRO A C 1
ATOM 2592 O O . PRO A 1 342 ? -10.704 17.700 6.425 1.00 87.69 342 PRO A O 1
ATOM 2595 N N . ALA A 1 343 ? -11.471 15.650 6.899 1.00 87.69 343 ALA A N 1
ATOM 2596 C CA . ALA A 1 343 ? -12.846 16.089 7.147 1.00 87.69 343 ALA A CA 1
ATOM 2597 C C . ALA A 1 343 ? -13.017 16.758 8.525 1.00 87.69 343 ALA A C 1
ATOM 2599 O O . ALA A 1 343 ? -14.075 17.309 8.804 1.00 87.69 343 ALA A O 1
ATOM 2600 N N . TRP A 1 344 ? -12.012 16.655 9.395 1.00 92.62 344 TRP A N 1
ATOM 2601 C CA . TRP A 1 344 ? -12.008 17.166 10.763 1.00 92.62 344 TRP A CA 1
ATOM 2602 C C . TRP A 1 344 ? -10.564 17.375 11.247 1.00 92.62 344 TRP A C 1
ATOM 2604 O O . TRP A 1 344 ? -9.635 16.752 10.737 1.00 92.62 344 TRP A O 1
ATOM 2614 N N . ASP A 1 345 ? -10.388 18.244 12.231 1.00 91.69 345 ASP A N 1
ATOM 2615 C CA . ASP A 1 345 ? -9.116 18.747 12.746 1.00 91.69 345 ASP A CA 1
ATOM 2616 C C . ASP A 1 345 ? -8.653 17.904 13.947 1.00 91.69 345 ASP A C 1
ATOM 2618 O O . ASP A 1 345 ? -9.344 17.818 14.963 1.00 91.69 345 ASP A O 1
ATOM 2622 N N . LEU A 1 346 ? -7.504 17.230 13.815 1.00 94.69 346 LEU A N 1
ATOM 2623 C CA . LEU A 1 346 ? -6.971 16.373 14.876 1.00 94.69 346 LEU A CA 1
ATOM 2624 C C . LEU A 1 346 ? -6.474 17.170 16.091 1.00 94.69 346 LEU A C 1
ATOM 2626 O O . LEU A 1 346 ? -6.895 16.811 17.191 1.00 94.69 346 LEU A O 1
ATOM 2630 N N . PRO A 1 347 ? -5.615 18.199 15.941 1.00 93.50 347 PRO A N 1
ATOM 2631 C CA . PRO A 1 347 ? -5.256 19.097 17.035 1.00 93.50 347 PRO A CA 1
ATOM 2632 C C . PRO A 1 347 ? -6.451 19.574 17.866 1.00 93.50 347 PRO A C 1
ATOM 2634 O O . PRO A 1 347 ? -6.426 19.410 19.085 1.00 93.50 347 PRO A O 1
ATOM 2637 N N . LEU A 1 348 ? -7.521 20.050 17.218 1.00 94.38 348 LEU A N 1
ATOM 2638 C CA . LEU A 1 348 ? -8.735 20.497 17.911 1.00 94.38 348 LEU A CA 1
ATOM 2639 C C . LEU A 1 348 ? -9.364 19.375 18.739 1.00 94.38 348 LEU A C 1
ATOM 2641 O O . LEU A 1 348 ? -9.705 19.561 19.906 1.00 94.38 348 LEU A O 1
ATOM 2645 N N . VAL A 1 349 ? -9.518 18.187 18.146 1.00 96.56 349 VAL A N 1
ATOM 2646 C CA . VAL A 1 349 ? -10.122 17.058 18.862 1.00 96.56 349 VAL A CA 1
ATOM 2647 C C . VAL A 1 349 ? -9.245 16.628 20.036 1.00 96.56 349 VAL A C 1
ATOM 2649 O O . VAL A 1 349 ? -9.774 16.348 21.106 1.00 96.56 349 VAL A O 1
ATOM 2652 N N . LEU A 1 350 ? -7.920 16.598 19.876 1.00 95.75 350 LEU A N 1
ATOM 2653 C CA . LEU A 1 350 ? -7.001 16.275 20.969 1.00 95.75 350 LEU A CA 1
ATOM 2654 C C . LEU A 1 350 ? -7.046 17.324 22.086 1.00 95.75 350 LEU A C 1
ATOM 2656 O O . LEU A 1 350 ? -7.001 16.955 23.250 1.00 95.75 350 LEU A O 1
ATOM 2660 N N . GLU A 1 351 ? -7.185 18.607 21.766 1.00 94.88 351 GLU A N 1
ATOM 2661 C CA . GLU A 1 351 ? -7.388 19.656 22.768 1.00 94.88 351 GLU A CA 1
ATOM 2662 C C . GLU A 1 351 ? -8.674 19.449 23.569 1.00 94.88 351 GLU A C 1
ATOM 2664 O O . GLU A 1 351 ? -8.629 19.383 24.795 1.00 94.88 351 GLU A O 1
ATOM 2669 N N . ALA A 1 352 ? -9.801 19.232 22.891 1.00 95.44 352 ALA A N 1
ATOM 2670 C CA . ALA A 1 352 ? -11.071 18.966 23.559 1.00 95.44 352 ALA A CA 1
ATOM 2671 C C . ALA A 1 352 ? -11.029 17.686 24.416 1.00 95.44 352 ALA A C 1
ATOM 2673 O O . ALA A 1 352 ? -11.648 17.628 25.475 1.00 95.44 352 ALA A O 1
ATOM 2674 N N . MET A 1 353 ? -10.270 16.663 24.002 1.00 95.75 353 MET A N 1
ATOM 2675 C CA . MET A 1 353 ? -10.082 15.435 24.789 1.00 95.75 353 MET A CA 1
ATOM 2676 C C . MET A 1 353 ? -9.344 15.680 26.111 1.00 95.75 353 MET A C 1
ATOM 2678 O O . MET A 1 353 ? -9.452 14.839 27.003 1.00 95.75 353 MET A O 1
ATOM 2682 N N . SER A 1 354 ? -8.607 16.782 26.255 1.00 95.19 354 SER A N 1
ATOM 2683 C CA . SER A 1 354 ? -7.940 17.185 27.500 1.00 95.19 354 SER A CA 1
ATOM 2684 C C . SER A 1 354 ? -8.839 18.002 28.440 1.00 95.19 354 SER A C 1
ATOM 2686 O O . SER A 1 354 ? -8.394 18.360 29.526 1.00 95.19 354 SER A O 1
ATOM 2688 N N . LEU A 1 355 ? -10.085 18.288 28.051 1.00 94.62 355 LEU A N 1
ATOM 2689 C CA . LEU A 1 355 ? -11.020 19.161 28.767 1.00 94.62 355 LEU A CA 1
ATOM 2690 C C . LEU A 1 355 ? -12.316 18.414 29.148 1.00 94.62 355 LEU A C 1
ATOM 2692 O O . LEU A 1 355 ? -12.568 17.305 28.657 1.00 94.62 355 LEU A O 1
ATOM 2696 N N . PRO A 1 356 ? -13.179 18.992 30.008 1.00 93.94 356 PRO A N 1
ATOM 2697 C CA . PRO A 1 356 ? -14.525 18.471 30.222 1.00 93.94 356 PRO A CA 1
ATOM 2698 C C . PRO A 1 356 ? -15.311 18.362 28.902 1.00 93.94 356 PRO A C 1
ATOM 2700 O O . PRO A 1 356 ? -15.189 19.233 28.040 1.00 93.94 356 PRO A O 1
ATOM 2703 N N . PRO A 1 357 ? -16.141 17.319 28.712 1.00 94.31 357 PRO A N 1
ATOM 2704 C CA . PRO A 1 357 ? -16.483 16.261 29.666 1.00 94.31 357 PRO A CA 1
ATOM 2705 C C . PRO A 1 357 ? -15.546 15.036 29.619 1.00 94.31 357 PRO A C 1
ATOM 2707 O O . PRO A 1 357 ? -15.880 14.004 30.193 1.00 94.31 357 PRO A O 1
ATOM 2710 N N . PHE A 1 358 ? -14.423 15.089 28.897 1.00 96.19 358 PHE A N 1
ATOM 2711 C CA . PHE A 1 358 ? -13.506 13.954 28.722 1.00 96.19 358 PHE A CA 1
ATOM 2712 C C . PHE A 1 358 ? -12.467 13.819 29.845 1.00 96.19 358 PHE A C 1
ATOM 2714 O O . PHE A 1 358 ? -11.921 12.732 30.044 1.00 96.19 358 PHE A O 1
ATOM 2721 N N . GLU A 1 359 ? -12.215 14.904 30.573 1.00 95.19 359 GLU A N 1
ATOM 2722 C CA . GLU A 1 359 ? -11.377 14.989 31.771 1.00 95.19 359 GLU A CA 1
ATOM 2723 C C . GLU A 1 359 ? -12.105 15.789 32.871 1.00 95.19 359 GLU A C 1
ATOM 2725 O O . GLU A 1 359 ? -12.969 16.608 32.542 1.00 95.19 359 GLU A O 1
ATOM 2730 N N . PRO A 1 360 ? -11.778 15.583 34.163 1.00 95.69 360 PRO A N 1
ATOM 2731 C CA . PRO A 1 360 ? -10.800 14.624 34.689 1.00 95.69 360 PRO A CA 1
ATOM 2732 C C . PRO A 1 360 ? -11.314 13.170 34.703 1.00 95.69 360 PRO A C 1
ATOM 2734 O O . PRO A 1 360 ? -12.491 12.915 34.969 1.00 95.69 360 PRO A O 1
ATOM 2737 N N . LEU A 1 361 ? -10.427 12.185 34.483 1.00 95.94 361 LEU A N 1
ATOM 2738 C CA . LEU A 1 361 ? -10.796 10.752 34.492 1.00 95.94 361 LEU A CA 1
ATOM 2739 C C . LEU A 1 361 ? -11.386 10.239 35.820 1.00 95.94 361 LEU A C 1
ATOM 2741 O O . LEU A 1 361 ? -12.009 9.181 35.838 1.00 95.94 361 LEU A O 1
ATOM 2745 N N . THR A 1 362 ? -11.192 10.952 36.927 1.00 93.44 362 THR A N 1
ATOM 2746 C CA . THR A 1 362 ? -11.739 10.588 38.244 1.00 93.44 362 THR A CA 1
ATOM 2747 C C . THR A 1 362 ? -13.235 10.874 38.374 1.00 93.44 362 THR A C 1
ATOM 2749 O O . THR A 1 362 ? -13.902 10.244 39.188 1.00 93.44 362 THR A O 1
ATOM 2752 N N . GLN A 1 363 ? -13.769 11.802 37.575 1.00 94.25 363 GLN A N 1
ATOM 2753 C CA . GLN A 1 363 ? -15.166 12.257 37.648 1.00 94.25 363 GLN A CA 1
ATOM 2754 C C . GLN A 1 363 ? -15.938 12.000 36.347 1.00 94.25 363 GLN A C 1
ATOM 2756 O O . GLN A 1 363 ? -17.152 12.196 36.278 1.00 94.25 363 GLN A O 1
ATOM 2761 N N . VAL A 1 364 ? -15.244 11.567 35.294 1.00 96.62 364 VAL A N 1
ATOM 2762 C CA . VAL A 1 364 ? -15.831 11.365 33.973 1.00 96.62 364 VAL A CA 1
ATOM 2763 C C . VAL A 1 364 ? -16.900 10.266 33.984 1.00 96.62 364 VAL A C 1
ATOM 2765 O O . VAL A 1 364 ? -16.686 9.134 34.421 1.00 96.62 364 VAL A O 1
ATOM 2768 N N . GLY A 1 365 ? -18.071 10.573 33.427 1.00 96.69 365 GLY A N 1
ATOM 2769 C CA . GLY A 1 365 ? -19.115 9.572 33.222 1.00 96.69 365 GLY A CA 1
ATOM 2770 C C . GLY A 1 365 ? -18.677 8.485 32.232 1.00 96.69 365 GLY A C 1
ATOM 2771 O O . GLY A 1 365 ? -18.015 8.766 31.229 1.00 96.69 365 GLY A O 1
ATOM 2772 N N . LEU A 1 366 ? -19.118 7.239 32.449 1.00 97.50 366 LEU A N 1
ATOM 2773 C CA . LEU A 1 366 ? -18.684 6.083 31.650 1.00 97.50 366 LEU A CA 1
ATOM 2774 C C . LEU A 1 366 ? -18.896 6.264 30.135 1.00 97.50 366 LEU A C 1
ATOM 2776 O O . LEU A 1 366 ? -18.088 5.779 29.345 1.00 97.50 366 LEU A O 1
ATOM 2780 N N . LYS A 1 367 ? -19.940 6.991 29.713 1.00 97.56 367 LYS A N 1
ATOM 2781 C CA . LYS A 1 367 ? -20.177 7.356 28.303 1.00 97.56 367 LYS A CA 1
ATOM 2782 C C . LYS A 1 367 ? -18.979 8.104 27.698 1.00 97.56 367 LYS A C 1
ATOM 2784 O O . LYS A 1 367 ? -18.486 7.720 26.639 1.00 97.56 367 LYS A O 1
ATOM 2789 N N . TRP A 1 368 ? -18.510 9.155 28.365 1.00 98.25 368 TRP A N 1
ATOM 2790 C CA . TRP A 1 368 ? -17.421 10.013 27.890 1.00 98.25 368 TRP A CA 1
ATOM 2791 C C . TRP A 1 368 ? -16.075 9.290 27.937 1.00 98.25 368 TRP A C 1
ATOM 2793 O O . TRP A 1 368 ? -15.333 9.327 26.957 1.00 98.25 368 TRP A O 1
ATOM 2803 N N . LEU A 1 369 ? -15.823 8.523 29.004 1.00 98.44 369 LEU A N 1
ATOM 2804 C CA . LEU A 1 369 ? -14.645 7.657 29.115 1.00 98.44 369 LEU A CA 1
ATOM 2805 C C . LEU A 1 369 ? -14.587 6.622 27.983 1.00 98.44 369 LEU A C 1
ATOM 2807 O O . LEU A 1 369 ? -13.545 6.427 27.360 1.00 98.44 369 LEU A O 1
ATOM 2811 N N . SER A 1 370 ? -15.727 5.998 27.677 1.00 98.25 370 SER A N 1
ATOM 2812 C CA . SER A 1 370 ? -15.858 5.027 26.586 1.00 98.25 370 SER A CA 1
ATOM 2813 C C . SER A 1 370 ? -15.497 5.639 25.230 1.00 98.25 370 SER A C 1
ATOM 2815 O O . SER A 1 370 ? -14.723 5.055 24.470 1.00 98.25 370 SER A O 1
ATOM 2817 N N . MET A 1 371 ? -16.028 6.831 24.934 1.00 98.44 371 MET A N 1
ATOM 2818 C CA . MET A 1 371 ? -15.736 7.557 23.694 1.00 98.44 371 MET A CA 1
ATOM 2819 C C . MET A 1 371 ? -14.273 8.003 23.622 1.00 98.44 371 MET A C 1
ATOM 2821 O O . MET A 1 371 ? -13.645 7.825 22.578 1.00 98.44 371 MET A O 1
ATOM 2825 N N . LYS A 1 372 ? -13.706 8.495 24.732 1.00 98.44 372 LYS A N 1
ATOM 2826 C CA . LYS A 1 372 ? -12.292 8.875 24.820 1.00 98.44 372 LYS A CA 1
ATOM 2827 C C . LYS A 1 372 ? -11.373 7.703 24.493 1.00 98.44 372 LYS A C 1
ATOM 2829 O O . LYS A 1 372 ? -10.517 7.818 23.620 1.00 98.44 372 LYS A O 1
ATOM 2834 N N . VAL A 1 373 ? -11.573 6.554 25.141 1.00 98.50 373 VAL A N 1
ATOM 2835 C CA . VAL A 1 373 ? -10.751 5.359 24.891 1.00 98.50 373 VAL A CA 1
ATOM 2836 C C . VAL A 1 373 ? -10.933 4.851 23.465 1.00 98.50 373 VAL A C 1
ATOM 2838 O O . VAL A 1 373 ? -9.943 4.546 22.802 1.00 98.50 373 VAL A O 1
ATOM 2841 N N . ALA A 1 374 ? -12.165 4.809 22.950 1.00 98.50 374 ALA A N 1
ATOM 2842 C CA . ALA A 1 374 ? -12.418 4.401 21.570 1.00 98.50 374 ALA A CA 1
ATOM 2843 C C . ALA A 1 374 ? -11.691 5.301 20.556 1.00 98.50 374 ALA A C 1
ATOM 2845 O O . ALA A 1 374 ? -11.065 4.792 19.623 1.00 98.50 374 ALA A O 1
ATOM 2846 N N . PHE A 1 375 ? -11.736 6.623 20.749 1.00 98.62 375 PHE A N 1
ATOM 2847 C CA . PHE A 1 375 ? -11.053 7.586 19.888 1.00 98.62 375 PHE A CA 1
ATOM 2848 C C . PHE A 1 375 ? -9.526 7.466 19.983 1.00 98.62 375 PHE A C 1
ATOM 2850 O O . PHE A 1 375 ? -8.862 7.324 18.953 1.00 98.62 375 PHE A O 1
ATOM 2857 N N . LEU A 1 376 ? -8.970 7.450 21.201 1.00 98.19 376 LEU A N 1
ATOM 2858 C CA . LEU A 1 376 ? -7.525 7.350 21.418 1.00 98.19 376 LEU A CA 1
ATOM 2859 C C . LEU A 1 376 ? -6.957 6.042 20.857 1.00 98.19 376 LEU A C 1
ATOM 2861 O O . LEU A 1 376 ? -5.939 6.069 20.167 1.00 98.19 376 LEU A O 1
ATOM 2865 N N . LEU A 1 377 ? -7.627 4.901 21.056 1.00 98.06 377 LEU A N 1
ATOM 2866 C CA . LEU A 1 377 ? -7.203 3.637 20.441 1.00 98.06 377 LEU A CA 1
ATOM 2867 C C . LEU A 1 377 ? -7.289 3.689 18.912 1.00 98.06 377 LEU A C 1
ATOM 2869 O O . LEU A 1 377 ? -6.409 3.162 18.230 1.00 98.06 377 LEU A O 1
ATOM 2873 N N . ALA A 1 378 ? -8.316 4.330 18.350 1.00 97.88 378 ALA A N 1
ATOM 2874 C CA . ALA A 1 378 ? -8.462 4.442 16.903 1.00 97.88 378 ALA A CA 1
ATOM 2875 C C . ALA A 1 378 ? -7.350 5.287 16.261 1.00 97.88 378 ALA A C 1
ATOM 2877 O O . ALA A 1 378 ? -6.823 4.888 15.219 1.00 97.88 378 ALA A O 1
ATOM 2878 N N . ILE A 1 379 ? -6.979 6.421 16.869 1.00 96.81 379 ILE A N 1
ATOM 2879 C CA . ILE A 1 379 ? -5.955 7.317 16.315 1.00 96.81 379 ILE A CA 1
ATOM 2880 C C . ILE A 1 379 ? -4.528 6.801 16.547 1.00 96.81 379 ILE A C 1
ATOM 2882 O O . ILE A 1 379 ? -3.686 6.944 15.669 1.00 96.81 379 ILE A O 1
ATOM 2886 N N . THR A 1 380 ? -4.258 6.139 17.675 1.00 95.69 380 THR A N 1
ATOM 2887 C CA . THR A 1 380 ? -2.903 5.653 18.008 1.00 95.69 380 THR A CA 1
ATOM 2888 C C . THR A 1 380 ? -2.552 4.329 17.334 1.00 95.69 380 THR A C 1
ATOM 2890 O O . THR A 1 380 ? -1.398 4.105 16.983 1.00 95.69 380 THR A O 1
ATOM 2893 N N . SER A 1 381 ? -3.532 3.452 17.099 1.00 95.00 381 SER A N 1
ATOM 2894 C CA . SER A 1 381 ? -3.285 2.143 16.473 1.00 95.00 381 SER A CA 1
ATOM 2895 C C . SER A 1 381 ? -3.457 2.137 14.952 1.00 95.00 381 SER A C 1
ATOM 2897 O O . SER A 1 381 ? -3.006 1.210 14.278 1.00 95.00 381 SER A O 1
ATOM 2899 N N . ALA A 1 382 ? -4.184 3.120 14.406 1.00 95.06 382 ALA A N 1
ATOM 2900 C CA . ALA A 1 382 ? -4.643 3.153 13.019 1.00 95.06 382 ALA A CA 1
ATOM 2901 C C . ALA A 1 382 ? -5.352 1.860 12.551 1.00 95.06 382 ALA A C 1
ATOM 2903 O O . ALA A 1 382 ? -5.421 1.596 11.347 1.00 95.06 382 ALA A O 1
ATOM 2904 N N . LYS A 1 383 ? -5.906 1.038 13.456 1.00 93.69 383 LYS A N 1
ATOM 2905 C CA . LYS A 1 383 ? -6.599 -0.222 13.126 1.00 93.69 383 LYS A CA 1
ATOM 2906 C C . LYS A 1 383 ? -8.022 0.002 12.610 1.00 93.69 383 LYS A C 1
ATOM 2908 O O . LYS A 1 383 ? -8.601 1.078 12.748 1.00 93.69 383 LYS A O 1
ATOM 2913 N N . ARG A 1 384 ? -8.595 -0.987 11.909 1.00 93.69 384 ARG A N 1
ATOM 2914 C CA . ARG A 1 384 ? -10.002 -0.905 11.475 1.00 93.69 384 ARG A CA 1
ATOM 2915 C C . ARG A 1 384 ? -10.910 -1.070 12.686 1.00 93.69 384 ARG A C 1
ATOM 2917 O O . ARG A 1 384 ? -10.597 -1.819 13.599 1.00 93.69 384 ARG A O 1
ATOM 2924 N N . VAL A 1 385 ? -12.109 -0.494 12.632 1.00 95.81 385 VAL A N 1
ATOM 2925 C CA . VAL A 1 385 ? -13.097 -0.626 13.719 1.00 95.81 385 VAL A CA 1
ATOM 2926 C C . VAL A 1 385 ? -13.443 -2.082 14.071 1.00 95.81 385 VAL A C 1
ATOM 2928 O O . VAL A 1 385 ? -13.744 -2.375 15.218 1.00 95.81 385 VAL A O 1
ATOM 2931 N N . GLY A 1 386 ? -13.364 -3.011 13.109 1.00 94.38 386 GLY A N 1
ATOM 2932 C CA . GLY A 1 386 ? -13.542 -4.441 13.396 1.00 94.38 386 GLY A CA 1
ATOM 2933 C C . GLY A 1 386 ? -12.405 -5.036 14.233 1.00 94.38 386 GLY A C 1
ATOM 2934 O O . GLY A 1 386 ? -12.664 -5.864 15.086 1.00 94.38 386 GLY A O 1
ATOM 2935 N N . GLU A 1 387 ? -11.170 -4.576 14.030 1.00 93.94 387 GLU A N 1
ATOM 2936 C CA . GLU A 1 387 ? -10.013 -5.008 14.824 1.00 93.94 387 GLU A CA 1
ATOM 2937 C C . GLU A 1 387 ? -10.077 -4.413 16.238 1.00 93.94 387 GLU A C 1
ATOM 2939 O O . GLU A 1 387 ? -9.797 -5.112 17.201 1.00 93.94 387 GLU A O 1
ATOM 2944 N N . LEU A 1 388 ? -10.516 -3.154 16.372 1.00 96.00 388 LEU A N 1
ATOM 2945 C CA . LEU A 1 388 ? -10.733 -2.519 17.679 1.00 96.00 388 LEU A CA 1
ATOM 2946 C C . LEU A 1 388 ? -11.860 -3.188 18.476 1.00 96.00 388 LEU A C 1
ATOM 2948 O O . LEU A 1 388 ? -11.739 -3.363 19.683 1.00 96.00 388 LEU A O 1
ATOM 2952 N N . GLN A 1 389 ? -12.957 -3.562 17.809 1.00 96.56 389 GLN A N 1
ATOM 2953 C CA . GLN A 1 389 ? -14.070 -4.269 18.448 1.00 96.56 389 GLN A CA 1
ATOM 2954 C C . GLN A 1 389 ? -13.683 -5.693 18.863 1.00 96.56 389 GLN A C 1
ATOM 2956 O O . GLN A 1 389 ? -14.205 -6.185 19.854 1.00 96.56 389 GLN A O 1
ATOM 2961 N N . ALA A 1 390 ? -12.762 -6.332 18.142 1.00 95.31 390 ALA A N 1
ATOM 2962 C CA . ALA A 1 390 ? -12.285 -7.673 18.455 1.00 95.31 390 ALA A CA 1
ATOM 2963 C C . ALA A 1 390 ? -11.322 -7.741 19.653 1.00 95.31 390 ALA A C 1
ATOM 2965 O O . ALA A 1 390 ? -10.956 -8.842 20.059 1.00 95.31 390 ALA A O 1
ATOM 2966 N N . LEU A 1 391 ? -10.882 -6.607 20.205 1.00 97.12 391 LEU A N 1
ATOM 2967 C CA . LEU A 1 391 ? -10.036 -6.588 21.399 1.00 97.12 391 LEU A CA 1
ATOM 2968 C C . LEU A 1 391 ? -10.783 -7.158 22.608 1.00 97.12 391 LEU A C 1
ATOM 2970 O O . LEU A 1 391 ? -12.009 -7.067 22.694 1.00 97.12 391 LEU A O 1
ATOM 2974 N N . SER A 1 392 ? -10.040 -7.716 23.561 1.00 97.06 392 SER A N 1
ATOM 2975 C CA . SER A 1 392 ? -10.582 -8.377 24.749 1.00 97.06 392 SER A CA 1
ATOM 2976 C C . SER A 1 392 ? -9.769 -8.031 25.999 1.00 97.06 392 SER A C 1
ATOM 2978 O O . SER A 1 392 ? -8.587 -7.717 25.887 1.00 97.06 392 SER A O 1
ATOM 2980 N N . VAL A 1 393 ? -10.416 -8.056 27.170 1.00 97.62 393 VAL A N 1
ATOM 2981 C CA . VAL A 1 393 ? -9.760 -7.944 28.486 1.00 97.62 393 VAL A CA 1
ATOM 2982 C C . VAL A 1 393 ? -9.223 -9.280 29.006 1.00 97.62 393 VAL A C 1
ATOM 2984 O O . VAL A 1 393 ? -8.512 -9.272 30.006 1.00 97.62 393 VAL A O 1
ATOM 2987 N N . ALA A 1 394 ? -9.509 -10.396 28.325 1.00 95.88 394 ALA A N 1
ATOM 2988 C CA . ALA A 1 394 ? -8.992 -11.706 28.694 1.00 95.88 394 ALA A CA 1
ATOM 2989 C C . ALA A 1 394 ? -7.456 -11.696 28.750 1.00 95.88 394 ALA A C 1
ATOM 2991 O O . ALA A 1 394 ? -6.798 -11.079 27.909 1.00 95.88 394 ALA A O 1
ATOM 2992 N N . GLU A 1 395 ? -6.881 -12.440 29.692 1.00 93.12 395 GLU A N 1
ATOM 2993 C CA . GLU A 1 395 ? -5.432 -12.480 29.947 1.00 93.12 395 GLU A CA 1
ATOM 2994 C C . GLU A 1 395 ? -4.608 -12.911 28.718 1.00 93.12 395 GLU A C 1
ATOM 2996 O O . GLU A 1 395 ? -3.487 -12.456 28.493 1.00 93.12 395 GLU A O 1
ATOM 3001 N N . THR A 1 396 ? -5.197 -13.736 27.849 1.00 93.38 396 THR A N 1
ATOM 3002 C CA . THR A 1 396 ? -4.592 -14.160 26.576 1.00 93.38 396 THR A CA 1
ATOM 3003 C C . THR A 1 396 ? -4.549 -13.052 25.519 1.00 93.38 396 THR A C 1
ATOM 3005 O O . THR A 1 396 ? -3.800 -13.159 24.549 1.00 93.38 396 THR A O 1
ATOM 3008 N N . CYS A 1 397 ? -5.348 -11.996 25.685 1.00 95.50 397 CYS A N 1
ATOM 3009 C CA . CYS A 1 397 ? -5.544 -10.920 24.716 1.00 95.50 397 CYS A CA 1
ATOM 3010 C C . CYS A 1 397 ? -5.040 -9.554 25.202 1.00 95.50 397 CYS A C 1
ATOM 3012 O O . CYS A 1 397 ? -4.926 -8.633 24.392 1.00 95.50 397 CYS A O 1
ATOM 3014 N N . LEU A 1 398 ? -4.725 -9.397 26.488 1.00 96.94 398 LEU A N 1
ATOM 3015 C CA . LEU A 1 398 ? -4.263 -8.137 27.061 1.00 96.94 398 LEU A CA 1
ATOM 3016 C C . LEU A 1 398 ? -3.155 -8.391 28.078 1.00 96.94 398 LEU A C 1
ATOM 3018 O O . LEU A 1 398 ? -3.354 -9.090 29.066 1.00 96.94 398 LEU A O 1
ATOM 3022 N N . ARG A 1 399 ? -1.994 -7.765 27.864 1.00 97.31 399 ARG A N 1
ATOM 3023 C CA . ARG A 1 399 ? -0.862 -7.827 28.794 1.00 97.31 399 ARG A CA 1
ATOM 3024 C C . ARG A 1 399 ? -0.303 -6.436 29.055 1.00 97.31 399 ARG A C 1
ATOM 3026 O O . ARG A 1 399 ? 0.112 -5.747 28.124 1.00 97.31 399 ARG A O 1
ATOM 3033 N N . TRP A 1 400 ? -0.270 -6.039 30.322 1.00 97.19 400 TRP A N 1
ATOM 3034 C CA . TRP A 1 400 ? 0.449 -4.844 30.761 1.00 97.19 400 TRP A CA 1
ATOM 3035 C C . TRP A 1 400 ? 1.946 -5.134 30.827 1.00 97.19 400 TRP A C 1
ATOM 3037 O O . TRP A 1 400 ? 2.345 -6.223 31.239 1.00 97.19 400 TRP A O 1
ATOM 3047 N N . ASN A 1 401 ? 2.773 -4.169 30.428 1.00 95.12 401 ASN A N 1
ATOM 3048 C CA . ASN A 1 401 ? 4.210 -4.302 30.628 1.00 95.12 401 ASN A CA 1
ATOM 3049 C C . ASN A 1 401 ? 4.514 -4.217 32.141 1.00 95.12 401 ASN A C 1
ATOM 3051 O O . ASN A 1 401 ? 3.947 -3.340 32.802 1.00 95.12 401 ASN A O 1
ATOM 3055 N N . PRO A 1 402 ? 5.378 -5.090 32.699 1.00 92.88 402 PRO A N 1
ATOM 3056 C CA . PRO A 1 402 ? 5.670 -5.112 34.139 1.00 92.88 402 PRO A CA 1
ATOM 3057 C C . PRO A 1 402 ? 6.232 -3.794 34.688 1.00 92.88 402 PRO A C 1
ATOM 3059 O O . PRO A 1 402 ? 5.955 -3.428 35.822 1.00 92.88 402 PRO A O 1
ATOM 3062 N N . ASP A 1 403 ? 6.977 -3.064 33.862 1.00 91.12 403 ASP A N 1
ATOM 3063 C CA . ASP A 1 403 ? 7.567 -1.753 34.162 1.00 91.12 403 ASP A CA 1
ATOM 3064 C C . ASP A 1 403 ? 6.566 -0.584 34.051 1.00 91.12 403 ASP A C 1
ATOM 3066 O O . ASP A 1 403 ? 6.923 0.574 34.248 1.00 91.12 403 ASP A O 1
ATOM 3070 N N . GLY A 1 404 ? 5.308 -0.855 33.690 1.00 87.69 404 GLY A N 1
ATOM 3071 C CA . GLY A 1 404 ? 4.288 0.171 33.485 1.00 87.69 404 GLY A CA 1
ATOM 3072 C C . GLY A 1 404 ? 4.455 1.003 32.206 1.00 87.69 404 GLY A C 1
ATOM 3073 O O . GLY A 1 404 ? 3.632 1.896 31.971 1.00 87.69 404 GLY A O 1
ATOM 3074 N N . SER A 1 405 ? 5.438 0.685 31.353 1.00 91.94 405 SER A N 1
ATOM 3075 C CA . SER A 1 405 ? 5.769 1.429 30.124 1.00 91.94 405 SER A CA 1
ATOM 3076 C C . SER A 1 405 ? 4.683 1.367 29.053 1.00 91.94 405 SER A C 1
ATOM 3078 O O . SER A 1 405 ? 4.680 2.163 28.116 1.00 91.94 405 SER A O 1
ATOM 3080 N N . GLY A 1 406 ? 3.738 0.431 29.156 1.00 95.56 406 GLY A N 1
ATOM 3081 C CA . GLY A 1 406 ? 2.720 0.266 28.133 1.00 95.56 406 GLY A CA 1
ATOM 3082 C C . GLY A 1 406 ? 1.823 -0.950 28.296 1.00 95.56 406 GLY A C 1
ATOM 3083 O O . GLY A 1 406 ? 1.737 -1.575 29.356 1.00 95.56 406 GLY A O 1
ATOM 3084 N N . VAL A 1 407 ? 1.122 -1.260 27.210 1.00 97.38 407 VAL A N 1
ATOM 3085 C CA . VAL A 1 407 ? 0.220 -2.406 27.095 1.00 97.38 407 VAL A CA 1
ATOM 3086 C C . VAL A 1 407 ? 0.319 -3.019 25.706 1.00 97.38 407 VAL A C 1
ATOM 3088 O O . VAL A 1 407 ? 0.510 -2.330 24.696 1.00 97.38 407 VAL A O 1
ATOM 3091 N N . VAL A 1 408 ? 0.150 -4.332 25.659 1.00 97.38 408 VAL A N 1
ATOM 3092 C CA . VAL A 1 408 ? 0.032 -5.105 24.432 1.00 97.38 408 VAL A CA 1
ATOM 3093 C C . VAL A 1 408 ? -1.362 -5.708 24.364 1.00 97.38 408 VAL A C 1
ATOM 3095 O O . VAL A 1 408 ? -1.825 -6.331 25.317 1.00 97.38 408 VAL A O 1
ATOM 3098 N N . LEU A 1 409 ? -2.022 -5.507 23.228 1.00 96.81 409 LEU A N 1
ATOM 3099 C CA . LEU A 1 409 ? -3.383 -5.950 22.964 1.00 96.81 409 LEU A CA 1
ATOM 3100 C C . LEU A 1 409 ? -3.392 -6.850 21.730 1.00 96.81 409 LEU A C 1
ATOM 3102 O O . LEU A 1 409 ? -2.855 -6.481 20.685 1.00 96.81 409 LEU A O 1
ATOM 3106 N N . TRP A 1 410 ? -4.054 -7.993 21.821 1.00 94.19 410 TRP A N 1
ATOM 3107 C CA . TRP A 1 410 ? -4.307 -8.894 20.706 1.00 94.19 410 TRP A CA 1
ATOM 3108 C C . TRP A 1 410 ? -5.814 -8.951 20.431 1.00 94.19 410 TRP A C 1
ATOM 3110 O O . TRP A 1 410 ? -6.617 -8.939 21.369 1.00 94.19 410 TRP A O 1
ATOM 3120 N N . PRO A 1 411 ? -6.236 -9.002 19.155 1.00 92.56 411 PRO A N 1
ATOM 3121 C CA . PRO A 1 411 ? -7.605 -9.375 18.829 1.00 92.56 411 PRO A CA 1
ATOM 3122 C C . PRO A 1 411 ? -7.916 -10.777 19.365 1.00 92.56 411 PRO A C 1
ATOM 3124 O O . PRO A 1 411 ? -7.041 -11.642 19.378 1.00 92.56 411 PRO A O 1
ATOM 3127 N N . ASN A 1 412 ? -9.169 -11.013 19.749 1.00 91.19 412 ASN A N 1
ATOM 3128 C CA . ASN A 1 412 ? -9.655 -12.342 20.100 1.00 91.19 412 ASN A CA 1
ATOM 3129 C C . ASN A 1 412 ? -9.331 -13.339 18.972 1.00 91.19 412 ASN A C 1
ATOM 3131 O O . ASN A 1 412 ? -9.562 -13.041 17.801 1.00 91.19 412 ASN A O 1
ATOM 3135 N N . VAL A 1 413 ? -8.838 -14.530 19.317 1.00 87.06 413 VAL A N 1
ATOM 3136 C CA . VAL A 1 413 ? -8.405 -15.561 18.354 1.00 87.06 413 VAL A CA 1
ATOM 3137 C C . VAL A 1 413 ? -9.501 -16.016 17.382 1.00 87.06 413 VAL A C 1
ATOM 3139 O O . VAL A 1 413 ? -9.195 -16.484 16.289 1.00 87.06 413 VAL A O 1
ATOM 3142 N N . ALA A 1 414 ? -10.777 -15.851 17.743 1.00 88.38 414 ALA A N 1
ATOM 3143 C CA . ALA A 1 414 ? -11.911 -16.149 16.870 1.00 88.38 414 ALA A CA 1
ATOM 3144 C C . ALA A 1 414 ? -12.155 -15.067 15.798 1.00 88.38 414 ALA A C 1
ATOM 3146 O O . ALA A 1 414 ? -12.946 -15.266 14.873 1.00 88.38 414 ALA A O 1
ATOM 3147 N N . PHE A 1 415 ? -11.509 -13.902 15.903 1.00 89.69 415 PHE A N 1
ATOM 3148 C CA . PHE A 1 415 ? -11.672 -12.814 14.948 1.00 89.69 415 PHE A CA 1
ATOM 3149 C C . PHE A 1 415 ? -10.894 -13.067 13.655 1.00 89.69 415 PHE A C 1
ATOM 3151 O O . PHE A 1 415 ? -9.675 -13.232 13.647 1.00 89.69 415 PHE A O 1
ATOM 3158 N N . LEU A 1 416 ? -11.600 -12.977 12.525 1.00 88.38 416 LEU A N 1
ATOM 3159 C CA . LEU A 1 416 ? -10.993 -13.017 11.200 1.00 88.38 416 LEU A CA 1
ATOM 3160 C C . LEU A 1 416 ? -10.862 -11.598 10.620 1.00 88.38 416 LEU A C 1
ATOM 3162 O O . LEU A 1 416 ? -11.876 -10.943 10.343 1.00 88.38 416 LEU A O 1
ATOM 3166 N N . PRO A 1 417 ? -9.632 -11.099 10.390 1.00 86.06 417 PRO A N 1
ATOM 3167 C CA . PRO A 1 417 ? -9.433 -9.778 9.818 1.00 86.06 417 PRO A CA 1
ATOM 3168 C C . PRO A 1 417 ? -9.930 -9.719 8.370 1.00 86.06 417 PRO A C 1
ATOM 3170 O O . PRO A 1 417 ? -9.851 -10.683 7.612 1.00 86.06 417 PRO A O 1
ATOM 3173 N N . LYS A 1 418 ? -10.372 -8.525 7.943 1.00 84.88 418 LYS A N 1
ATOM 3174 C CA . LYS A 1 418 ? -10.841 -8.273 6.563 1.00 84.88 418 LYS A CA 1
ATOM 3175 C C . LYS A 1 418 ? -9.813 -8.680 5.499 1.00 84.88 418 LYS A C 1
ATOM 3177 O O . LYS A 1 418 ? -10.192 -9.038 4.388 1.00 84.88 418 LYS A O 1
ATOM 3182 N N . VAL A 1 419 ? -8.527 -8.543 5.813 1.00 80.62 419 VAL A N 1
ATOM 3183 C CA . VAL A 1 419 ? -7.428 -9.006 4.965 1.00 80.62 419 VAL A CA 1
ATOM 3184 C C . VAL A 1 419 ? -6.732 -10.121 5.725 1.00 80.62 419 VAL A C 1
ATOM 3186 O O . VAL A 1 419 ? -5.992 -9.861 6.670 1.00 80.62 419 VAL A O 1
ATOM 3189 N N . LEU A 1 420 ? -7.020 -11.353 5.325 1.00 81.00 420 LEU A N 1
ATOM 3190 C CA . LEU A 1 420 ? -6.539 -12.555 5.987 1.00 81.00 420 LEU A CA 1
ATOM 3191 C C . LEU A 1 420 ? -5.172 -12.926 5.397 1.00 81.00 420 LEU A C 1
ATOM 3193 O O . LEU A 1 420 ? -5.074 -13.361 4.251 1.00 81.00 420 LEU A O 1
ATOM 3197 N N . SER A 1 421 ? -4.103 -12.689 6.155 1.00 78.62 421 SER A N 1
ATOM 3198 C CA . SER A 1 421 ? -2.736 -13.091 5.804 1.00 78.62 421 SER A CA 1
ATOM 3199 C C . SER A 1 421 ? -1.992 -13.561 7.047 1.00 78.62 421 SER A C 1
ATOM 3201 O O . SER A 1 421 ? -2.247 -13.062 8.142 1.00 78.62 421 SER A O 1
ATOM 3203 N N . ARG A 1 422 ? -1.022 -14.470 6.878 1.00 74.75 422 ARG A N 1
ATOM 3204 C CA . ARG A 1 422 ? -0.167 -14.954 7.981 1.00 74.75 422 ARG A CA 1
ATOM 3205 C C . ARG A 1 422 ? 0.503 -13.818 8.762 1.00 74.75 422 ARG A C 1
ATOM 3207 O O . ARG A 1 422 ? 0.688 -13.939 9.959 1.00 74.75 422 ARG A O 1
ATOM 3214 N N . THR A 1 423 ? 0.825 -12.718 8.086 1.00 71.69 423 THR A N 1
ATOM 3215 C CA . THR A 1 423 ? 1.460 -11.533 8.680 1.00 71.69 423 THR A CA 1
ATOM 3216 C C . THR A 1 423 ? 0.513 -10.644 9.490 1.00 71.69 423 THR A C 1
ATOM 3218 O O . THR A 1 423 ? 0.977 -9.914 10.357 1.00 71.69 423 THR A O 1
ATOM 3221 N N . HIS A 1 424 ? -0.791 -10.658 9.198 1.00 73.50 424 HIS A N 1
ATOM 3222 C CA . HIS A 1 424 ? -1.778 -9.814 9.884 1.00 73.50 424 HIS A CA 1
ATOM 3223 C C . HIS A 1 424 ? -2.591 -10.577 10.932 1.00 73.50 424 HIS A C 1
ATOM 3225 O O . HIS A 1 424 ? -3.148 -9.958 11.837 1.00 73.50 424 HIS A O 1
ATOM 3231 N N . LEU A 1 425 ? -2.687 -11.905 10.811 1.00 78.50 425 LEU A N 1
ATOM 3232 C CA . LEU A 1 425 ? -3.314 -12.744 11.828 1.00 78.50 425 LEU A CA 1
ATOM 3233 C C . LEU A 1 425 ? -2.590 -12.559 13.164 1.00 78.50 425 LEU A C 1
ATOM 3235 O O . LEU A 1 425 ? -1.365 -12.629 13.222 1.00 78.50 425 LEU A O 1
ATOM 3239 N N . ASN A 1 426 ? -3.359 -12.311 14.224 1.00 74.19 426 ASN A N 1
ATOM 3240 C CA . ASN A 1 426 ? -2.868 -12.139 15.594 1.00 74.19 426 ASN A CA 1
ATOM 3241 C C . ASN A 1 426 ? -1.795 -11.046 15.767 1.00 74.19 426 ASN A C 1
ATOM 3243 O O . ASN A 1 426 ? -1.041 -11.075 16.739 1.00 74.19 426 ASN A O 1
ATOM 3247 N N . GLN A 1 427 ? -1.710 -10.072 14.852 1.00 83.06 427 GLN A N 1
ATOM 3248 C CA . GLN A 1 427 ? -0.755 -8.975 14.984 1.00 83.06 427 GLN A CA 1
ATOM 3249 C C . GLN A 1 427 ? -1.121 -8.111 16.210 1.00 83.06 427 GLN A C 1
ATOM 3251 O O . GLN A 1 427 ? -2.229 -7.564 16.245 1.00 83.06 427 GLN A O 1
ATOM 3256 N N . PRO A 1 428 ? -0.216 -7.944 17.194 1.00 90.81 428 PRO A N 1
ATOM 3257 C CA . PRO A 1 428 ? -0.510 -7.159 18.385 1.00 90.81 428 PRO A CA 1
ATOM 3258 C C . PRO A 1 428 ? -0.581 -5.661 18.089 1.00 90.81 428 PRO A C 1
ATOM 3260 O O . PRO A 1 428 ? 0.172 -5.130 17.268 1.00 90.81 428 PRO A O 1
ATOM 3263 N N . ILE A 1 429 ? -1.434 -4.964 18.834 1.00 94.62 429 ILE A N 1
ATOM 3264 C CA . ILE A 1 429 ? -1.375 -3.516 19.020 1.00 94.62 429 ILE A CA 1
ATOM 3265 C C . ILE A 1 429 ? -0.502 -3.261 20.247 1.00 94.62 429 ILE A C 1
ATOM 3267 O O . ILE A 1 429 ? -0.798 -3.740 21.340 1.00 94.62 429 ILE A O 1
ATOM 3271 N N . ARG A 1 430 ? 0.582 -2.510 20.062 1.00 95.44 430 ARG A N 1
ATOM 3272 C CA . ARG A 1 430 ? 1.483 -2.098 21.143 1.00 95.44 430 ARG A CA 1
ATOM 3273 C C . ARG A 1 430 ? 1.280 -0.617 21.400 1.00 95.44 430 ARG A C 1
ATOM 3275 O O . ARG A 1 430 ? 1.389 0.172 20.465 1.00 95.44 430 ARG A O 1
ATOM 3282 N N . LEU A 1 431 ? 0.969 -0.257 22.639 1.00 95.44 431 LEU A N 1
ATOM 3283 C CA . LEU A 1 431 ? 0.777 1.129 23.050 1.00 95.44 431 LEU A CA 1
ATOM 3284 C C . LEU A 1 431 ? 1.776 1.452 24.152 1.00 95.44 431 LEU A C 1
ATOM 3286 O O . LEU A 1 431 ? 1.781 0.791 25.191 1.00 95.44 431 LEU A O 1
ATOM 3290 N N . ALA A 1 432 ? 2.594 2.471 23.916 1.00 93.56 432 ALA A N 1
ATOM 3291 C CA . ALA A 1 432 ? 3.450 3.049 24.939 1.00 93.56 432 ALA A CA 1
ATOM 3292 C C . ALA A 1 432 ? 2.644 4.031 25.797 1.00 93.56 432 ALA A C 1
ATOM 3294 O O . ALA A 1 432 ? 1.744 4.722 25.303 1.00 93.56 432 ALA A O 1
ATOM 3295 N N . ARG A 1 433 ? 2.959 4.082 27.091 1.00 93.06 433 ARG A N 1
ATOM 3296 C CA . ARG A 1 433 ? 2.526 5.159 27.975 1.00 93.06 433 ARG A CA 1
ATOM 3297 C C . ARG A 1 433 ? 3.243 6.429 27.515 1.00 93.06 433 ARG A C 1
ATOM 3299 O O . ARG A 1 433 ? 4.415 6.378 27.171 1.00 93.06 433 ARG A O 1
ATOM 3306 N N . PHE A 1 434 ? 2.532 7.548 27.460 1.00 90.44 434 PHE A N 1
ATOM 3307 C CA . PHE A 1 434 ? 3.180 8.832 27.210 1.00 90.44 434 PHE A CA 1
ATOM 3308 C C . PHE A 1 434 ? 3.902 9.287 28.481 1.00 90.44 434 PHE A C 1
ATOM 3310 O O . PHE A 1 434 ? 3.316 9.215 29.565 1.00 90.44 434 PHE A O 1
ATOM 3317 N N . ASP A 1 435 ? 5.160 9.705 28.340 1.00 71.81 435 ASP A N 1
ATOM 3318 C CA . ASP A 1 435 ? 5.997 10.147 29.455 1.00 71.81 435 ASP A CA 1
ATOM 3319 C C . ASP A 1 435 ? 5.510 11.482 30.035 1.00 71.81 435 ASP A C 1
ATOM 3321 O O . ASP A 1 435 ? 4.921 12.317 29.342 1.00 71.81 435 ASP A O 1
ATOM 3325 N N . SER A 1 436 ? 5.774 11.668 31.330 1.00 57.72 436 SER A N 1
ATOM 3326 C CA . SER A 1 436 ? 5.304 12.794 32.140 1.00 57.72 436 SER A CA 1
ATOM 3327 C C . SER A 1 436 ? 6.257 14.008 32.339 1.00 57.72 436 SER A C 1
ATOM 3329 O O . SER A 1 436 ? 6.016 14.723 33.309 1.00 57.72 436 SER A O 1
ATOM 3331 N N . PRO A 1 437 ? 7.297 14.331 31.525 1.00 51.91 437 PRO A N 1
ATOM 3332 C CA . PRO A 1 437 ? 8.202 15.436 31.873 1.00 51.91 437 PRO A CA 1
ATOM 3333 C C . PRO A 1 437 ? 8.120 16.670 30.949 1.00 51.91 437 PRO A C 1
ATOM 3335 O O . PRO A 1 437 ? 9.135 17.317 30.724 1.00 51.91 437 PRO A O 1
ATOM 3338 N N . SER A 1 438 ? 6.962 17.019 30.378 1.00 48.16 438 SER A N 1
ATOM 3339 C CA . SER A 1 438 ? 6.775 18.368 29.807 1.00 48.16 438 SER A CA 1
ATOM 3340 C C . SER A 1 438 ? 5.972 19.217 30.788 1.00 48.16 438 SER A C 1
ATOM 3342 O O . SER A 1 438 ? 4.928 18.742 31.240 1.00 48.16 438 SER A O 1
ATOM 3344 N N . GLU A 1 439 ? 6.419 20.450 31.037 1.00 47.16 439 GLU A N 1
ATOM 3345 C CA . GLU A 1 439 ? 5.898 21.467 31.980 1.00 47.16 439 GLU A CA 1
ATOM 3346 C C . GLU A 1 439 ? 4.359 21.651 32.011 1.00 47.16 439 GLU A C 1
ATOM 3348 O O . GLU A 1 439 ? 3.819 22.226 32.947 1.00 47.16 439 GLU A O 1
ATOM 3353 N N . GLU A 1 440 ? 3.622 21.130 31.027 1.00 56.06 440 GLU A N 1
ATOM 3354 C CA . GLU A 1 440 ? 2.192 21.380 30.825 1.00 56.06 440 GLU A CA 1
ATOM 3355 C C . GLU A 1 440 ? 1.257 20.198 31.166 1.00 56.06 440 GLU A C 1
ATOM 3357 O O . GLU A 1 440 ? 0.042 20.338 31.039 1.00 56.06 440 GLU A O 1
ATOM 3362 N N . GLY A 1 441 ? 1.759 19.003 31.527 1.00 65.56 441 GLY A N 1
ATOM 3363 C CA . GLY A 1 441 ? 0.936 17.830 31.925 1.00 65.56 441 GLY A CA 1
ATOM 3364 C C . GLY A 1 441 ? -0.047 17.276 30.863 1.00 65.56 441 GLY A C 1
ATOM 3365 O O . GLY A 1 441 ? -0.648 16.210 31.029 1.00 65.56 441 GLY A O 1
ATOM 3366 N N . ARG A 1 442 ? -0.192 17.958 29.722 1.00 73.81 442 ARG A N 1
ATOM 3367 C CA . ARG A 1 442 ? -1.166 17.685 28.655 1.00 73.81 442 ARG A CA 1
ATOM 3368 C C . ARG A 1 442 ? -0.945 16.342 27.963 1.00 73.81 442 ARG A C 1
ATOM 3370 O O . ARG A 1 442 ? -1.913 15.689 27.573 1.00 73.81 442 ARG A O 1
ATOM 3377 N N . SER A 1 443 ? 0.311 15.910 27.841 1.00 80.19 443 SER A N 1
ATOM 3378 C CA . SER A 1 443 ? 0.676 14.602 27.279 1.00 80.19 443 SER A CA 1
ATOM 3379 C C . SER A 1 443 ? 0.039 13.458 28.073 1.00 80.19 443 SER A C 1
ATOM 3381 O O . SER A 1 443 ? -0.529 12.524 27.501 1.00 80.19 443 SER A O 1
ATOM 3383 N N . GLU A 1 444 ? 0.009 13.573 29.404 1.00 88.50 444 GLU A N 1
ATOM 3384 C CA . GLU A 1 444 ? -0.607 12.550 30.238 1.00 88.50 444 GLU A CA 1
ATOM 3385 C C . GLU A 1 444 ? -2.123 12.482 30.001 1.00 88.50 444 GLU A C 1
ATOM 3387 O O . GLU A 1 444 ? -2.681 11.383 29.912 1.00 88.50 444 GLU A O 1
ATOM 3392 N N . LEU A 1 445 ? -2.781 13.638 29.808 1.00 93.44 445 LEU A N 1
ATOM 3393 C CA . LEU 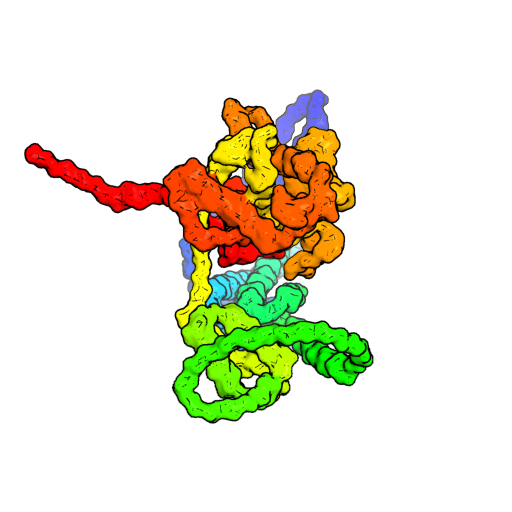A 1 445 ? -4.223 13.740 29.531 1.00 93.44 445 LEU A CA 1
ATOM 3394 C C . LEU A 1 445 ? -4.672 12.988 28.271 1.00 93.44 445 LEU A C 1
ATOM 3396 O O . LEU A 1 445 ? -5.824 12.554 28.175 1.00 93.44 445 LEU A O 1
ATOM 3400 N N . LEU A 1 446 ? -3.760 12.793 27.322 1.00 94.81 446 LEU A N 1
ATOM 3401 C CA . LEU A 1 446 ? -4.007 12.110 26.053 1.00 94.81 446 LEU A CA 1
ATOM 3402 C C . LEU A 1 446 ? -3.436 10.689 26.011 1.00 94.81 446 LEU A C 1
ATOM 3404 O O . LEU A 1 446 ? -3.540 10.015 24.986 1.00 94.81 446 LEU A O 1
ATOM 3408 N N . CYS A 1 447 ? -2.876 10.205 27.121 1.00 95.31 447 CYS A N 1
ATOM 3409 C CA . CYS A 1 447 ? -2.239 8.901 27.193 1.00 95.31 447 CYS A CA 1
ATOM 3410 C C . CYS A 1 447 ? -3.260 7.757 26.993 1.00 95.31 447 CYS A C 1
ATOM 3412 O O . CYS A 1 447 ? -4.123 7.533 27.856 1.00 95.31 447 CYS A O 1
ATOM 3414 N N . PRO A 1 448 ? -3.157 6.962 25.903 1.00 96.25 448 PRO A N 1
ATOM 3415 C CA . PRO A 1 448 ? -4.099 5.878 25.624 1.00 96.25 448 PRO A CA 1
ATOM 3416 C C . PRO A 1 448 ? -4.027 4.773 26.685 1.00 96.25 448 PRO A C 1
ATOM 3418 O O . PRO A 1 448 ? -5.050 4.195 27.037 1.00 96.25 448 PRO A O 1
ATOM 3421 N N . VAL A 1 449 ? -2.837 4.514 27.236 1.00 97.00 449 VAL A N 1
ATOM 3422 C CA . VAL A 1 449 ? -2.599 3.514 28.292 1.00 97.00 449 VAL A CA 1
ATOM 3423 C C . VAL A 1 449 ? -3.320 3.909 29.583 1.00 97.00 449 VAL A C 1
ATOM 3425 O O . VAL A 1 449 ? -3.967 3.069 30.210 1.00 97.00 449 VAL A O 1
ATOM 3428 N N . ARG A 1 450 ? -3.266 5.195 29.958 1.00 95.81 450 ARG A N 1
ATOM 3429 C CA . ARG A 1 450 ? -3.952 5.727 31.144 1.00 95.81 450 ARG A CA 1
ATOM 3430 C C . ARG A 1 450 ? -5.468 5.644 30.997 1.00 95.81 450 ARG A C 1
ATOM 3432 O O . ARG A 1 450 ? -6.137 5.104 31.875 1.00 95.81 450 ARG A O 1
ATOM 3439 N N . ALA A 1 451 ? -5.995 6.133 29.874 1.00 97.75 451 ALA A N 1
ATOM 3440 C CA . ALA A 1 451 ? -7.428 6.110 29.603 1.00 97.75 451 ALA A CA 1
ATOM 3441 C C . ALA A 1 451 ? -7.967 4.669 29.534 1.00 97.75 451 ALA A C 1
ATOM 3443 O O . ALA A 1 451 ? -9.009 4.368 30.115 1.00 97.75 451 ALA A O 1
ATOM 3444 N N . LEU A 1 452 ? -7.230 3.756 28.889 1.00 98.38 452 LEU A N 1
ATOM 3445 C CA . LEU A 1 452 ? -7.589 2.340 28.806 1.00 98.38 452 LEU A CA 1
ATOM 3446 C C . LEU A 1 452 ? -7.647 1.677 30.187 1.00 98.38 452 LEU A C 1
ATOM 3448 O O . LEU A 1 452 ? -8.601 0.956 30.472 1.00 98.38 452 LEU A O 1
ATOM 3452 N N . ARG A 1 453 ? -6.661 1.941 31.054 1.00 97.44 453 ARG A N 1
ATOM 3453 C CA . ARG A 1 453 ? -6.638 1.412 32.424 1.00 97.44 453 ARG A CA 1
ATOM 3454 C C . ARG A 1 453 ? -7.847 1.893 33.228 1.00 97.44 453 ARG A C 1
ATOM 3456 O O . ARG A 1 453 ? -8.525 1.072 33.840 1.00 97.44 453 ARG A O 1
ATOM 3463 N N . ALA A 1 454 ? -8.155 3.190 33.160 1.00 98.12 454 ALA A N 1
ATOM 3464 C CA . ALA A 1 454 ? -9.330 3.766 33.812 1.00 98.12 454 ALA A CA 1
ATOM 3465 C C . ALA A 1 454 ? -10.637 3.144 33.293 1.00 98.12 454 ALA A C 1
ATOM 3467 O O . ALA A 1 454 ? -11.514 2.801 34.079 1.00 98.12 454 ALA A O 1
ATOM 3468 N N . TYR A 1 455 ? -10.758 2.930 31.980 1.00 98.56 455 TYR A N 1
ATOM 3469 C CA . TYR A 1 455 ? -11.938 2.299 31.387 1.00 98.56 455 TYR A CA 1
ATOM 3470 C C . TYR A 1 455 ? -12.117 0.842 31.811 1.00 98.56 455 TYR A C 1
ATOM 3472 O O . TYR A 1 455 ? -13.232 0.442 32.145 1.00 98.56 455 TYR A O 1
ATOM 3480 N N . ILE A 1 456 ? -11.044 0.047 31.827 1.00 98.38 456 ILE A N 1
ATOM 3481 C CA . ILE A 1 456 ? -11.105 -1.349 32.281 1.00 98.38 456 ILE A CA 1
ATOM 3482 C C . ILE A 1 456 ? -11.541 -1.403 33.750 1.00 98.38 456 ILE A C 1
ATOM 3484 O O . ILE A 1 456 ? -12.473 -2.139 34.062 1.00 98.38 456 ILE A O 1
ATOM 3488 N N . ALA A 1 457 ? -10.971 -0.559 34.616 1.00 98.12 457 ALA A N 1
ATOM 3489 C CA . ALA A 1 457 ? -11.377 -0.463 36.018 1.00 98.12 457 ALA A CA 1
ATOM 3490 C C . ALA A 1 457 ? -12.852 -0.042 36.173 1.00 98.12 457 ALA A C 1
ATOM 3492 O O . ALA A 1 457 ? -13.627 -0.725 36.837 1.00 98.12 457 ALA A O 1
ATOM 3493 N N . ALA A 1 458 ? -13.277 1.022 35.484 1.00 98.00 458 ALA A N 1
ATOM 3494 C CA . ALA A 1 458 ? -14.647 1.540 35.550 1.00 98.00 458 ALA A CA 1
ATOM 3495 C C . ALA A 1 458 ? -15.706 0.575 34.985 1.00 98.00 458 ALA A C 1
ATOM 3497 O O . ALA A 1 458 ? -16.895 0.708 35.277 1.00 98.00 458 ALA A O 1
ATOM 3498 N N . THR A 1 459 ? -15.297 -0.384 34.150 1.00 98.19 459 THR A N 1
ATOM 3499 C CA . THR A 1 459 ? -16.199 -1.381 33.554 1.00 98.19 459 THR A CA 1
ATOM 3500 C C . THR A 1 459 ? -16.160 -2.735 34.253 1.00 98.19 459 THR A C 1
ATOM 3502 O O . THR A 1 459 ? -17.047 -3.543 33.992 1.00 98.19 459 THR A O 1
ATOM 3505 N N . ALA A 1 460 ? -15.195 -2.986 35.143 1.00 97.62 460 ALA A N 1
ATOM 3506 C CA . ALA A 1 460 ? -14.988 -4.287 35.779 1.00 97.62 460 ALA A CA 1
ATOM 3507 C C . ALA A 1 460 ? -16.267 -4.829 36.439 1.00 97.62 460 ALA A C 1
ATOM 3509 O O . ALA A 1 460 ? -16.691 -5.936 36.130 1.00 97.62 460 ALA A O 1
ATOM 3510 N N . GLY A 1 461 ? -16.942 -4.010 37.252 1.00 97.06 461 GLY A N 1
ATOM 3511 C CA . GLY A 1 461 ? -18.146 -4.426 37.983 1.00 97.06 461 GLY A CA 1
ATOM 3512 C C . GLY A 1 461 ? -19.420 -4.567 37.144 1.00 97.06 461 GLY A C 1
ATOM 3513 O O . GLY A 1 461 ? -20.438 -5.001 37.670 1.00 97.06 461 GLY A O 1
ATOM 3514 N N . ILE A 1 462 ? -19.408 -4.181 35.863 1.00 97.00 462 ILE A N 1
ATOM 3515 C CA . ILE A 1 462 ? -20.603 -4.244 35.003 1.00 97.00 462 ILE A CA 1
ATOM 3516 C C . ILE A 1 462 ? -20.439 -5.163 33.794 1.00 97.00 462 ILE A C 1
ATOM 3518 O O . ILE A 1 462 ? -21.396 -5.328 33.047 1.00 97.00 462 ILE A O 1
ATOM 3522 N N . ARG A 1 463 ? -19.244 -5.702 33.533 1.00 97.31 463 ARG A N 1
ATOM 3523 C CA . ARG A 1 463 ? -18.974 -6.513 32.338 1.00 97.31 463 ARG A CA 1
ATOM 3524 C C . ARG A 1 463 ? -19.738 -7.833 32.374 1.00 97.31 463 ARG A C 1
ATOM 3526 O O . ARG A 1 463 ? -19.714 -8.550 33.361 1.00 97.31 463 ARG A O 1
ATOM 3533 N N . GLN A 1 464 ? -20.338 -8.169 31.239 1.00 97.06 464 GLN A N 1
ATOM 3534 C CA . GLN A 1 464 ? -20.933 -9.481 30.950 1.00 97.06 464 GLN A CA 1
ATOM 3535 C C . GLN A 1 464 ? -20.218 -10.167 29.773 1.00 97.06 464 GLN A C 1
ATOM 3537 O O . GLN A 1 464 ? -20.673 -11.174 29.238 1.00 97.06 464 GLN A O 1
ATOM 3542 N N . SER A 1 465 ? -19.127 -9.566 29.295 1.00 95.69 465 SER A N 1
ATOM 3543 C CA . SER A 1 465 ? -18.345 -10.045 28.166 1.00 95.69 465 SER A CA 1
ATOM 3544 C C . SER A 1 465 ? -16.882 -9.662 28.337 1.00 95.69 465 SER A C 1
ATOM 3546 O O . SER A 1 465 ? -16.560 -8.532 28.714 1.00 95.69 465 SER A O 1
ATOM 3548 N N . GLU A 1 466 ? -16.010 -10.585 27.942 1.00 96.00 466 GLU A N 1
ATOM 3549 C CA . GLU A 1 466 ? -14.567 -10.376 27.846 1.00 96.00 466 GLU A CA 1
ATOM 3550 C C . GLU A 1 466 ? -14.174 -9.422 26.711 1.00 96.00 466 GLU A C 1
ATOM 3552 O O . GLU A 1 466 ? -13.008 -9.047 26.597 1.00 96.00 466 GLU A O 1
ATOM 3557 N N . GLN A 1 467 ? -15.096 -9.014 25.833 1.00 97.50 467 GLN A N 1
ATOM 3558 C CA . GLN A 1 467 ? -14.790 -8.028 24.798 1.00 97.50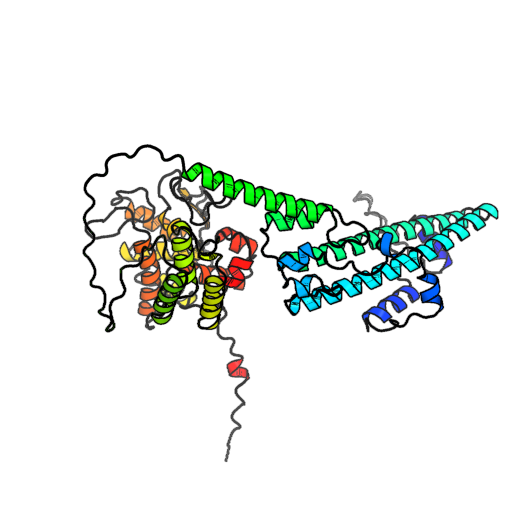 467 GLN A CA 1
ATOM 3559 C C . GLN A 1 467 ? -14.377 -6.696 25.434 1.00 97.50 467 GLN A C 1
ATOM 3561 O O . GLN A 1 467 ? -15.046 -6.208 26.341 1.00 97.50 467 GLN A O 1
ATOM 3566 N N . LEU A 1 468 ? -13.315 -6.058 24.930 1.00 98.31 468 LEU A N 1
ATOM 3567 C CA . LEU A 1 468 ? -12.768 -4.836 25.511 1.00 98.31 468 LEU A CA 1
ATOM 3568 C C . LEU A 1 468 ? -13.841 -3.760 25.631 1.00 98.31 468 LEU A C 1
ATOM 3570 O O . LEU A 1 468 ? -14.050 -3.250 26.720 1.00 98.31 468 LEU A O 1
ATOM 3574 N N . PHE A 1 469 ? -14.556 -3.439 24.559 1.00 98.50 469 PHE A N 1
ATOM 3575 C CA . PHE A 1 469 ? -15.627 -2.451 24.633 1.00 98.50 469 PHE A CA 1
ATOM 3576 C C . PHE A 1 469 ? -16.970 -3.101 24.970 1.00 98.50 469 PHE A C 1
ATOM 3578 O O . PHE A 1 469 ? -17.435 -3.983 24.243 1.00 98.50 469 PHE A O 1
ATOM 3585 N N . VAL A 1 470 ? -17.618 -2.610 26.025 1.00 98.44 470 VAL A N 1
ATOM 3586 C CA . VAL A 1 470 ? -18.959 -3.027 26.466 1.00 98.44 470 VAL A CA 1
ATOM 3587 C C . VAL A 1 470 ? -19.919 -1.846 26.517 1.00 98.44 470 VAL A C 1
ATOM 3589 O O . VAL A 1 470 ? -19.507 -0.709 26.741 1.00 98.44 470 VAL A O 1
ATOM 3592 N N . CYS A 1 471 ? -21.208 -2.096 26.303 1.00 97.88 471 CYS A N 1
ATOM 3593 C CA . CYS A 1 471 ? -22.248 -1.070 26.361 1.00 97.88 471 CYS A CA 1
ATOM 3594 C C . CYS A 1 471 ? -22.274 -0.378 27.739 1.00 97.88 471 CYS A C 1
ATOM 3596 O O . CYS A 1 471 ? -22.407 -1.034 28.770 1.00 97.88 471 CYS A O 1
ATOM 3598 N N . HIS A 1 472 ? -22.192 0.957 27.761 1.00 95.00 472 HIS A N 1
ATOM 3599 C CA . HIS A 1 472 ? -22.106 1.748 29.000 1.00 95.00 472 HIS A CA 1
ATOM 3600 C C . HIS A 1 472 ? -23.463 2.063 29.661 1.00 95.00 472 HIS A C 1
ATOM 3602 O O . HIS A 1 472 ? -23.495 2.675 30.725 1.00 95.00 472 HIS A O 1
ATOM 3608 N N . GLY A 1 473 ? -24.592 1.716 29.039 1.00 92.31 473 GLY A N 1
ATOM 3609 C CA . GLY A 1 473 ? -25.923 2.043 29.556 1.00 92.31 473 GLY A CA 1
ATOM 3610 C C . GLY A 1 473 ? -27.056 1.373 28.783 1.00 92.31 473 GLY A C 1
ATOM 3611 O O . GLY A 1 473 ? -26.815 0.666 27.802 1.00 92.31 473 GLY A O 1
ATOM 3612 N N . GLY A 1 474 ? -28.290 1.620 29.229 1.00 93.12 474 GLY A N 1
ATOM 3613 C CA . GLY A 1 474 ? -29.492 0.974 28.698 1.00 93.12 474 GLY A CA 1
ATOM 3614 C C . GLY A 1 474 ? -29.612 -0.506 29.101 1.00 93.12 474 GLY A C 1
ATOM 3615 O O . GLY A 1 474 ? -28.827 -0.980 29.924 1.00 93.12 474 GLY A O 1
ATOM 3616 N N . PRO A 1 475 ? -30.559 -1.255 28.504 1.00 94.00 475 PRO A N 1
ATOM 3617 C CA . PRO A 1 475 ? -30.827 -2.655 28.861 1.00 94.00 475 PRO A CA 1
ATOM 3618 C C . PRO A 1 475 ? -29.656 -3.599 28.555 1.00 94.00 475 PRO A C 1
ATOM 3620 O O . PRO A 1 475 ? -29.541 -4.659 29.150 1.00 94.00 475 PRO A O 1
ATOM 3623 N N . ASN A 1 476 ? -28.756 -3.197 27.654 1.00 95.81 476 ASN A N 1
ATOM 3624 C CA . ASN A 1 476 ? -27.587 -3.982 27.264 1.00 95.81 476 ASN A CA 1
ATOM 3625 C C . ASN A 1 476 ? -26.328 -3.611 28.062 1.00 95.81 476 ASN A C 1
ATOM 3627 O O . ASN A 1 476 ? -25.227 -3.926 27.612 1.00 95.81 476 ASN A O 1
ATOM 3631 N N . ARG A 1 477 ? -26.442 -2.866 29.174 1.00 96.81 477 ARG A N 1
ATOM 3632 C CA . ARG A 1 477 ? -25.281 -2.423 29.960 1.00 96.81 477 ARG A CA 1
ATOM 3633 C C . ARG A 1 477 ? -24.417 -3.628 30.343 1.00 96.81 477 ARG A C 1
ATOM 3635 O O . ARG A 1 477 ? -24.920 -4.582 30.918 1.00 96.81 477 ARG A O 1
ATOM 3642 N N . GLY A 1 478 ? -23.125 -3.568 30.019 1.00 97.19 478 GLY A N 1
ATOM 3643 C CA . GLY A 1 478 ? -22.185 -4.662 30.275 1.00 97.19 478 GLY A CA 1
ATOM 3644 C C . GLY A 1 478 ? -22.003 -5.667 29.140 1.00 97.19 478 GLY A C 1
ATOM 3645 O O . GLY A 1 478 ? -20.971 -6.337 29.092 1.00 97.19 478 GLY A O 1
ATOM 3646 N N . CYS A 1 479 ? -22.946 -5.747 28.200 1.00 98.25 479 CYS A N 1
ATOM 3647 C CA . CYS A 1 479 ? -22.856 -6.645 27.051 1.00 98.25 479 CYS A CA 1
ATOM 3648 C C . CYS A 1 479 ? -21.807 -6.171 26.035 1.00 98.25 479 CYS A C 1
ATOM 3650 O O . CYS A 1 479 ? -21.478 -4.981 25.957 1.00 98.25 479 CYS A O 1
ATOM 3652 N N . ALA A 1 480 ? -21.332 -7.098 25.197 1.00 97.50 480 ALA A N 1
ATOM 3653 C CA . ALA A 1 480 ? -20.405 -6.808 24.107 1.00 97.50 480 ALA A CA 1
ATOM 3654 C C . ALA A 1 480 ? -20.934 -5.696 23.182 1.00 97.50 480 ALA A C 1
ATOM 3656 O O . ALA A 1 480 ? -22.060 -5.741 22.679 1.00 97.50 480 ALA A O 1
ATOM 3657 N N . LEU A 1 481 ? -20.100 -4.688 22.929 1.00 97.75 481 LEU A N 1
ATOM 3658 C CA . LEU A 1 481 ? -20.407 -3.597 22.014 1.00 97.75 481 LEU A CA 1
ATOM 3659 C C . LEU A 1 481 ? -20.345 -4.048 20.548 1.00 97.75 481 LEU A C 1
ATOM 3661 O O . LEU A 1 481 ? -19.369 -4.659 20.110 1.00 97.75 481 LEU A O 1
ATOM 3665 N N . SER A 1 482 ? -21.339 -3.669 19.745 1.00 96.75 482 SER A N 1
ATOM 3666 C CA . SER A 1 482 ? -21.298 -3.932 18.306 1.00 96.75 482 SER A CA 1
ATOM 3667 C C . SER A 1 482 ? -20.278 -3.043 17.585 1.00 96.75 482 SER A C 1
ATOM 3669 O O . SER A 1 482 ? -20.047 -1.885 17.945 1.00 96.75 482 SER A O 1
ATOM 3671 N N . LYS A 1 483 ? -19.728 -3.548 16.475 1.00 95.75 483 LYS A N 1
ATOM 3672 C CA . LYS A 1 483 ? -18.830 -2.791 15.585 1.00 95.75 483 LYS A CA 1
ATOM 3673 C C . LYS A 1 483 ? -19.438 -1.462 15.116 1.00 95.75 483 LYS A C 1
ATOM 3675 O O . LYS A 1 483 ? -18.727 -0.467 14.987 1.00 95.75 483 LYS A O 1
ATOM 3680 N N . GLN A 1 484 ? -20.744 -1.441 14.840 1.00 96.94 484 GLN A N 1
ATOM 3681 C CA . GLN A 1 484 ? -21.444 -0.228 14.414 1.00 96.94 484 GLN A CA 1
ATOM 3682 C C . GLN A 1 484 ? -21.518 0.797 15.548 1.00 96.94 484 GLN A C 1
ATOM 3684 O O . GLN A 1 484 ? -21.234 1.970 15.319 1.00 96.94 484 GLN A O 1
ATOM 3689 N N . ARG A 1 485 ? -21.827 0.363 16.776 1.00 97.69 485 ARG A N 1
ATOM 3690 C CA . ARG A 1 485 ? -21.868 1.266 17.929 1.00 97.69 485 ARG A CA 1
ATOM 3691 C C . ARG A 1 485 ? -20.483 1.816 18.265 1.00 97.69 485 ARG A C 1
ATOM 3693 O O . ARG A 1 485 ? -20.376 3.011 18.504 1.00 97.69 485 ARG A O 1
ATOM 3700 N N . LEU A 1 486 ? -19.431 0.995 18.188 1.00 98.44 486 LEU A N 1
ATOM 3701 C CA . LEU A 1 486 ? -18.051 1.469 18.345 1.00 98.44 486 LEU A CA 1
ATOM 3702 C C . LEU A 1 486 ? -17.687 2.519 17.284 1.00 98.44 486 LEU A C 1
ATOM 3704 O O . LEU A 1 486 ? -17.072 3.535 17.593 1.00 98.44 486 LEU A O 1
ATOM 3708 N N . SER A 1 487 ? -18.108 2.302 16.032 1.00 98.19 487 SER A N 1
ATOM 3709 C CA . SER A 1 487 ? -17.940 3.299 14.971 1.00 98.19 487 SER A CA 1
ATOM 3710 C C . SER A 1 487 ? -18.649 4.611 15.307 1.00 98.19 487 SER A C 1
ATOM 3712 O O . SER A 1 487 ? -18.106 5.666 14.997 1.00 98.19 487 SER A O 1
ATOM 3714 N N . HIS A 1 488 ? -19.845 4.560 15.902 1.00 97.81 488 HIS A N 1
ATOM 3715 C CA . HIS A 1 488 ? -20.559 5.764 16.328 1.00 97.81 488 HIS A CA 1
ATOM 3716 C C . HIS A 1 488 ? -19.844 6.455 17.487 1.00 97.81 488 HIS A C 1
ATOM 3718 O O . HIS A 1 488 ? -19.626 7.646 17.385 1.00 97.81 488 HIS A O 1
ATOM 3724 N N . TRP A 1 489 ? -19.350 5.732 18.498 1.00 98.12 489 TRP A N 1
ATOM 3725 C CA . TRP A 1 489 ? -18.584 6.344 19.595 1.00 98.12 489 TRP A CA 1
ATOM 3726 C C . TRP A 1 489 ? -17.390 7.171 19.116 1.00 98.12 489 TRP A C 1
ATOM 3728 O O . TRP A 1 489 ? -17.147 8.247 19.646 1.00 98.12 489 TRP A O 1
ATOM 3738 N N . VAL A 1 490 ? -16.659 6.703 18.100 1.00 98.19 490 VAL A N 1
ATOM 3739 C CA . VAL A 1 490 ? -15.537 7.463 17.519 1.00 98.19 490 VAL A CA 1
ATOM 3740 C C . VAL A 1 490 ? -16.019 8.712 16.772 1.00 98.19 490 VAL A C 1
ATOM 3742 O O . VAL A 1 490 ? -15.351 9.739 16.810 1.00 98.19 490 VAL A O 1
ATOM 3745 N N . VAL A 1 491 ? -17.157 8.632 16.076 1.00 97.88 491 VAL A N 1
ATOM 3746 C CA . VAL A 1 491 ? -17.749 9.788 15.383 1.00 97.88 491 VAL A CA 1
ATOM 3747 C C . VAL A 1 491 ? -18.278 10.798 16.401 1.00 97.88 491 VAL A C 1
ATOM 3749 O O . VAL A 1 491 ? -17.917 11.966 16.324 1.00 97.88 491 VAL A O 1
ATOM 3752 N N . ASP A 1 492 ? -19.038 10.335 17.391 1.00 97.06 492 ASP A N 1
ATOM 3753 C CA . ASP A 1 492 ? -19.604 11.140 18.471 1.00 97.06 492 ASP A CA 1
ATOM 3754 C C . ASP A 1 492 ? -18.499 11.828 19.281 1.00 97.06 492 ASP A C 1
ATOM 3756 O O . ASP A 1 492 ? -18.642 12.993 19.630 1.00 97.06 492 ASP A O 1
ATOM 3760 N N . ALA A 1 493 ? -17.364 11.158 19.519 1.00 97.75 493 ALA A N 1
ATOM 3761 C CA . ALA A 1 493 ? -16.187 11.759 20.146 1.00 97.75 493 ALA A CA 1
ATOM 3762 C C . ALA A 1 493 ? -15.693 13.004 19.382 1.00 97.75 493 ALA A C 1
ATOM 3764 O O . ALA A 1 493 ? -15.454 14.043 19.991 1.00 97.75 493 ALA A O 1
ATOM 3765 N N . ILE A 1 494 ? -15.586 12.915 18.050 1.00 97.62 494 ILE A N 1
ATOM 3766 C CA . ILE A 1 494 ? -15.172 14.029 17.182 1.00 97.62 494 ILE A CA 1
ATOM 3767 C C . ILE A 1 494 ? -16.248 15.122 17.167 1.00 97.62 494 ILE A C 1
ATOM 3769 O O . ILE A 1 494 ? -15.940 16.300 17.317 1.00 97.62 494 ILE A O 1
ATOM 3773 N N . THR A 1 495 ? -17.517 14.748 17.012 1.00 96.38 495 THR A N 1
ATOM 3774 C CA . THR A 1 495 ? -18.644 15.690 16.986 1.00 96.38 495 THR A CA 1
ATOM 3775 C C . THR A 1 495 ? -18.761 16.466 18.299 1.00 96.38 495 THR A C 1
ATOM 3777 O O . THR A 1 495 ? -18.911 17.686 18.278 1.00 96.38 495 THR A O 1
ATOM 3780 N N . HIS A 1 496 ? -18.646 15.784 19.440 1.00 95.94 496 HIS A N 1
ATOM 3781 C CA . HIS A 1 496 ? -18.675 16.415 20.755 1.00 95.94 496 HIS A CA 1
ATOM 3782 C C . HIS A 1 496 ? -17.452 17.295 21.008 1.00 95.94 496 HIS A C 1
ATOM 3784 O O . HIS A 1 496 ? -17.614 18.359 21.594 1.00 95.94 496 HIS A O 1
ATOM 3790 N N . ALA A 1 497 ? -16.265 16.907 20.531 1.00 96.62 497 ALA A N 1
ATOM 3791 C CA . ALA A 1 497 ? -15.076 17.752 20.612 1.00 96.62 497 ALA A CA 1
ATOM 3792 C C . ALA A 1 497 ? -15.272 19.097 19.893 1.00 96.62 497 ALA A C 1
ATOM 3794 O O . ALA A 1 497 ? -14.982 20.143 20.459 1.00 96.62 497 ALA A O 1
ATOM 3795 N N . TYR A 1 498 ? -15.851 19.085 18.690 1.00 95.31 498 TYR A N 1
ATOM 3796 C CA . TYR A 1 498 ? -16.179 20.319 17.970 1.00 95.31 498 TYR A CA 1
ATOM 3797 C C . TYR A 1 498 ? -17.189 21.191 18.717 1.00 95.31 498 TYR A C 1
ATOM 3799 O O . TYR A 1 498 ? -16.973 22.395 18.842 1.00 95.31 498 TYR A O 1
ATOM 3807 N N . GLY A 1 499 ? -18.250 20.580 19.256 1.00 93.12 499 GLY A N 1
ATOM 3808 C CA . GLY A 1 499 ? -19.235 21.294 20.068 1.00 93.12 499 GLY A CA 1
ATOM 3809 C C . GLY A 1 499 ? -18.625 21.924 21.325 1.00 93.12 499 GLY A C 1
ATOM 3810 O O . GLY A 1 499 ? -18.926 23.073 21.629 1.00 93.12 499 GLY A O 1
ATOM 3811 N N . ALA A 1 500 ? -17.726 21.211 22.012 1.00 90.62 500 ALA A N 1
ATOM 3812 C CA . ALA A 1 500 ? -17.012 21.721 23.184 1.00 90.62 500 ALA A CA 1
ATOM 3813 C C . ALA A 1 500 ? -16.086 22.903 22.845 1.00 90.62 500 ALA A C 1
ATOM 3815 O O . ALA A 1 500 ? -15.929 23.810 23.654 1.00 90.62 500 ALA A O 1
ATOM 3816 N N . SER A 1 501 ? -15.528 22.934 21.632 1.00 88.50 501 SER A N 1
ATOM 3817 C CA . SER A 1 501 ? -14.726 24.053 21.118 1.00 88.50 501 SER A CA 1
ATOM 3818 C C . SER A 1 501 ? -15.558 25.169 20.462 1.00 88.50 501 SER A C 1
ATOM 3820 O O . SER A 1 501 ? -14.994 26.018 19.772 1.00 88.50 501 SER A O 1
ATOM 3822 N N . GLY A 1 502 ? -16.891 25.156 20.597 1.00 90.50 502 GLY A N 1
ATOM 3823 C CA . GLY A 1 502 ? -17.778 26.169 20.010 1.00 90.50 502 GLY A CA 1
ATOM 3824 C C . GLY A 1 502 ? -17.812 26.174 18.475 1.00 90.50 502 GLY A C 1
ATOM 3825 O O . GLY A 1 502 ? -18.200 27.171 17.870 1.00 90.50 502 GLY A O 1
ATOM 3826 N N . ARG A 1 503 ? -17.391 25.082 17.822 1.00 90.50 503 ARG A N 1
ATOM 3827 C CA . ARG A 1 503 ? -17.356 24.958 16.357 1.00 90.50 503 ARG A CA 1
ATOM 3828 C C . ARG A 1 503 ? -18.490 24.067 15.842 1.00 90.50 503 ARG A C 1
ATOM 3830 O O . ARG A 1 503 ? -18.871 23.103 16.510 1.00 90.50 503 ARG A O 1
ATOM 3837 N N . PRO A 1 504 ? -19.015 24.326 14.629 1.00 91.12 504 PRO A N 1
ATOM 3838 C CA . PRO A 1 504 ? -20.028 23.464 14.036 1.00 91.12 504 PRO A CA 1
ATOM 3839 C C . PRO A 1 504 ? -19.463 22.058 13.788 1.00 91.12 504 PRO A C 1
ATOM 3841 O O . PRO A 1 504 ? -18.294 21.920 13.412 1.00 91.12 504 PRO A O 1
ATOM 3844 N N . PRO A 1 505 ? -20.274 21.001 13.965 1.00 88.75 505 PRO A N 1
ATOM 3845 C CA . PRO A 1 505 ? -19.809 19.641 13.767 1.00 88.75 505 PRO A CA 1
ATOM 3846 C C . PRO A 1 505 ? -19.400 19.417 12.301 1.00 88.75 505 PRO A C 1
ATOM 3848 O O . PRO A 1 505 ? -20.119 19.832 11.386 1.00 88.75 505 PRO A O 1
ATOM 3851 N N . PRO A 1 506 ? -18.266 18.743 12.045 1.00 89.00 506 PRO A N 1
ATOM 3852 C CA . PRO A 1 506 ? -17.787 18.543 10.689 1.00 89.00 506 PRO A CA 1
ATOM 3853 C C . PRO A 1 506 ? -18.736 17.651 9.887 1.00 89.00 506 PRO A C 1
ATOM 3855 O O . PRO A 1 506 ? -19.295 16.673 10.393 1.00 89.00 506 PRO A O 1
ATOM 3858 N N . SER A 1 507 ? -18.899 17.960 8.600 1.00 85.44 507 SER A N 1
ATOM 3859 C CA . SER A 1 507 ? -19.728 17.152 7.708 1.00 85.44 507 SER A CA 1
ATOM 3860 C C . SER A 1 507 ? -18.981 15.896 7.241 1.00 85.44 507 SER A C 1
ATOM 3862 O O . SER A 1 507 ? -17.790 15.911 6.934 1.00 85.44 507 SER A O 1
ATOM 3864 N N . GLY A 1 508 ? -19.686 14.763 7.184 1.00 83.31 508 GLY A N 1
ATOM 3865 C CA . GLY A 1 508 ? -19.145 13.531 6.600 1.00 83.31 508 GLY A CA 1
ATOM 3866 C C . GLY A 1 508 ? -18.094 12.796 7.443 1.00 83.31 508 GLY A C 1
ATOM 3867 O O . GLY A 1 508 ? -17.360 11.968 6.892 1.00 83.31 508 GLY A O 1
ATOM 3868 N N . VAL A 1 509 ? -18.030 13.039 8.758 1.00 89.75 509 VAL A N 1
ATOM 3869 C CA . VAL A 1 509 ? -17.165 12.278 9.674 1.00 89.75 509 VAL A CA 1
ATOM 3870 C C . VAL A 1 509 ? -17.507 10.791 9.607 1.00 89.75 509 VAL A C 1
ATOM 3872 O O . VAL A 1 509 ? -18.662 10.372 9.668 1.00 89.75 509 VAL A O 1
ATOM 3875 N N . ARG A 1 510 ? -16.474 9.959 9.484 1.00 92.88 510 ARG A N 1
ATOM 3876 C CA . ARG A 1 510 ? -16.590 8.497 9.537 1.00 92.88 510 ARG A CA 1
ATOM 3877 C C . ARG A 1 510 ? -15.514 7.966 10.459 1.00 92.88 510 ARG A C 1
ATOM 3879 O O . ARG A 1 510 ? -14.377 8.410 10.351 1.00 92.88 510 ARG A O 1
ATOM 3886 N N . CYS A 1 511 ? -15.806 6.937 11.250 1.00 94.50 511 CYS A N 1
ATOM 3887 C CA . CYS A 1 511 ? -14.786 6.269 12.069 1.00 94.50 511 CYS A CA 1
ATOM 3888 C C . CYS A 1 511 ? -13.557 5.864 11.235 1.00 94.50 511 CYS A C 1
ATOM 3890 O O . CYS A 1 511 ? -12.428 6.100 11.635 1.00 94.50 511 CYS A O 1
ATOM 3892 N N . HIS A 1 512 ? -13.756 5.364 10.009 1.00 93.25 512 HIS A N 1
ATOM 3893 C CA . HIS A 1 512 ? -12.651 4.971 9.122 1.00 93.25 512 HIS A CA 1
ATOM 3894 C C . HIS A 1 512 ? -11.705 6.123 8.730 1.00 93.25 512 HIS A C 1
ATOM 3896 O O . HIS A 1 512 ? -10.581 5.859 8.307 1.00 93.25 512 HIS A O 1
ATOM 3902 N N . SER A 1 513 ? -12.133 7.384 8.865 1.00 93.62 513 SER A N 1
ATOM 3903 C CA . SER A 1 513 ? -11.294 8.554 8.577 1.00 93.62 513 SER A CA 1
ATOM 3904 C C . SER A 1 513 ? -10.150 8.737 9.579 1.00 93.62 513 SER A C 1
ATOM 3906 O O . SER A 1 513 ? -9.111 9.260 9.183 1.00 93.62 513 SER A O 1
ATOM 3908 N N . THR A 1 514 ? -10.265 8.226 10.816 1.00 95.81 514 THR A N 1
ATOM 3909 C CA . THR A 1 514 ? -9.173 8.271 11.811 1.00 95.81 514 THR A CA 1
ATOM 3910 C C . THR A 1 514 ? -7.910 7.606 11.294 1.00 95.81 514 THR A C 1
ATOM 3912 O O . THR A 1 514 ? -6.818 8.099 11.534 1.00 95.81 514 THR A O 1
ATOM 3915 N N . ARG A 1 515 ? -8.046 6.544 10.493 1.00 95.12 515 ARG A N 1
ATOM 3916 C CA . ARG A 1 515 ? -6.906 5.876 9.861 1.00 95.12 515 ARG A CA 1
ATOM 3917 C C . ARG A 1 515 ? -6.158 6.799 8.909 1.00 95.12 515 ARG A C 1
ATOM 3919 O O . ARG A 1 515 ? -4.935 6.843 8.955 1.00 95.12 515 ARG A O 1
ATOM 3926 N N . SER A 1 516 ? -6.875 7.515 8.042 1.00 93.50 516 SER A N 1
ATOM 3927 C CA . SER A 1 516 ? -6.269 8.475 7.110 1.00 93.50 516 SER A CA 1
ATOM 3928 C C . SER A 1 516 ? -5.603 9.624 7.861 1.00 93.50 516 SER A C 1
ATOM 3930 O O . SER A 1 516 ? -4.467 9.967 7.554 1.00 93.50 516 SER A O 1
ATOM 3932 N N . VAL A 1 517 ? -6.287 10.172 8.869 1.00 94.62 517 VAL A N 1
ATOM 3933 C CA . VAL A 1 517 ? -5.792 11.285 9.688 1.00 94.62 517 VAL A CA 1
ATOM 3934 C C . VAL A 1 517 ? -4.542 10.877 10.474 1.00 94.62 517 VAL A C 1
ATOM 3936 O O . VAL A 1 517 ? -3.499 11.493 10.284 1.00 94.62 517 VAL A O 1
ATOM 3939 N N . ALA A 1 518 ? -4.598 9.796 11.258 1.00 95.69 518 ALA A N 1
ATOM 3940 C CA . ALA A 1 518 ? -3.468 9.295 12.047 1.00 95.69 518 ALA A CA 1
ATOM 3941 C C . ALA A 1 518 ? -2.226 9.040 11.189 1.00 95.69 518 ALA A C 1
ATOM 3943 O O . ALA A 1 518 ? -1.144 9.547 11.467 1.00 95.69 518 ALA A O 1
ATOM 3944 N N . THR A 1 519 ? -2.389 8.265 10.114 1.00 96.38 519 THR A N 1
ATOM 3945 C CA . THR A 1 519 ? -1.258 7.868 9.267 1.00 96.38 519 THR A CA 1
ATOM 3946 C C . THR A 1 519 ? -0.686 9.031 8.463 1.00 96.38 519 THR A C 1
ATOM 3948 O O . THR A 1 519 ? 0.517 9.058 8.222 1.00 96.38 519 THR A O 1
ATOM 3951 N N . SER A 1 520 ? -1.506 10.019 8.088 1.00 94.88 520 SER A N 1
ATOM 3952 C CA . SER A 1 520 ? -1.015 11.227 7.413 1.00 94.88 520 SER A CA 1
ATOM 3953 C C . SER A 1 520 ? -0.255 12.148 8.368 1.00 94.88 520 SER A C 1
ATOM 3955 O O . SER A 1 520 ? 0.778 12.677 7.975 1.00 94.88 520 SER A O 1
ATOM 3957 N N . TRP A 1 521 ? -0.698 12.283 9.624 1.00 94.50 521 TRP A N 1
ATOM 3958 C CA . TRP A 1 521 ? 0.052 13.004 10.659 1.00 94.50 521 TRP A CA 1
ATOM 3959 C C . TRP A 1 521 ? 1.375 12.314 10.998 1.00 94.50 521 TRP A C 1
ATOM 3961 O O . TRP A 1 521 ? 2.403 12.981 11.073 1.00 94.50 521 TRP A O 1
ATOM 3971 N N . ALA A 1 522 ? 1.379 10.984 11.125 1.00 94.56 522 ALA A N 1
ATOM 3972 C CA . ALA A 1 522 ? 2.607 10.216 11.324 1.00 94.56 522 ALA A CA 1
ATOM 3973 C C . ALA A 1 522 ? 3.599 10.428 10.166 1.00 94.56 522 ALA A C 1
ATOM 3975 O O . ALA A 1 522 ? 4.775 10.694 10.403 1.00 94.56 522 ALA A O 1
ATOM 3976 N N . ALA A 1 523 ? 3.117 10.384 8.919 1.00 94.25 523 ALA A N 1
ATOM 3977 C CA . ALA A 1 523 ? 3.946 10.653 7.746 1.00 94.25 523 ALA A CA 1
ATOM 3978 C C . ALA A 1 523 ? 4.483 12.093 7.733 1.00 94.25 523 ALA A C 1
ATOM 3980 O O . ALA A 1 523 ? 5.658 12.297 7.443 1.00 94.25 523 ALA A O 1
ATOM 3981 N N . LEU A 1 524 ? 3.650 13.085 8.079 1.00 92.25 524 LEU A N 1
ATOM 3982 C CA . LEU A 1 524 ? 4.065 14.489 8.183 1.00 92.25 524 LEU A CA 1
ATOM 3983 C C . LEU A 1 524 ? 5.168 14.681 9.237 1.00 92.25 524 LEU A C 1
ATOM 3985 O O . LEU A 1 524 ? 6.064 15.494 9.044 1.00 92.25 524 LEU A O 1
ATOM 3989 N N . ARG A 1 525 ? 5.127 13.910 10.328 1.00 91.31 525 ARG A N 1
ATOM 3990 C CA . ARG A 1 525 ? 6.124 13.923 11.410 1.00 91.31 525 ARG A CA 1
ATOM 3991 C C . ARG A 1 525 ? 7.347 13.033 11.142 1.00 91.31 525 ARG A C 1
ATOM 3993 O O . ARG A 1 525 ? 8.142 12.820 12.048 1.00 91.31 525 ARG A O 1
ATOM 4000 N N . GLY A 1 526 ? 7.509 12.516 9.922 1.00 91.31 526 GLY A N 1
ATOM 4001 C CA . GLY A 1 526 ? 8.702 11.767 9.516 1.00 91.31 526 GLY A CA 1
ATOM 4002 C C . GLY A 1 526 ? 8.734 10.298 9.945 1.00 91.31 526 GLY A C 1
ATOM 4003 O O . GLY A 1 526 ? 9.782 9.665 9.848 1.00 91.31 526 GLY A O 1
ATOM 4004 N N . VAL A 1 527 ? 7.612 9.720 10.393 1.00 93.06 527 VAL A N 1
ATOM 4005 C CA . VAL A 1 527 ? 7.551 8.278 10.680 1.00 93.06 527 VAL A CA 1
ATOM 4006 C C . VAL A 1 527 ? 7.736 7.491 9.369 1.00 93.06 527 VAL A C 1
ATOM 4008 O O . VAL A 1 527 ? 7.016 7.768 8.402 1.00 93.06 527 VAL A O 1
ATOM 4011 N N . PRO A 1 528 ? 8.642 6.490 9.312 1.00 94.25 528 PRO A N 1
ATOM 4012 C CA . PRO A 1 528 ? 8.866 5.689 8.108 1.00 94.25 528 PRO A CA 1
ATOM 4013 C C . PRO A 1 528 ? 7.580 5.044 7.574 1.00 94.25 528 PRO A C 1
ATOM 4015 O O . PRO A 1 528 ? 6.749 4.538 8.339 1.00 94.25 528 PRO A O 1
ATOM 4018 N N . LEU A 1 529 ? 7.411 5.021 6.246 1.00 92.12 529 LEU A N 1
ATOM 4019 C CA . LEU A 1 529 ? 6.201 4.484 5.608 1.00 92.12 529 LEU A CA 1
ATOM 4020 C C . LEU A 1 529 ? 5.997 2.999 5.916 1.00 92.12 529 LEU A C 1
ATOM 4022 O O . LEU A 1 529 ? 4.858 2.542 5.998 1.00 92.12 529 LEU A O 1
ATOM 4026 N N . GLU A 1 530 ? 7.080 2.255 6.108 1.00 91.75 530 GLU A N 1
ATOM 4027 C CA . GLU A 1 530 ? 7.085 0.849 6.492 1.00 91.75 530 GLU A CA 1
ATOM 4028 C C . GLU A 1 530 ? 6.442 0.669 7.870 1.00 91.75 530 GLU A C 1
ATOM 4030 O O . GLU A 1 530 ? 5.566 -0.181 8.031 1.00 91.75 530 GLU A O 1
ATOM 4035 N N . ALA A 1 531 ? 6.803 1.518 8.837 1.00 91.25 531 ALA A N 1
ATOM 4036 C CA . ALA A 1 531 ? 6.229 1.507 10.180 1.00 91.25 531 ALA A CA 1
ATOM 4037 C C . ALA A 1 531 ? 4.741 1.895 10.157 1.00 91.25 531 ALA A C 1
ATOM 4039 O O . ALA A 1 531 ? 3.911 1.228 10.779 1.00 91.25 531 ALA A O 1
ATOM 4040 N N . ILE A 1 532 ? 4.377 2.909 9.363 1.00 93.81 532 ILE A N 1
ATOM 4041 C CA . ILE A 1 532 ? 2.976 3.307 9.149 1.00 93.81 532 ILE A CA 1
ATOM 4042 C C . ILE A 1 532 ? 2.168 2.151 8.543 1.00 93.81 532 ILE A C 1
ATOM 4044 O O . ILE A 1 532 ? 1.065 1.843 9.005 1.00 93.81 532 ILE A O 1
ATOM 4048 N N . CYS A 1 533 ? 2.709 1.488 7.518 1.00 91.69 533 CYS A N 1
ATOM 4049 C CA . CYS A 1 533 ? 2.063 0.348 6.873 1.00 91.69 533 CYS A CA 1
ATOM 4050 C C . CYS A 1 533 ? 1.932 -0.843 7.827 1.00 91.69 533 CYS A C 1
ATOM 4052 O O . CYS A 1 533 ? 0.874 -1.474 7.854 1.00 91.69 533 CYS A O 1
ATOM 4054 N N . ALA A 1 534 ? 2.951 -1.116 8.643 1.00 88.81 534 ALA A N 1
ATOM 4055 C CA . ALA A 1 534 ? 2.920 -2.170 9.649 1.00 88.81 534 ALA A CA 1
ATOM 4056 C C . ALA A 1 534 ? 1.840 -1.913 10.712 1.00 88.81 534 ALA A C 1
ATOM 4058 O O . ALA A 1 534 ? 1.048 -2.814 11.005 1.00 88.81 534 ALA A O 1
ATOM 4059 N N . ALA A 1 535 ? 1.746 -0.685 11.236 1.00 90.25 535 ALA A N 1
ATOM 4060 C CA . ALA A 1 535 ? 0.721 -0.298 12.206 1.00 90.25 535 ALA A CA 1
ATOM 4061 C C . ALA A 1 535 ? -0.691 -0.423 11.609 1.00 90.25 535 ALA A C 1
ATOM 4063 O O . ALA A 1 535 ? -1.563 -1.096 12.165 1.00 90.25 535 ALA A O 1
ATOM 4064 N N . ALA A 1 536 ? -0.897 0.130 10.411 1.00 91.44 536 ALA A N 1
ATOM 4065 C CA . ALA A 1 536 ? -2.188 0.136 9.731 1.00 91.44 536 ALA A CA 1
ATOM 4066 C C . ALA A 1 536 ? -2.562 -1.207 9.061 1.00 91.44 536 ALA A C 1
ATOM 4068 O O . ALA A 1 536 ? -3.673 -1.325 8.526 1.00 91.44 536 ALA A O 1
ATOM 4069 N N . SER A 1 537 ? -1.682 -2.214 9.082 1.00 89.56 537 SER A N 1
ATOM 4070 C CA . SER A 1 537 ? -1.848 -3.506 8.395 1.00 89.56 537 SER A CA 1
ATOM 4071 C C . SER A 1 537 ? -2.080 -3.345 6.882 1.00 89.56 537 SER A C 1
ATOM 4073 O O . SER A 1 537 ? -3.078 -3.812 6.313 1.00 89.56 537 SER A O 1
ATOM 4075 N N . TRP A 1 538 ? -1.178 -2.608 6.230 1.00 89.38 538 TRP A N 1
ATOM 4076 C CA . TRP A 1 538 ? -1.106 -2.451 4.778 1.00 89.38 538 TRP A CA 1
ATOM 4077 C C . TRP A 1 538 ? 0.091 -3.206 4.212 1.00 89.38 538 TRP A C 1
ATOM 4079 O O . TRP A 1 538 ? 1.209 -3.059 4.686 1.00 89.38 538 TRP A O 1
ATOM 4089 N N . ALA A 1 539 ? -0.139 -3.975 3.145 1.00 83.75 539 ALA A N 1
ATOM 4090 C CA . ALA A 1 539 ? 0.915 -4.764 2.508 1.00 83.75 539 ALA A CA 1
ATOM 4091 C C . ALA A 1 539 ? 1.917 -3.912 1.711 1.00 83.75 539 ALA A C 1
ATOM 4093 O O . ALA A 1 539 ? 3.037 -4.350 1.480 1.00 83.75 539 ALA A O 1
ATOM 4094 N N . THR A 1 540 ? 1.509 -2.727 1.243 1.00 85.81 540 THR A N 1
ATOM 4095 C CA . THR A 1 540 ? 2.357 -1.858 0.419 1.00 85.81 540 THR A CA 1
ATOM 4096 C C . THR A 1 540 ? 2.138 -0.377 0.741 1.00 85.81 540 THR A C 1
ATOM 4098 O O . THR A 1 540 ? 0.984 0.030 0.953 1.00 85.81 540 THR A O 1
ATOM 4101 N N . PRO A 1 541 ? 3.191 0.463 0.653 1.00 88.19 541 PRO A N 1
ATOM 4102 C CA . PRO A 1 541 ? 3.071 1.921 0.758 1.00 88.19 541 PRO A CA 1
ATOM 4103 C C . PRO A 1 541 ? 2.096 2.533 -0.256 1.00 88.19 541 PRO A C 1
ATOM 4105 O O . PRO A 1 541 ? 1.447 3.539 0.023 1.00 88.19 541 PRO A O 1
ATOM 4108 N N . GLY A 1 542 ? 1.909 1.885 -1.413 1.00 89.56 542 GLY A N 1
ATOM 4109 C CA . GLY A 1 542 ? 0.925 2.292 -2.421 1.00 89.56 542 GLY A CA 1
ATOM 4110 C C . GLY A 1 542 ? -0.515 2.344 -1.896 1.00 89.56 542 GLY A C 1
ATOM 4111 O O . GLY A 1 542 ? -1.322 3.142 -2.375 1.00 89.56 542 GLY A O 1
ATOM 4112 N N . THR A 1 543 ? -0.850 1.528 -0.888 1.00 88.25 543 THR A N 1
ATOM 4113 C CA . THR A 1 543 ? -2.171 1.579 -0.243 1.00 88.25 543 THR A CA 1
ATOM 4114 C C . THR A 1 543 ? -2.351 2.890 0.517 1.00 88.25 543 THR A C 1
ATOM 4116 O O . THR A 1 543 ? -3.389 3.538 0.374 1.00 88.25 543 THR A O 1
ATOM 4119 N N . PHE A 1 544 ? -1.330 3.303 1.274 1.00 89.94 544 PHE A N 1
ATOM 4120 C CA . PHE A 1 544 ? -1.322 4.581 1.975 1.00 89.94 544 PHE A CA 1
ATOM 4121 C C . PHE A 1 544 ? -1.430 5.743 0.985 1.00 89.94 544 PHE A C 1
ATOM 4123 O O . PHE A 1 544 ? -2.398 6.500 1.032 1.00 89.94 544 PHE A O 1
ATOM 4130 N N . THR A 1 545 ? -0.494 5.844 0.038 1.00 86.44 545 THR A N 1
ATOM 4131 C CA . THR A 1 545 ? -0.387 7.006 -0.860 1.00 86.44 545 THR A CA 1
ATOM 4132 C C . THR A 1 545 ? -1.616 7.199 -1.744 1.00 86.44 545 THR A C 1
ATOM 4134 O O . THR A 1 545 ? -2.014 8.335 -1.999 1.00 86.44 545 THR A O 1
ATOM 4137 N N . ARG A 1 546 ? -2.253 6.111 -2.192 1.00 85.25 546 ARG A N 1
ATOM 4138 C CA . ARG A 1 546 ? -3.409 6.184 -3.094 1.00 85.25 546 ARG A CA 1
ATOM 4139 C C . ARG A 1 546 ? -4.736 6.412 -2.376 1.00 85.25 546 ARG A C 1
ATOM 4141 O O . ARG A 1 546 ? -5.588 7.113 -2.922 1.00 85.25 546 ARG A O 1
ATOM 4148 N N . PHE A 1 547 ? -4.938 5.792 -1.211 1.00 85.94 547 PHE A N 1
ATOM 4149 C CA . PHE A 1 547 ? -6.266 5.699 -0.588 1.00 85.94 547 PHE A CA 1
ATOM 4150 C C . PHE A 1 547 ? -6.393 6.390 0.771 1.00 85.94 547 PHE A C 1
ATOM 4152 O O . PHE A 1 547 ? -7.518 6.678 1.173 1.00 85.94 547 PHE A O 1
ATOM 4159 N N . TYR A 1 548 ? -5.289 6.631 1.482 1.00 90.19 548 TYR A N 1
ATOM 4160 C CA . TYR A 1 548 ? -5.326 7.131 2.861 1.00 90.19 548 TYR A CA 1
ATOM 4161 C C . TYR A 1 548 ? -4.572 8.440 3.078 1.00 90.19 548 TYR A C 1
ATOM 4163 O O . TYR A 1 548 ? -4.956 9.183 3.977 1.00 90.19 548 TYR A O 1
ATOM 4171 N N . ARG A 1 549 ? -3.557 8.743 2.259 1.00 90.12 549 ARG A N 1
ATOM 4172 C CA . ARG A 1 549 ? -2.807 9.996 2.332 1.00 90.12 549 ARG A CA 1
ATOM 4173 C C . ARG A 1 549 ? -3.732 11.174 2.042 1.00 90.12 549 ARG A C 1
ATOM 4175 O O . ARG A 1 549 ? -4.237 11.328 0.926 1.00 90.12 549 ARG A O 1
ATOM 4182 N N . ILE A 1 550 ? -3.888 12.013 3.052 1.00 90.94 550 ILE A N 1
ATOM 4183 C CA . ILE A 1 550 ? -4.573 13.299 2.998 1.00 90.94 550 ILE A CA 1
ATOM 4184 C C . ILE A 1 550 ? -3.593 14.395 3.418 1.00 90.94 550 ILE A C 1
ATOM 4186 O O . ILE A 1 550 ? -2.610 14.131 4.108 1.00 90.94 550 ILE A O 1
ATOM 4190 N N . ASN A 1 551 ? -3.826 15.617 2.958 1.00 88.00 551 ASN A N 1
ATOM 4191 C CA . ASN A 1 551 ? -3.027 16.769 3.325 1.00 88.00 551 ASN A CA 1
ATOM 4192 C C . ASN A 1 551 ? -3.463 17.268 4.704 1.00 88.00 551 ASN A C 1
ATOM 4194 O O . ASN A 1 551 ? -4.516 17.883 4.818 1.00 88.00 551 ASN A O 1
ATOM 4198 N N . VAL A 1 552 ? -2.671 16.948 5.725 1.00 87.62 552 VAL A N 1
ATOM 4199 C CA . VAL A 1 552 ? -2.871 17.405 7.110 1.00 87.62 552 VAL A CA 1
ATOM 4200 C C . VAL A 1 552 ? -1.951 18.564 7.487 1.00 87.62 552 VAL A C 1
ATOM 4202 O O . VAL A 1 552 ? -1.966 18.982 8.636 1.00 87.62 552 VAL A O 1
ATOM 4205 N N . ALA A 1 553 ? -1.131 19.055 6.551 1.00 77.31 553 ALA A N 1
ATOM 4206 C CA . ALA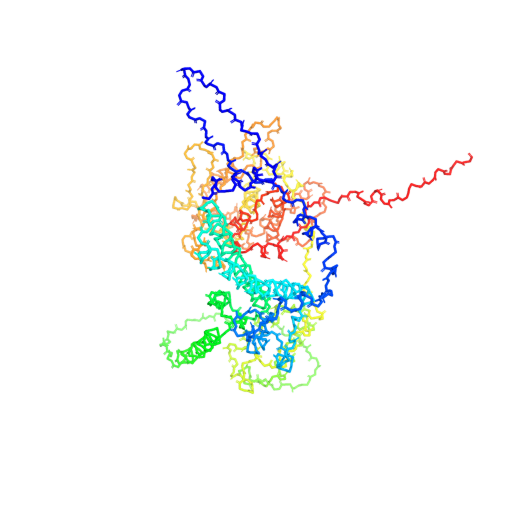 A 1 553 ? -0.428 20.306 6.768 1.00 77.31 553 ALA A CA 1
ATOM 4207 C C . ALA A 1 553 ? -1.465 21.432 6.773 1.00 77.31 553 ALA A C 1
ATOM 4209 O O . ALA A 1 553 ? -2.352 21.453 5.911 1.00 77.31 553 ALA A O 1
ATOM 4210 N N . ASP A 1 554 ? -1.344 22.349 7.730 1.00 58.88 554 ASP A N 1
ATOM 4211 C CA . ASP A 1 554 ? -2.142 23.568 7.741 1.00 58.88 554 ASP A CA 1
ATOM 4212 C C . ASP A 1 554 ? -2.000 24.306 6.409 1.00 58.88 554 ASP A C 1
ATOM 4214 O O . ASP A 1 554 ? -1.022 24.132 5.670 1.00 58.88 554 ASP A O 1
ATOM 4218 N N . HIS A 1 555 ? -2.989 25.140 6.087 1.00 46.12 555 HIS A N 1
ATOM 4219 C CA . HIS A 1 555 ? -2.875 26.078 4.980 1.00 46.12 555 HIS A CA 1
ATOM 4220 C C . HIS A 1 555 ? -1.590 26.893 5.156 1.00 46.12 555 HIS A C 1
ATOM 4222 O O . HIS A 1 555 ? -1.539 27.829 5.948 1.00 46.12 555 HIS A O 1
ATOM 4228 N N . CYS A 1 556 ? -0.542 26.534 4.414 1.00 34.72 556 CYS A N 1
ATOM 4229 C CA . CYS A 1 556 ? 0.644 27.361 4.311 1.00 34.72 556 CYS A CA 1
ATOM 4230 C C . CYS A 1 556 ? 0.173 28.738 3.812 1.00 34.72 556 CYS A C 1
ATOM 4232 O O . CYS A 1 556 ? -0.503 28.799 2.775 1.00 34.72 556 CYS A O 1
ATOM 4234 N N . PRO A 1 557 ? 0.493 29.842 4.505 1.00 38.69 557 PRO A N 1
ATOM 4235 C CA . PRO A 1 557 ? 0.038 31.177 4.144 1.00 38.69 557 PRO A CA 1
ATOM 4236 C C . PRO A 1 557 ? 0.777 31.721 2.910 1.00 38.69 557 PRO A C 1
ATOM 4238 O O . PRO A 1 557 ? 0.966 32.922 2.780 1.00 38.69 557 PRO A O 1
ATOM 4241 N N . MET A 1 558 ? 1.151 30.883 1.937 1.00 33.88 558 MET A N 1
ATOM 4242 C CA . MET A 1 558 ? 1.569 31.383 0.623 1.00 33.88 558 MET A CA 1
ATOM 4243 C C . MET A 1 558 ? 0.444 32.168 -0.071 1.00 33.88 558 MET A C 1
ATOM 4245 O O . MET A 1 558 ? 0.724 33.035 -0.886 1.00 33.88 558 MET A O 1
ATOM 4249 N N . ALA A 1 559 ? -0.824 31.949 0.299 1.00 37.72 559 ALA A N 1
ATOM 4250 C CA . ALA A 1 559 ? -1.928 32.810 -0.134 1.00 37.72 559 ALA A CA 1
ATOM 4251 C C . ALA A 1 559 ? -1.870 34.231 0.470 1.00 37.72 559 ALA A C 1
ATOM 4253 O O . ALA A 1 559 ? -2.429 35.151 -0.118 1.00 37.72 559 ALA A O 1
ATOM 4254 N N . ALA A 1 560 ? -1.198 34.423 1.613 1.00 38.25 560 ALA A N 1
ATOM 4255 C CA . ALA A 1 560 ? -0.937 35.747 2.181 1.00 38.25 560 ALA A CA 1
ATOM 4256 C C . ALA A 1 560 ? 0.268 36.426 1.506 1.00 38.25 560 ALA A C 1
ATOM 4258 O O . ALA A 1 560 ? 0.244 37.633 1.311 1.00 38.25 560 ALA A O 1
ATOM 4259 N N . VAL A 1 561 ? 1.268 35.646 1.073 1.00 41.81 561 VAL A N 1
ATOM 4260 C CA . VAL A 1 561 ? 2.439 36.134 0.313 1.00 41.81 561 VAL A CA 1
ATOM 4261 C C . VAL A 1 561 ? 2.070 36.565 -1.118 1.00 41.81 561 VAL A C 1
ATOM 4263 O O . VAL A 1 561 ? 2.733 37.416 -1.696 1.00 41.81 561 VAL A O 1
ATOM 4266 N N . LEU A 1 562 ? 0.996 36.008 -1.690 1.00 38.97 562 LEU A N 1
ATOM 4267 C CA . LEU A 1 562 ? 0.524 36.313 -3.050 1.00 38.97 562 LEU A CA 1
ATOM 4268 C C . LEU A 1 562 ? -0.544 37.417 -3.121 1.00 38.97 562 LEU A C 1
ATOM 4270 O O . LEU A 1 562 ? -1.071 37.676 -4.204 1.00 38.97 562 LEU A O 1
ATOM 4274 N N . ARG A 1 563 ? -0.893 38.070 -2.005 1.00 35.12 563 ARG A N 1
ATOM 4275 C CA . ARG A 1 563 ? -1.708 39.290 -2.073 1.00 35.12 563 ARG A CA 1
ATOM 4276 C C . ARG A 1 563 ? -0.777 40.452 -2.424 1.00 35.12 563 ARG A C 1
ATOM 4278 O O . ARG A 1 563 ? 0.137 40.708 -1.643 1.00 35.12 563 ARG A O 1
ATOM 4285 N N . PRO A 1 564 ? -0.963 41.142 -3.564 1.00 38.25 564 PRO A N 1
ATOM 4286 C CA . PRO A 1 564 ? -0.219 42.366 -3.816 1.00 38.25 564 PRO A CA 1
ATOM 4287 C C . PRO A 1 564 ? -0.500 43.330 -2.663 1.00 38.25 564 PRO A C 1
ATOM 4289 O O . PRO A 1 564 ? -1.655 43.485 -2.257 1.00 38.25 564 PRO A O 1
ATOM 4292 N N . SER A 1 565 ? 0.557 43.925 -2.107 1.00 39.59 565 SER A N 1
ATOM 4293 C CA . SER A 1 565 ? 0.426 45.021 -1.155 1.00 39.59 565 SER A CA 1
ATOM 4294 C C . SER A 1 565 ? -0.479 46.067 -1.792 1.00 39.59 565 SER A C 1
ATOM 4296 O O . SER A 1 565 ? -0.146 46.604 -2.850 1.00 39.59 565 SER A O 1
ATOM 4298 N N . SER A 1 566 ? -1.636 46.325 -1.187 1.00 39.00 566 SER A N 1
ATOM 4299 C CA . SER A 1 566 ? -2.400 47.527 -1.488 1.00 39.00 566 SER A CA 1
ATOM 4300 C C . SER A 1 566 ? -1.453 48.700 -1.278 1.00 39.00 566 SER A C 1
ATOM 4302 O O . SER A 1 566 ? -0.985 48.915 -0.160 1.00 39.00 566 SER A O 1
ATOM 4304 N N . ALA A 1 567 ? -1.104 49.371 -2.372 1.00 37.16 567 ALA A N 1
ATOM 4305 C CA . ALA A 1 567 ? -0.364 50.611 -2.330 1.00 37.16 567 ALA A CA 1
ATOM 4306 C C . ALA A 1 567 ? -1.129 51.590 -1.437 1.00 37.16 567 ALA A C 1
ATOM 4308 O O . ALA A 1 567 ? -2.344 51.743 -1.583 1.00 37.16 567 ALA A O 1
ATOM 4309 N N . ASP A 1 568 ? -0.399 52.209 -0.517 1.00 37.47 568 ASP A N 1
ATOM 4310 C CA . ASP A 1 568 ? -0.835 53.380 0.220 1.00 37.47 568 ASP A CA 1
ATOM 4311 C C . ASP A 1 568 ? -1.321 54.438 -0.777 1.00 37.47 568 ASP A C 1
ATOM 4313 O O . ASP A 1 568 ? -0.533 55.107 -1.443 1.00 37.47 568 ASP A O 1
ATOM 4317 N N . SER A 1 569 ? -2.635 54.602 -0.880 1.00 38.19 569 SER A N 1
ATOM 4318 C CA . SER A 1 569 ? -3.226 55.863 -1.298 1.00 38.19 569 SER A CA 1
ATOM 4319 C C . SER A 1 569 ? -3.126 56.814 -0.108 1.00 38.19 569 SER A C 1
ATOM 4321 O O . SER A 1 569 ? -3.987 56.807 0.773 1.00 38.19 569 SER A O 1
ATOM 4323 N N . LYS A 1 570 ? -2.034 57.579 -0.065 1.00 39.81 570 LYS A N 1
ATOM 4324 C CA . LYS A 1 570 ? -1.975 58.849 0.656 1.00 39.81 570 LYS A CA 1
ATOM 4325 C C . LYS A 1 570 ? -2.332 59.968 -0.318 1.00 39.81 570 LYS A C 1
ATOM 4327 O O . LYS A 1 570 ? -1.794 60.003 -1.425 1.00 39.81 570 LYS A O 1
ATOM 4332 N N . GLU A 1 571 ? -3.261 60.813 0.120 1.00 33.44 571 GLU A N 1
ATOM 4333 C CA . GLU A 1 571 ? -3.348 62.221 -0.285 1.00 33.44 571 GLU A CA 1
ATOM 4334 C C . GLU A 1 571 ? -2.006 62.942 -0.110 1.00 33.44 571 GLU A C 1
ATOM 4336 O O . GLU A 1 571 ? -1.249 62.572 0.826 1.00 33.44 571 GLU A O 1
#

Nearest PDB structures (foldseek):
  8qb7-assembly1_A  TM=3.286E-01  e=2.208E+00  Saccharomyces cerevisiae
  8qb9-assembly1_A  TM=3.060E-01  e=2.932E+00  Saccharomyces cerevisiae
  3plt-assembly1_B  TM=2.004E-01  e=9.562E+00  Saccharomyces cerevisiae

Foldseek 3Di:
DLVLLQVVCVVVVNHDDPPDPPDDPPVDPDDPDPPDRDDDDDPVVVVVVVQCVVPVCVCVDDDPVLCVLLDDPPLQQQQLAFQAAAQLVLLVLQDPNVLSPDNPRAHPDPVLRVVLVVLRVVLNVLSSVVSSLVSVLVVLVVVLVVCVVVVDDPSVNVNSVVVNVVSVVVNVVSVVSNQVSLLVSLCSSLVSGPDDPVLSVVQSPQDDHRNHSRDDVNVVSVVVVVVVVVVVVVVVVVVVVDDDDDDDDDDDDDDPDDDDDDDPDDDDDPADLQEHELVVVLVVLVVCLVVVHALVVSLVVLVVSQVRHPDHPPHGSCPDPVSVVSSVVSCVVDPDDAAQAFLAAPVLLLVLCLDPPNDDLVPHALLSLLLLLLQLCCLQLLEALLQLLQWFQDPVAKDQDPVNQWIKGWGDQPDADPDHDPLPRRQIRTFTFFDQPDPPRSSNSSGSRVSLVSSCVVLVVFAPDRGSDADCDDPRTNHRDDSVVSFVSNLVSRQVSCVSVVHHGGPPDTSNLSSLVSLQVCVVVPNDLVVNCSSNVHPDSCCNVPHRHHDNDPPDVVVVVPDPPPPDPDD

Radius of gyration: 35.28 Å; Cα contacts (8 Å, |Δi|>4): 574; chains: 1; bounding box: 107×96×77 Å

pLDDT: mean 83.94, std 17.85, range [29.89, 98.62]

Mean predicted aligned error: 18.61 Å